Protein AF-0000000078492945 (afdb_homodimer)

Solvent-accessible surface area (backbone atoms only — not comparable to full-atom values): 25363 Å² total; per-residue (Å²): 124,85,77,81,61,48,35,36,37,35,39,44,51,58,31,68,73,37,38,50,58,48,48,54,50,48,53,54,49,44,70,66,70,55,40,40,42,38,43,38,36,39,60,71,59,45,60,59,45,60,74,71,48,62,90,83,58,76,67,38,78,38,74,41,85,77,68,39,58,86,42,77,35,62,83,96,48,78,36,56,87,73,48,62,75,89,48,45,46,38,51,60,58,42,56,62,65,36,54,68,55,49,50,52,49,55,54,50,46,21,62,74,50,76,70,42,65,50,60,30,38,40,26,20,60,88,45,25,69,50,25,60,55,23,57,76,70,72,26,47,23,29,30,38,36,67,39,40,39,53,57,49,53,49,52,54,50,53,67,73,55,48,52,61,73,86,47,66,58,44,68,47,88,78,38,71,86,44,62,76,42,42,54,85,77,43,48,70,62,58,52,68,33,60,59,74,41,65,52,34,48,50,47,66,61,41,60,68,33,54,37,60,31,38,24,41,37,29,41,66,58,67,76,51,61,72,53,68,65,118,126,84,77,80,59,48,35,35,38,35,38,45,50,57,32,67,79,37,37,50,58,48,48,54,50,49,53,54,50,45,71,67,70,53,41,40,42,37,42,39,37,37,60,71,58,44,58,59,45,60,74,72,48,61,90,83,58,76,67,39,79,40,74,42,83,76,68,38,56,86,40,76,35,61,82,95,47,74,34,56,86,73,49,61,77,88,49,44,46,38,52,60,59,40,56,63,64,35,54,69,55,49,51,50,49,56,53,49,45,21,61,75,50,77,69,42,65,50,59,30,37,40,26,21,60,88,45,24,69,52,25,58,55,22,56,74,69,71,25,48,24,28,31,39,36,65,37,40,39,54,58,50,51,49,53,53,50,54,68,74,54,50,51,60,74,87,49,66,59,44,68,46,89,78,38,69,86,44,63,74,43,43,55,85,72,44,41,70,62,59,53,67,33,60,59,73,43,68,52,36,47,50,47,66,62,40,59,67,34,55,37,59,31,37,23,41,38,30,40,66,59,68,73,46,60,73,50,71,68,105

Organism: Citrus clementina (NCBI:txid85681)

Foldseek 3Di:
DPPDAFEEEEAFAQEPLTVVLSVVVQVVVVVVVRYAYEYEEAPLSVVVVVVVDDPPDRHHYDHFDFDLVVLVDDPPDRHPVPDDPVCVLSNLVRVVVRLVRVLVVQVVVCVVVVNDGHQEYEYELSPLVVLVSCVVVVHAYEYEYSADPVVVVVVLQLLVDDDDAPDQWDARPVCNVDDIDGLVLDDPCSNVDHCPDSVSVSCVVRSVSNVSHNYYHYDPPVVSVVPPPD/DPPDAFEEEEAFAQEPLTVVLSVVVQVVVVVVVRYAYEYEEAPLSVVVVVVVDDPPDRHHYDHFDFDLVVLVDDPPDRHPVVDDPVCVLSNLVRVVVRLVRVLVVQVVVCVVVVNDGHQEYEYELSPLVVLVSCVVVVHAYEYEYSADPVVVVVVLQLLVDDDDAPDQWDARPVCNVDDIDGLVLDDPCSNPDHCPDSVSVSCVVRSVSNVSHNYYHYDPPVVSVVPSPD

Radius of gyration: 22.97 Å; Cα contacts (8 Å, |Δi|>4): 762; chains: 2; bounding box: 64×64×46 Å

pLDDT: mean 86.94, std 13.95, range [25.94, 98.75]

Structure (mmCIF, N/CA/C/O backbone):
data_AF-0000000078492945-model_v1
#
loop_
_entity.id
_entity.type
_entity.pdbx_description
1 polymer 'UDP-glycosyltransferases domain-containing protein'
#
loop_
_atom_site.group_PDB
_atom_site.id
_atom_site.type_symbol
_atom_site.label_atom_id
_atom_site.label_alt_id
_atom_site.label_comp_id
_atom_site.label_asym_id
_atom_site.label_entity_id
_atom_site.label_seq_id
_atom_site.pdbx_PDB_ins_code
_atom_site.Cartn_x
_atom_site.Cartn_y
_atom_site.Cartn_z
_atom_site.occupancy
_atom_site.B_iso_or_equiv
_atom_site.auth_seq_id
_atom_site.auth_comp_id
_atom_site.auth_asym_id
_atom_site.auth_atom_id
_atom_site.pdbx_PDB_model_num
ATOM 1 N N . MET A 1 1 ? 32.438 9.711 -7.656 1 40.84 1 MET A N 1
ATOM 2 C CA . MET A 1 1 ? 31.578 10.812 -7.207 1 40.84 1 MET A CA 1
ATOM 3 C C . MET A 1 1 ? 30.453 10.297 -6.309 1 40.84 1 MET A C 1
ATOM 5 O O . MET A 1 1 ? 29.922 9.219 -6.535 1 40.84 1 MET A O 1
ATOM 9 N N . ALA A 1 2 ? 30.391 10.828 -5.168 1 54.94 2 ALA A N 1
ATOM 10 C CA . ALA A 1 2 ? 29.406 10.344 -4.203 1 54.94 2 ALA A CA 1
ATOM 11 C C . ALA A 1 2 ? 28 10.32 -4.805 1 54.94 2 ALA A C 1
ATOM 13 O O . ALA A 1 2 ? 27.578 11.281 -5.457 1 54.94 2 ALA A O 1
ATOM 14 N N . GLN A 1 3 ? 27.422 9.18 -5.094 1 65.56 3 GLN A N 1
ATOM 15 C CA . GLN A 1 3 ? 26.094 9.023 -5.676 1 65.56 3 GLN A CA 1
ATOM 16 C C . GLN A 1 3 ? 25.078 9.883 -4.945 1 65.56 3 GLN A C 1
ATOM 18 O O . GLN A 1 3 ? 25.062 9.938 -3.713 1 65.56 3 GLN A O 1
ATOM 23 N N . ARG A 1 4 ? 24.5 10.914 -5.656 1 81.19 4 ARG A N 1
ATOM 24 C CA . ARG A 1 4 ? 23.453 11.789 -5.117 1 81.19 4 ARG A CA 1
ATOM 25 C C . ARG A 1 4 ? 22.344 10.977 -4.469 1 81.19 4 ARG A C 1
ATOM 27 O O . ARG A 1 4 ? 21.891 9.977 -5.031 1 81.19 4 ARG A O 1
ATOM 34 N N . LYS A 1 5 ? 22.047 11.328 -3.203 1 86.5 5 LYS A N 1
ATOM 35 C CA . LYS A 1 5 ? 20.922 10.688 -2.521 1 86.5 5 LYS A CA 1
ATOM 36 C C . LYS A 1 5 ? 19.594 11.188 -3.076 1 86.5 5 LYS A C 1
ATOM 38 O O . LYS A 1 5 ? 19.438 12.367 -3.375 1 86.5 5 LYS A O 1
ATOM 43 N N . GLU A 1 6 ? 18.672 10.266 -3.26 1 88.25 6 GLU A N 1
ATOM 44 C CA . GLU A 1 6 ? 17.312 10.625 -3.664 1 88.25 6 GLU A CA 1
ATOM 45 C C . GLU A 1 6 ? 16.516 11.195 -2.492 1 88.25 6 GLU A C 1
ATOM 47 O O . GLU A 1 6 ? 16.75 10.828 -1.338 1 88.25 6 GLU A O 1
ATOM 52 N N . ASN A 1 7 ? 15.594 12.023 -2.787 1 95.69 7 ASN A N 1
ATOM 53 C CA . ASN A 1 7 ? 14.844 12.711 -1.734 1 95.69 7 ASN A CA 1
ATOM 54 C C . ASN A 1 7 ? 13.453 12.102 -1.552 1 95.69 7 ASN A C 1
ATOM 56 O O . ASN A 1 7 ? 12.789 11.766 -2.531 1 95.69 7 ASN A O 1
ATOM 60 N N . ILE A 1 8 ? 13.047 11.922 -0.34 1 96.38 8 ILE A N 1
ATOM 61 C CA . ILE A 1 8 ? 11.703 11.5 0.036 1 96.38 8 ILE A CA 1
ATOM 62 C C . ILE A 1 8 ? 11.031 12.602 0.86 1 96.38 8 ILE A C 1
ATOM 64 O O . ILE A 1 8 ? 11.625 13.125 1.804 1 96.38 8 ILE A O 1
ATOM 68 N N . VAL A 1 9 ? 9.828 12.969 0.469 1 98.38 9 VAL A N 1
ATOM 69 C CA . VAL A 1 9 ? 9.039 13.945 1.209 1 98.38 9 VAL A CA 1
ATOM 70 C C . VAL A 1 9 ? 8 13.227 2.074 1 98.38 9 VAL A C 1
ATOM 72 O O . VAL A 1 9 ? 7.262 12.367 1.587 1 98.38 9 VAL A O 1
ATOM 75 N N . MET A 1 10 ? 7.984 13.547 3.346 1 98.38 10 MET A N 1
ATOM 76 C CA . MET A 1 10 ? 7.059 12.93 4.289 1 98.38 10 MET A CA 1
ATOM 77 C C . MET A 1 10 ? 6.156 13.977 4.934 1 98.38 10 MET A C 1
ATOM 79 O O . MET A 1 10 ? 6.633 15.016 5.383 1 98.38 10 MET A O 1
ATOM 83 N N . PHE A 1 11 ? 4.867 13.719 4.965 1 98.75 11 PHE A N 1
ATOM 84 C CA . PHE A 1 11 ? 3.896 14.719 5.406 1 98.75 11 PHE A CA 1
ATOM 85 C C . PHE A 1 11 ? 2.84 14.078 6.305 1 98.75 11 PHE A C 1
ATOM 87 O O . PHE A 1 11 ? 1.738 13.766 5.848 1 98.75 11 PHE A O 1
ATOM 94 N N . PRO A 1 12 ? 3.051 14.023 7.637 1 98 12 PRO A N 1
ATOM 95 C CA . PRO A 1 12 ? 2.078 13.469 8.578 1 98 12 PRO A CA 1
ATOM 96 C C . PRO A 1 12 ? 0.982 14.461 8.953 1 98 12 PRO A C 1
ATOM 98 O O . PRO A 1 12 ? 1.186 15.672 8.852 1 98 12 PRO A O 1
ATOM 101 N N . LEU A 1 13 ? -0.151 13.914 9.352 1 97.88 13 LEU A N 1
ATOM 102 C CA . LEU A 1 13 ? -1.183 14.719 10 1 97.88 13 LEU A CA 1
ATOM 103 C C . LEU A 1 13 ? -0.659 15.336 11.289 1 97.88 13 LEU A C 1
ATOM 105 O O . LEU A 1 13 ? 0.127 14.711 12.008 1 97.88 13 LEU A O 1
ATOM 109 N N . MET A 1 14 ? -1.171 16.516 11.578 1 97.5 14 MET A N 1
ATOM 110 C CA . MET A 1 14 ? -0.755 17.219 12.789 1 97.5 14 MET A CA 1
ATOM 111 C C . MET A 1 14 ? -1.377 16.578 14.023 1 97.5 14 MET A C 1
ATOM 113 O O . MET A 1 14 ? -2.207 17.203 14.695 1 97.5 14 MET A O 1
ATOM 117 N N . ALA A 1 15 ? -1.042 15.445 14.32 1 95.56 15 ALA A N 1
ATOM 118 C CA . ALA A 1 15 ? -1.4 14.656 15.5 1 95.56 15 ALA A CA 1
ATOM 119 C C . ALA A 1 15 ? -0.249 13.75 15.922 1 95.56 15 ALA A C 1
ATOM 121 O O . ALA A 1 15 ? 0.412 13.141 15.078 1 95.56 15 ALA A O 1
ATOM 122 N N . GLN A 1 16 ? 0.008 13.672 17.234 1 92 16 GLN A N 1
ATOM 123 C CA . GLN A 1 16 ? 1.171 12.93 17.719 1 92 16 GLN A CA 1
ATOM 124 C C . GLN A 1 16 ? 1.113 11.469 17.281 1 92 16 GLN A C 1
ATOM 126 O O . GLN A 1 16 ? 2.141 10.875 16.953 1 92 16 GLN A O 1
ATOM 131 N N . GLY A 1 17 ? -0.087 10.93 17.359 1 91.12 17 GLY A N 1
ATOM 132 C CA . GLY A 1 17 ? -0.251 9.547 16.953 1 91.12 17 GLY A CA 1
ATOM 133 C C . GLY A 1 17 ? 0.103 9.32 15.492 1 91.12 17 GLY A C 1
ATOM 134 O O . GLY A 1 17 ? 0.325 8.18 15.07 1 91.12 17 GLY A O 1
ATOM 135 N N . HIS A 1 18 ? 0.153 10.312 14.688 1 94.75 18 HIS A N 1
ATOM 136 C CA . HIS A 1 18 ? 0.54 10.242 13.281 1 94.75 18 HIS A CA 1
ATOM 137 C C . HIS A 1 18 ? 1.984 10.688 13.086 1 94.75 18 HIS A C 1
ATOM 139 O O . HIS A 1 18 ? 2.736 10.062 12.336 1 94.75 18 HIS A O 1
ATOM 145 N N . ILE A 1 19 ? 2.412 11.695 13.805 1 94.88 19 ILE A N 1
ATOM 146 C CA . ILE A 1 19 ? 3.744 12.266 13.641 1 94.88 19 ILE A CA 1
ATOM 147 C C . ILE A 1 19 ? 4.797 11.266 14.102 1 94.88 19 ILE A C 1
ATOM 149 O O . ILE A 1 19 ? 5.805 11.055 13.422 1 94.88 19 ILE A O 1
ATOM 153 N N . ILE A 1 20 ? 4.555 10.586 15.156 1 92.19 20 ILE A N 1
ATOM 154 C CA . ILE A 1 20 ? 5.547 9.711 15.773 1 92.19 20 ILE A CA 1
ATOM 155 C C . ILE A 1 20 ? 5.867 8.555 14.836 1 92.19 20 ILE A C 1
ATOM 157 O O . ILE A 1 20 ? 7.031 8.289 14.531 1 92.19 20 ILE A O 1
ATOM 161 N N . PRO A 1 21 ? 4.82 7.875 14.359 1 93.12 21 PRO A N 1
ATOM 162 C CA . PRO A 1 21 ? 5.148 6.805 13.414 1 93.12 21 PRO A CA 1
ATOM 163 C C . PRO A 1 21 ? 5.84 7.316 12.156 1 93.12 21 PRO A C 1
ATOM 165 O O . PRO A 1 21 ? 6.723 6.648 11.617 1 93.12 21 PRO A O 1
ATOM 168 N N . PHE A 1 22 ? 5.5 8.438 11.648 1 95.62 22 PHE A N 1
ATOM 169 C CA . PHE A 1 22 ? 6.176 9.023 10.5 1 95.62 22 PHE A CA 1
ATOM 170 C C . PHE A 1 22 ? 7.641 9.297 10.812 1 95.62 22 PHE A C 1
ATOM 172 O O . PHE A 1 22 ? 8.516 9.062 9.984 1 95.62 22 PHE A O 1
ATOM 179 N N . LEU A 1 23 ? 7.859 9.828 11.992 1 93.62 23 LEU A N 1
ATOM 180 C CA . LEU A 1 23 ? 9.234 10.109 12.383 1 93.62 23 LEU A CA 1
ATOM 181 C C . LEU A 1 23 ? 10.055 8.828 12.477 1 93.62 23 LEU A C 1
ATOM 183 O O . LEU A 1 23 ? 11.203 8.789 12.031 1 93.62 23 LEU A O 1
ATOM 187 N N . ALA A 1 24 ? 9.484 7.82 13.062 1 91 24 ALA A N 1
ATOM 188 C CA . ALA A 1 24 ? 10.156 6.531 13.133 1 91 24 ALA A CA 1
ATOM 189 C C . ALA A 1 24 ? 10.539 6.027 11.742 1 91 24 ALA A C 1
ATOM 191 O O . ALA A 1 24 ? 11.656 5.559 11.531 1 91 24 ALA A O 1
ATOM 192 N N . LEU A 1 25 ? 9.594 6.141 10.852 1 92.19 25 LEU A N 1
ATOM 193 C CA . LEU A 1 25 ? 9.859 5.738 9.477 1 92.19 25 LEU A CA 1
ATOM 194 C C . LEU A 1 25 ? 10.953 6.598 8.859 1 92.19 25 LEU A C 1
ATOM 196 O O . LEU A 1 25 ? 11.852 6.082 8.188 1 92.19 25 LEU A O 1
ATOM 200 N N . ALA A 1 26 ? 10.914 7.883 9.078 1 93.94 26 ALA A N 1
ATOM 201 C CA . ALA A 1 26 ? 11.922 8.805 8.555 1 93.94 26 ALA A CA 1
ATOM 202 C C . ALA A 1 26 ? 13.312 8.43 9.047 1 93.94 26 ALA A C 1
ATOM 204 O O . ALA A 1 26 ? 14.266 8.375 8.266 1 93.94 26 ALA A O 1
ATOM 205 N N . LEU A 1 27 ? 13.383 8.156 10.328 1 91.75 27 LEU A N 1
ATOM 206 C CA . LEU A 1 27 ? 14.664 7.797 10.922 1 91.75 27 LEU A CA 1
ATOM 207 C C . LEU A 1 27 ? 15.18 6.477 10.359 1 91.75 27 LEU A C 1
ATOM 209 O O . LEU A 1 27 ? 16.375 6.336 10.094 1 91.75 27 LEU A O 1
ATOM 213 N N . HIS A 1 28 ? 14.312 5.566 10.172 1 88.62 28 HIS A N 1
ATOM 214 C CA . HIS A 1 28 ? 14.68 4.293 9.57 1 88.62 28 HIS A CA 1
ATOM 215 C C . HIS A 1 28 ? 15.234 4.492 8.164 1 88.62 28 HIS A C 1
ATOM 217 O O . HIS A 1 28 ? 16.281 3.938 7.816 1 88.62 28 HIS A O 1
ATOM 223 N N . LEU A 1 29 ? 14.562 5.293 7.367 1 89.12 29 LEU A N 1
ATOM 224 C CA . LEU A 1 29 ? 14.992 5.562 5.996 1 89.12 29 LEU A CA 1
ATOM 225 C C . LEU A 1 29 ? 16.312 6.32 5.977 1 89.12 29 LEU A C 1
ATOM 227 O O . LEU A 1 29 ? 17.172 6.043 5.145 1 89.12 29 LEU A O 1
ATOM 231 N N . GLU A 1 30 ? 16.422 7.23 6.906 1 90.88 30 GLU A N 1
ATOM 232 C CA . GLU A 1 30 ? 17.672 7.969 7.023 1 90.88 30 GLU A CA 1
ATOM 233 C C . GLU A 1 30 ? 18.844 7.031 7.309 1 90.88 30 GLU A C 1
ATOM 235 O O . GLU A 1 30 ? 19.938 7.191 6.746 1 90.88 30 GLU A O 1
ATOM 240 N N . ASN A 1 31 ? 18.609 6.047 8.062 1 86.81 31 ASN A N 1
ATOM 241 C CA . ASN A 1 31 ? 19.641 5.125 8.5 1 86.81 31 ASN A CA 1
ATOM 242 C C . ASN A 1 31 ? 20.125 4.234 7.355 1 86.81 31 ASN A C 1
ATOM 244 O O . ASN A 1 31 ? 21.203 3.637 7.434 1 86.81 31 ASN A O 1
ATOM 248 N N . THR A 1 32 ? 19.359 4.137 6.332 1 81 32 THR A N 1
ATOM 249 C CA . THR A 1 32 ? 19.812 3.391 5.164 1 81 32 THR A CA 1
ATOM 250 C C . THR A 1 32 ? 20.906 4.156 4.426 1 81 32 THR A C 1
ATOM 252 O O . THR A 1 32 ? 21.625 3.584 3.609 1 81 32 THR A O 1
ATOM 255 N N . ASN A 1 33 ? 21 5.48 4.648 1 85.44 33 ASN A N 1
ATOM 256 C CA . ASN A 1 33 ? 21.953 6.387 4.031 1 85.44 33 ASN A CA 1
ATOM 257 C C . ASN A 1 33 ? 21.781 6.438 2.518 1 85.44 33 ASN A C 1
ATOM 259 O O . ASN A 1 33 ? 22.766 6.609 1.785 1 85.44 33 ASN A O 1
ATOM 263 N N . ARG A 1 34 ? 20.578 6.254 2.1 1 83.88 34 ARG A N 1
ATOM 264 C CA . ARG A 1 34 ? 20.312 6.23 0.666 1 83.88 34 ARG A CA 1
ATOM 265 C C . ARG A 1 34 ? 19.422 7.402 0.256 1 83.88 34 ARG A C 1
ATOM 267 O O . ARG A 1 34 ? 19.312 7.715 -0.931 1 83.88 34 ARG A O 1
ATOM 274 N N . TYR A 1 35 ? 18.906 8.016 1.278 1 90.31 35 TYR A N 1
ATOM 275 C CA . TYR A 1 35 ? 17.906 9.047 0.998 1 90.31 35 TYR A CA 1
ATOM 276 C C . TYR A 1 35 ? 18.156 10.289 1.85 1 90.31 35 TYR A C 1
ATOM 278 O O . TYR A 1 35 ? 18.688 10.195 2.953 1 90.31 35 TYR A O 1
ATOM 286 N N . THR A 1 36 ? 17.781 11.352 1.25 1 95.06 36 THR A N 1
ATOM 287 C CA . THR A 1 36 ? 17.5 12.531 2.061 1 95.06 36 THR A CA 1
ATOM 288 C C . THR A 1 36 ? 16 12.625 2.369 1 95.06 36 THR A C 1
ATOM 290 O O . THR A 1 36 ? 15.172 12.273 1.536 1 95.06 36 THR A O 1
ATOM 293 N N . ILE A 1 37 ? 15.719 13.109 3.564 1 96.81 37 ILE A N 1
ATOM 294 C CA . ILE A 1 37 ? 14.328 13.156 3.99 1 96.81 37 ILE A CA 1
ATOM 295 C C . ILE A 1 37 ? 13.906 14.602 4.23 1 96.81 37 ILE A C 1
ATOM 297 O O . ILE A 1 37 ? 14.586 15.344 4.949 1 96.81 37 ILE A O 1
ATOM 301 N N . THR A 1 38 ? 12.867 15.016 3.572 1 98.12 38 THR A N 1
ATOM 302 C CA . THR A 1 38 ? 12.156 16.25 3.889 1 98.12 38 THR A CA 1
ATOM 303 C C . THR A 1 38 ? 10.891 15.961 4.691 1 98.12 38 THR A C 1
ATOM 305 O O . THR A 1 38 ? 9.961 15.328 4.188 1 98.12 38 THR A O 1
ATOM 308 N N . PHE A 1 39 ? 10.875 16.391 5.887 1 98.31 39 PHE A N 1
ATOM 309 C CA . PHE A 1 39 ? 9.766 16.156 6.801 1 98.31 39 PHE A CA 1
ATOM 310 C C . PHE A 1 39 ? 8.914 17.422 6.945 1 98.31 39 PHE A C 1
ATOM 312 O O . PHE A 1 39 ? 9.367 18.422 7.508 1 98.31 39 PHE A O 1
ATOM 319 N N . VAL A 1 40 ? 7.684 17.344 6.449 1 98.62 40 VAL A N 1
ATOM 320 C CA . VAL A 1 40 ? 6.832 18.531 6.32 1 98.62 40 VAL A CA 1
ATOM 321 C C . VAL A 1 40 ? 5.805 18.547 7.449 1 98.62 40 VAL A C 1
ATOM 323 O O . VAL A 1 40 ? 5.16 17.531 7.73 1 98.62 40 VAL A O 1
ATOM 326 N N . ASN A 1 41 ? 5.648 19.672 8.141 1 98.25 41 ASN A N 1
ATOM 327 C CA . ASN A 1 41 ? 4.582 19.906 9.102 1 98.25 41 ASN A CA 1
ATOM 328 C C . ASN A 1 41 ? 4.434 21.391 9.422 1 98.25 41 ASN A C 1
ATOM 330 O O . ASN A 1 41 ? 5.105 22.234 8.812 1 98.25 41 ASN A O 1
ATOM 334 N N . THR A 1 42 ? 3.523 21.719 10.227 1 96.62 42 THR A N 1
ATOM 335 C CA . THR A 1 42 ? 3.307 23.109 10.625 1 96.62 42 THR A CA 1
ATOM 336 C C . THR A 1 42 ? 4.395 23.562 11.594 1 96.62 42 THR A C 1
ATOM 338 O O . THR A 1 42 ? 5.098 22.75 12.18 1 96.62 42 THR A O 1
ATOM 341 N N . PRO A 1 43 ? 4.566 24.891 11.727 1 93.5 43 PRO A N 1
ATOM 342 C CA . PRO A 1 43 ? 5.668 25.422 12.523 1 93.5 43 PRO A CA 1
ATOM 343 C C . PRO A 1 43 ? 5.648 24.922 13.969 1 93.5 43 PRO A C 1
ATOM 345 O O . PRO A 1 43 ? 6.672 24.469 14.484 1 93.5 43 PRO A O 1
ATOM 348 N N . SER A 1 44 ? 4.52 24.953 14.578 1 92 44 SER A N 1
ATOM 349 C CA . SER A 1 44 ? 4.441 24.531 15.977 1 92 44 SER A CA 1
ATOM 350 C C . SER A 1 44 ? 4.824 23.062 16.141 1 92 44 SER A C 1
ATOM 352 O O . SER A 1 44 ? 5.547 22.703 17.062 1 92 44 SER A O 1
ATOM 354 N N . ASN A 1 45 ? 4.375 22.25 15.242 1 95 45 ASN A N 1
ATOM 355 C CA . ASN A 1 45 ? 4.684 20.828 15.32 1 95 45 ASN A CA 1
ATOM 356 C C . ASN A 1 45 ? 6.16 20.562 15.047 1 95 45 ASN A C 1
ATOM 358 O O . ASN A 1 45 ? 6.766 19.703 15.695 1 95 45 ASN A O 1
ATOM 362 N N . LEU A 1 46 ? 6.742 21.312 14.156 1 95.44 46 LEU A N 1
ATOM 363 C CA . LEU A 1 46 ? 8.148 21.094 13.828 1 95.44 46 LEU A CA 1
ATOM 364 C C . LEU A 1 46 ? 9.047 21.562 14.977 1 95.44 46 LEU A C 1
ATOM 366 O O . LEU A 1 46 ? 10.102 20.984 15.219 1 95.44 46 LEU A O 1
ATOM 370 N N . LYS A 1 47 ? 8.648 22.609 15.633 1 91.62 47 LYS A N 1
ATOM 371 C CA . LYS A 1 47 ? 9.398 23.062 16.812 1 91.62 47 LYS A CA 1
ATOM 372 C C . LYS A 1 47 ? 9.477 21.953 17.859 1 91.62 47 LYS A C 1
ATOM 374 O O . LYS A 1 47 ? 10.547 21.688 18.406 1 91.62 47 LYS A O 1
ATOM 379 N N . LYS A 1 48 ? 8.375 21.328 18.094 1 89.88 48 LYS A N 1
ATOM 380 C CA . LYS A 1 48 ? 8.328 20.219 19.047 1 89.88 48 LYS A CA 1
ATOM 381 C C . LYS A 1 48 ? 9.156 19.031 18.547 1 89.88 48 LYS A C 1
ATOM 383 O O . LYS A 1 48 ? 9.844 18.375 19.344 1 89.88 48 LYS A O 1
ATOM 388 N N . LEU A 1 49 ? 9.094 18.781 17.266 1 90.94 49 LEU A N 1
ATOM 389 C CA . LEU A 1 49 ? 9.789 17.656 16.656 1 90.94 49 LEU A CA 1
ATOM 390 C C . LEU A 1 49 ? 11.305 17.859 16.719 1 90.94 49 LEU A C 1
ATOM 392 O O . LEU A 1 49 ? 12.055 16.906 16.906 1 90.94 49 LEU A O 1
ATOM 396 N N . LYS A 1 50 ? 11.734 19.047 16.516 1 89.88 50 LYS A N 1
ATOM 397 C CA . LYS A 1 50 ? 13.156 19.375 16.5 1 89.88 50 LYS A CA 1
ATOM 398 C C . LYS A 1 50 ? 13.836 18.922 17.781 1 89.88 50 LYS A C 1
ATOM 400 O O . LYS A 1 50 ? 14.945 18.391 17.75 1 89.88 50 LYS A O 1
ATOM 405 N N . SER A 1 51 ? 13.086 19 18.828 1 84.88 51 SER A N 1
ATOM 406 C CA . SER A 1 51 ? 13.633 18.609 20.125 1 84.88 51 SER A CA 1
ATOM 407 C C . SER A 1 51 ? 13.727 17.094 20.25 1 84.88 51 SER A C 1
ATOM 409 O O . SER A 1 51 ? 14.547 16.578 21.031 1 84.88 51 SER A O 1
ATOM 411 N N . SER A 1 52 ? 12.961 16.391 19.484 1 82.19 52 SER A N 1
ATOM 412 C CA . SER A 1 52 ? 12.891 14.938 19.578 1 82.19 52 SER A CA 1
ATOM 413 C C . SER A 1 52 ? 13.836 14.266 18.578 1 82.19 52 SER A C 1
ATOM 415 O O . SER A 1 52 ? 14.094 13.062 18.672 1 82.19 52 SER A O 1
ATOM 417 N N . LEU A 1 53 ? 14.453 15 17.688 1 89.12 53 LEU A N 1
ATOM 418 C CA . LEU A 1 53 ? 15.336 14.438 16.672 1 89.12 53 LEU A CA 1
ATOM 419 C C . LEU A 1 53 ? 16.719 14.164 17.25 1 89.12 53 LEU A C 1
ATOM 421 O O . LEU A 1 53 ? 17.219 14.945 18.062 1 89.12 53 LEU A O 1
ATOM 425 N N . PRO A 1 54 ? 17.234 13.07 16.812 1 88.06 54 PRO A N 1
ATOM 426 C CA . PRO A 1 54 ? 18.641 12.852 17.156 1 88.06 54 PRO A CA 1
ATOM 427 C C . PRO A 1 54 ? 19.547 13.992 16.672 1 88.06 54 PRO A C 1
ATOM 429 O O . PRO A 1 54 ? 19.281 14.586 15.633 1 88.06 54 PRO A O 1
ATOM 432 N N . GLN A 1 55 ? 20.578 14.266 17.453 1 85.62 55 GLN A N 1
ATOM 433 C CA . GLN A 1 55 ? 21.484 15.383 17.188 1 85.62 55 GLN A CA 1
ATOM 434 C C . GLN A 1 55 ? 22.125 15.25 15.805 1 85.62 55 GLN A C 1
ATOM 436 O O . GLN A 1 55 ? 22.328 16.25 15.117 1 85.62 55 GLN A O 1
ATOM 441 N N . ASN A 1 56 ? 22.344 14.039 15.305 1 88.5 56 ASN A N 1
ATOM 442 C CA . ASN A 1 56 ? 23.047 13.828 14.047 1 88.5 56 ASN A CA 1
ATOM 443 C C . ASN A 1 56 ? 22.078 13.539 12.898 1 88.5 56 ASN A C 1
ATOM 445 O O . ASN A 1 56 ? 22.5 13.102 11.828 1 88.5 56 ASN A O 1
ATOM 449 N N . SER A 1 57 ? 20.828 13.859 13.203 1 90.75 57 SER A N 1
ATOM 450 C CA . SER A 1 57 ? 19.891 13.57 12.133 1 90.75 57 SER A CA 1
ATOM 451 C C . SER A 1 57 ? 20.016 14.57 10.992 1 90.75 57 SER A C 1
ATOM 453 O O . SER A 1 57 ? 20.219 15.766 11.219 1 90.75 57 SER A O 1
ATOM 455 N N . SER A 1 58 ? 19.953 14.023 9.805 1 92.5 58 SER A N 1
ATOM 456 C CA . SER A 1 58 ? 20.047 14.859 8.609 1 92.5 58 SER A CA 1
ATOM 457 C C . SER A 1 58 ? 18.656 15.125 8.016 1 92.5 58 SER A C 1
ATOM 459 O O . SER A 1 58 ? 18.547 15.57 6.875 1 92.5 58 SER A O 1
ATOM 461 N N . ILE A 1 59 ? 17.656 14.797 8.789 1 95.88 59 ILE A N 1
ATOM 462 C CA . ILE A 1 59 ? 16.297 15.039 8.336 1 95.88 59 ILE A CA 1
ATOM 463 C C . ILE A 1 59 ? 16.047 16.531 8.203 1 95.88 59 ILE A C 1
ATOM 465 O O . ILE A 1 59 ? 16.312 17.297 9.133 1 95.88 59 ILE A O 1
ATOM 469 N N . HIS A 1 60 ? 15.562 16.953 7.055 1 96.06 60 HIS A N 1
ATOM 470 C CA . HIS A 1 60 ? 15.258 18.359 6.793 1 96.06 60 HIS A CA 1
ATOM 471 C C . HIS A 1 60 ? 13.805 18.672 7.148 1 96.06 60 HIS A C 1
ATOM 473 O O . HIS A 1 60 ? 12.883 18.156 6.512 1 96.06 60 HIS A O 1
ATOM 479 N N . LEU A 1 61 ? 13.664 19.547 8.086 1 96.88 61 LEU A N 1
ATOM 480 C CA . LEU A 1 61 ? 12.328 19.984 8.492 1 96.88 61 LEU A CA 1
ATOM 481 C C . LEU A 1 61 ? 11.852 21.141 7.637 1 96.88 61 LEU A C 1
ATOM 483 O O . LEU A 1 61 ? 12.578 22.125 7.445 1 96.88 61 LEU A O 1
ATOM 487 N N . ARG A 1 62 ? 10.648 20.969 7.082 1 97.81 62 ARG A N 1
ATOM 488 C CA . ARG A 1 62 ? 10.086 22.016 6.234 1 97.81 62 ARG A CA 1
ATOM 489 C C . ARG A 1 62 ? 8.711 22.453 6.734 1 97.81 62 ARG A C 1
ATOM 491 O O . ARG A 1 62 ? 7.824 21.609 6.922 1 97.81 62 ARG A O 1
ATOM 498 N N . GLU A 1 63 ? 8.594 23.719 6.922 1 97.31 63 GLU A N 1
ATOM 499 C CA . GLU A 1 63 ? 7.34 24.25 7.434 1 97.31 63 GLU A CA 1
ATOM 500 C C . GLU A 1 63 ? 6.32 24.438 6.309 1 97.31 63 GLU A C 1
ATOM 502 O O . GLU A 1 63 ? 6.676 24.844 5.203 1 97.31 63 GLU A O 1
ATOM 507 N N . ILE A 1 64 ? 5.117 24.141 6.613 1 97.81 64 ILE A N 1
ATOM 508 C CA . ILE A 1 64 ? 3.994 24.453 5.73 1 97.81 64 ILE A CA 1
ATOM 509 C C . ILE A 1 64 ? 2.99 25.344 6.457 1 97.81 64 ILE A C 1
ATOM 511 O O . ILE A 1 64 ? 2.648 25.094 7.613 1 97.81 64 ILE A O 1
ATOM 515 N N . PRO A 1 65 ? 2.561 26.375 5.789 1 94.44 65 PRO A N 1
ATOM 516 C CA . PRO A 1 65 ? 1.631 27.297 6.453 1 94.44 65 PRO A CA 1
ATOM 517 C C . PRO A 1 65 ? 0.285 26.641 6.766 1 94.44 65 PRO A C 1
ATOM 519 O O . PRO A 1 65 ? -0.202 25.828 5.988 1 94.44 65 PRO A O 1
ATOM 522 N N . PHE A 1 66 ? -0.219 26.953 7.898 1 92.38 66 PHE A N 1
ATOM 523 C CA . PHE A 1 66 ? -1.521 26.469 8.336 1 92.38 66 PHE A CA 1
ATOM 524 C C . PHE A 1 66 ? -2.367 27.609 8.883 1 92.38 66 PHE A C 1
ATOM 526 O O . PHE A 1 66 ? -1.938 28.328 9.789 1 92.38 66 PHE A O 1
ATOM 533 N N . ASP A 1 67 ? -3.523 27.797 8.297 1 88.56 67 ASP A N 1
ATOM 534 C CA . ASP A 1 67 ? -4.418 28.859 8.766 1 88.56 67 ASP A CA 1
ATOM 535 C C . ASP A 1 67 ? -5.617 28.266 9.508 1 88.56 67 ASP A C 1
ATOM 537 O O . ASP A 1 67 ? -6.719 28.188 8.961 1 88.56 67 ASP A O 1
ATOM 541 N N . GLY A 1 68 ? -5.434 27.922 10.758 1 90.62 68 GLY A N 1
ATOM 542 C CA . GLY A 1 68 ? -6.496 27.375 11.586 1 90.62 68 GLY A CA 1
ATOM 543 C C . GLY A 1 68 ? -7.566 28.391 11.938 1 90.62 68 GLY A C 1
ATOM 544 O O . GLY A 1 68 ? -8.742 28.047 12.07 1 90.62 68 GLY A O 1
ATOM 545 N N . ILE A 1 69 ? -7.164 29.656 12 1 91.69 69 ILE A N 1
ATOM 546 C CA . ILE A 1 69 ? -8.078 30.719 12.398 1 91.69 69 ILE A CA 1
ATOM 547 C C . ILE A 1 69 ? -9.188 30.859 11.352 1 91.69 69 ILE A C 1
ATOM 549 O O . ILE A 1 69 ? -10.359 31.016 11.703 1 91.69 69 ILE A O 1
ATOM 553 N N . ALA A 1 70 ? -8.859 30.75 10.164 1 93.69 70 ALA A N 1
ATOM 554 C CA . ALA A 1 70 ? -9.828 30.844 9.078 1 93.69 70 ALA A CA 1
ATOM 555 C C . ALA A 1 70 ? -10.883 29.734 9.18 1 93.69 70 ALA A C 1
ATOM 557 O O . ALA A 1 70 ? -11.93 29.812 8.531 1 93.69 70 ALA A O 1
ATOM 558 N N . HIS A 1 71 ? -10.641 28.719 10 1 93.69 71 HIS A N 1
ATOM 559 C CA . HIS A 1 71 ? -11.562 27.609 10.164 1 93.69 71 HIS A CA 1
ATOM 560 C C . HIS A 1 71 ? -12.062 27.5 11.602 1 93.69 71 HIS A C 1
ATOM 562 O O . HIS A 1 71 ? -12.359 26.406 12.086 1 93.69 71 HIS A O 1
ATOM 568 N N . ASP A 1 72 ? -11.938 28.562 12.328 1 94.19 72 ASP A N 1
ATOM 569 C CA . ASP A 1 72 ? -12.508 28.734 13.664 1 94.19 72 ASP A CA 1
ATOM 570 C C . ASP A 1 72 ? -11.758 27.891 14.688 1 94.19 72 ASP A C 1
ATOM 572 O O . ASP A 1 72 ? -12.359 27.375 15.633 1 94.19 72 ASP A O 1
ATOM 576 N N . LEU A 1 73 ? -10.547 27.625 14.398 1 95.5 73 LEU A N 1
ATOM 577 C CA . LEU A 1 73 ? -9.688 27.031 15.414 1 95.5 73 LEU A CA 1
ATOM 578 C C . LEU A 1 73 ? -9.039 28.109 16.281 1 95.5 73 LEU A C 1
ATOM 580 O O . LEU A 1 73 ? -8.773 29.203 15.805 1 95.5 73 LEU A O 1
ATOM 584 N N . PRO A 1 74 ? -8.898 27.781 17.578 1 93.5 74 PRO A N 1
ATOM 585 C CA . PRO A 1 74 ? -8.195 28.75 18.422 1 93.5 74 PRO A CA 1
ATOM 586 C C . PRO A 1 74 ? -6.789 29.062 17.922 1 93.5 74 PRO A C 1
ATOM 588 O O . PRO A 1 74 ? -6.188 28.25 17.203 1 93.5 74 PRO A O 1
ATOM 591 N N . PRO A 1 75 ? -6.32 30.219 18.234 1 88.38 75 PRO A N 1
ATOM 592 C CA . PRO A 1 75 ? -4.965 30.562 17.812 1 88.38 75 PRO A CA 1
ATOM 593 C C . PRO A 1 75 ? -3.912 29.594 18.344 1 88.38 75 PRO A C 1
ATOM 595 O O . PRO A 1 75 ? -4.066 29.062 19.453 1 88.38 75 PRO A O 1
ATOM 598 N N . CYS A 1 76 ? -2.9 29.297 17.609 1 83.19 76 CYS A N 1
ATOM 599 C CA . CYS A 1 76 ? -1.727 28.516 17.984 1 83.19 76 CYS A CA 1
ATOM 600 C C . CYS A 1 76 ? -2.105 27.062 18.281 1 83.19 76 CYS A C 1
ATOM 602 O O . CYS A 1 76 ? -1.502 26.406 19.125 1 83.19 76 CYS A O 1
ATOM 604 N N . THR A 1 77 ? -3.246 26.641 17.812 1 88.06 77 THR A N 1
ATOM 605 C CA . THR A 1 77 ? -3.635 25.234 17.953 1 88.06 77 THR A CA 1
ATOM 606 C C . THR A 1 77 ? -3.527 24.516 16.625 1 88.06 77 THR A C 1
ATOM 608 O O . THR A 1 77 ? -4.414 24.625 15.773 1 88.06 77 THR A O 1
ATOM 611 N N . GLU A 1 78 ? -2.408 23.812 16.391 1 90.12 78 GLU A N 1
ATOM 612 C CA . GLU A 1 78 ? -2.137 23.188 15.102 1 90.12 78 GLU A CA 1
ATOM 613 C C . GLU A 1 78 ? -2.148 21.672 15.227 1 90.12 78 GLU A C 1
ATOM 615 O O . GLU A 1 78 ? -1.849 20.953 14.258 1 90.12 78 GLU A O 1
ATOM 620 N N . ASN A 1 79 ? -2.479 21.219 16.406 1 94.5 79 ASN A N 1
ATOM 621 C CA . ASN A 1 79 ? -2.398 19.797 16.688 1 94.5 79 ASN A CA 1
ATOM 622 C C . ASN A 1 79 ? -3.668 19.281 17.359 1 94.5 79 ASN A C 1
ATOM 624 O O . ASN A 1 79 ? -4.219 19.953 18.234 1 94.5 79 ASN A O 1
ATOM 628 N N . THR A 1 80 ? -4.027 18.094 17.016 1 92.62 80 THR A N 1
ATOM 629 C CA . THR A 1 80 ? -5.262 17.547 17.578 1 92.62 80 THR A CA 1
ATOM 630 C C . THR A 1 80 ? -5.145 17.359 19.078 1 92.62 80 THR A C 1
ATOM 632 O O . THR A 1 80 ? -6.145 17.422 19.797 1 92.62 80 THR A O 1
ATOM 635 N N . ASP A 1 81 ? -3.938 17.219 19.594 1 90.19 81 ASP A N 1
ATOM 636 C CA . ASP A 1 81 ? -3.719 17.016 21.016 1 90.19 81 ASP A CA 1
ATOM 637 C C . ASP A 1 81 ? -4.09 18.266 21.812 1 90.19 81 ASP A C 1
ATOM 639 O O . ASP A 1 81 ? -4.348 18.188 23.016 1 90.19 81 ASP A O 1
ATOM 643 N N . SER A 1 82 ? -4.121 19.359 21.156 1 90.69 82 SER A N 1
ATOM 644 C CA . SER A 1 82 ? -4.391 20.625 21.844 1 90.69 82 SER A CA 1
ATOM 645 C C . SER A 1 82 ? -5.812 21.109 21.578 1 90.69 82 SER A C 1
ATOM 647 O O . SER A 1 82 ? -6.156 22.234 21.906 1 90.69 82 SER A O 1
ATOM 649 N N . LEU A 1 83 ? -6.641 20.297 20.922 1 93 83 LEU A N 1
ATOM 650 C CA . LEU A 1 83 ? -7.977 20.719 20.531 1 93 83 LEU A CA 1
ATOM 651 C C . LEU A 1 83 ? -9.047 19.891 21.234 1 93 83 LEU A C 1
ATOM 653 O O . LEU A 1 83 ? -8.891 18.672 21.406 1 93 83 LEU A O 1
ATOM 657 N N . PRO A 1 84 ? -10.047 20.609 21.734 1 90.75 84 PRO A N 1
ATOM 658 C CA . PRO A 1 84 ? -11.188 19.812 22.219 1 90.75 84 PRO A CA 1
ATOM 659 C C . PRO A 1 84 ? -11.898 19.062 21.094 1 90.75 84 PRO A C 1
ATOM 661 O O . PRO A 1 84 ? -11.836 19.484 19.938 1 90.75 84 PRO A O 1
ATOM 664 N N . PHE A 1 85 ? -12.523 18.031 21.422 1 88.19 85 PHE A N 1
ATOM 665 C CA . PHE A 1 85 ? -13.133 17.078 20.5 1 88.19 85 PHE A CA 1
ATOM 666 C C . PHE A 1 85 ? -14.109 17.781 19.562 1 88.19 85 PHE A C 1
ATOM 668 O O . PHE A 1 85 ? -14.188 17.453 18.391 1 88.19 85 PHE A O 1
ATOM 675 N N . HIS A 1 86 ? -14.836 18.719 20.047 1 90.06 86 HIS A N 1
ATOM 676 C CA . HIS A 1 86 ? -15.898 19.344 19.25 1 90.06 86 HIS A CA 1
ATOM 677 C C . HIS A 1 86 ? -15.32 20.188 18.125 1 90.06 86 HIS A C 1
ATOM 679 O O . HIS A 1 86 ? -16.047 20.578 17.203 1 90.06 86 HIS A O 1
ATOM 685 N N . LEU A 1 87 ? -13.992 20.469 18.094 1 93.81 87 LEU A N 1
ATOM 686 C CA . LEU A 1 87 ? -13.359 21.281 17.062 1 93.81 87 LEU A CA 1
ATOM 687 C C . LEU A 1 87 ? -12.688 20.422 16.016 1 93.81 87 LEU A C 1
ATOM 689 O O . LEU A 1 87 ? -12.125 20.922 15.039 1 93.81 87 LEU A O 1
ATOM 693 N N . PHE A 1 88 ? -12.797 19.141 16.094 1 93 88 PHE A N 1
ATOM 694 C CA . PHE A 1 88 ? -12.133 18.219 15.172 1 93 88 PHE A CA 1
ATOM 695 C C . PHE A 1 88 ? -12.68 18.375 13.758 1 93 88 PHE A C 1
ATOM 697 O O . PHE A 1 88 ? -11.914 18.391 12.789 1 93 88 PHE A O 1
ATOM 704 N N . PRO A 1 89 ? -13.992 18.562 13.609 1 92.94 89 PRO A N 1
ATOM 705 C CA . PRO A 1 89 ? -14.461 18.812 12.242 1 92.94 89 PRO A CA 1
ATOM 706 C C . PRO A 1 89 ? -13.805 20.016 11.602 1 92.94 89 PRO A C 1
ATOM 708 O O . PRO A 1 89 ? -13.391 19.969 10.438 1 92.94 89 PRO A O 1
ATOM 711 N N . ASN A 1 90 ? -13.664 21.062 12.383 1 94.62 90 ASN A N 1
ATOM 712 C CA . ASN A 1 90 ? -12.992 22.266 11.883 1 94.62 90 ASN A CA 1
ATOM 713 C C . ASN A 1 90 ? -11.531 21.984 11.555 1 94.62 90 ASN A C 1
ATOM 715 O O . ASN A 1 90 ? -11.016 22.453 10.539 1 94.62 90 ASN A O 1
ATOM 719 N N . PHE A 1 91 ? -10.938 21.234 12.367 1 95.81 91 PHE A N 1
ATOM 720 C CA . PHE A 1 91 ? -9.539 20.875 12.188 1 95.81 91 PHE A CA 1
ATOM 721 C C . PHE A 1 91 ? -9.336 20.109 10.891 1 95.81 91 PHE A C 1
ATOM 723 O O . PHE A 1 91 ? -8.516 20.484 10.055 1 95.81 91 PHE A O 1
ATOM 730 N N . PHE A 1 92 ? -10.078 19.109 10.695 1 95.06 92 PHE A N 1
ATOM 731 C CA . PHE A 1 92 ? -9.93 18.266 9.516 1 95.06 92 PHE A CA 1
ATOM 732 C C . PHE A 1 92 ? -10.258 19.047 8.25 1 95.06 92 PHE A C 1
ATOM 734 O O . PHE A 1 92 ? -9.547 18.938 7.246 1 95.06 92 PHE A O 1
ATOM 741 N N . GLU A 1 93 ? -11.281 19.844 8.312 1 93.81 93 GLU A N 1
ATOM 742 C CA . GLU A 1 93 ? -11.609 20.672 7.156 1 93.81 93 GLU A CA 1
ATOM 743 C C . GLU A 1 93 ? -10.469 21.625 6.812 1 93.81 93 GLU A C 1
ATOM 745 O O . GLU A 1 93 ? -10.18 21.859 5.637 1 93.81 93 GLU A O 1
ATOM 750 N N . SER A 1 94 ? -9.859 22.125 7.824 1 94.56 94 SER A N 1
ATOM 751 C CA . SER A 1 94 ? -8.781 23.094 7.629 1 94.56 94 SER A CA 1
ATOM 752 C C . SER A 1 94 ? -7.594 22.453 6.922 1 94.56 94 SER A C 1
ATOM 754 O O . SER A 1 94 ? -6.82 23.141 6.25 1 94.56 94 SER A O 1
ATOM 756 N N . THR A 1 95 ? -7.43 21.141 7.031 1 95.31 95 THR A N 1
ATOM 757 C CA . THR A 1 95 ? -6.27 20.484 6.441 1 95.31 95 THR A CA 1
ATOM 758 C C . THR A 1 95 ? -6.359 20.484 4.918 1 95.31 95 THR A C 1
ATOM 760 O O . THR A 1 95 ? -5.352 20.312 4.23 1 95.31 95 THR A O 1
ATOM 763 N N . LEU A 1 96 ? -7.508 20.703 4.352 1 93.38 96 LEU A N 1
ATOM 764 C CA . LEU A 1 96 ? -7.672 20.797 2.904 1 93.38 96 LEU A CA 1
ATOM 765 C C . LEU A 1 96 ? -6.945 22 2.344 1 93.38 96 LEU A C 1
ATOM 767 O O . LEU A 1 96 ? -6.578 22.031 1.167 1 93.38 96 LEU A O 1
ATOM 771 N N . SER A 1 97 ? -6.703 22.938 3.188 1 93.25 97 SER A N 1
ATOM 772 C CA . SER A 1 97 ? -6.02 24.172 2.77 1 93.25 97 SER A CA 1
ATOM 773 C C . SER A 1 97 ? -4.535 23.906 2.527 1 93.25 97 SER A C 1
ATOM 775 O O . SER A 1 97 ? -3.848 24.75 1.936 1 93.25 97 SER A O 1
ATOM 777 N N . PHE A 1 98 ? -4.062 22.734 2.928 1 97.19 98 PHE A N 1
ATOM 778 C CA . PHE A 1 98 ? -2.656 22.406 2.734 1 97.19 98 PHE A CA 1
ATOM 779 C C . PHE A 1 98 ? -2.354 22.172 1.261 1 97.19 98 PHE A C 1
ATOM 781 O O . PHE A 1 98 ? -1.207 22.297 0.828 1 97.19 98 PHE A O 1
ATOM 788 N N . LYS A 1 99 ? -3.346 21.828 0.494 1 96.62 99 LYS A N 1
ATOM 789 C CA . LYS A 1 99 ? -3.107 21.312 -0.852 1 96.62 99 LYS A CA 1
ATOM 790 C C . LYS A 1 99 ? -2.33 22.312 -1.693 1 96.62 99 LYS A C 1
ATOM 792 O O . LYS A 1 99 ? -1.258 22 -2.215 1 96.62 99 LYS A O 1
ATOM 797 N N . PRO A 1 100 ? -2.77 23.625 -1.846 1 96.94 100 PRO A N 1
ATOM 798 C CA . PRO A 1 100 ? -1.982 24.578 -2.641 1 96.94 100 PRO A CA 1
ATOM 799 C C . PRO A 1 100 ? -0.611 24.859 -2.031 1 96.94 100 PRO A C 1
ATOM 801 O O . PRO A 1 100 ? 0.361 25.062 -2.762 1 96.94 100 PRO A O 1
ATOM 804 N N . HIS A 1 101 ? -0.514 24.859 -0.709 1 97.88 101 HIS A N 1
ATOM 805 C CA . HIS A 1 101 ? 0.766 25.094 -0.05 1 97.88 101 HIS A CA 1
ATOM 806 C C . HIS A 1 101 ? 1.729 23.938 -0.295 1 97.88 101 HIS A C 1
ATOM 808 O O . HIS A 1 101 ? 2.928 24.156 -0.491 1 97.88 101 HIS A O 1
ATOM 814 N N . PHE A 1 102 ? 1.174 22.766 -0.262 1 98.19 102 PHE A N 1
ATOM 815 C CA . PHE A 1 102 ? 1.998 21.578 -0.492 1 98.19 102 PHE A CA 1
ATOM 816 C C . PHE A 1 102 ? 2.502 21.547 -1.93 1 98.19 102 PHE A C 1
ATOM 818 O O . PHE A 1 102 ? 3.66 21.203 -2.18 1 98.19 102 PHE A O 1
ATOM 825 N N . ARG A 1 103 ? 1.664 21.938 -2.863 1 97.38 103 ARG A N 1
ATOM 826 C CA . ARG A 1 103 ? 2.076 22.062 -4.258 1 97.38 103 ARG A CA 1
ATOM 827 C C . ARG A 1 103 ? 3.248 23.016 -4.406 1 97.38 103 ARG A C 1
ATOM 829 O O . ARG A 1 103 ? 4.242 22.703 -5.066 1 97.38 103 ARG A O 1
ATOM 836 N N . LYS A 1 104 ? 3.105 24.141 -3.812 1 97.12 104 LYS A N 1
ATOM 837 C CA . LYS A 1 104 ? 4.176 25.125 -3.842 1 97.12 104 LYS A CA 1
ATOM 838 C C . LYS A 1 104 ? 5.453 24.578 -3.213 1 97.12 104 LYS A C 1
ATOM 840 O O . LYS A 1 104 ? 6.551 24.828 -3.711 1 97.12 104 LYS A O 1
ATOM 845 N N . LEU A 1 105 ? 5.273 23.891 -2.135 1 97.75 105 LEU A N 1
ATOM 846 C CA . LEU A 1 105 ? 6.418 23.297 -1.448 1 97.75 105 LEU A CA 1
ATOM 847 C C . LEU A 1 105 ? 7.156 22.328 -2.361 1 97.75 105 LEU A C 1
ATOM 849 O O . LEU A 1 105 ? 8.383 22.375 -2.469 1 97.75 105 LEU A O 1
ATOM 853 N N . ILE A 1 106 ? 6.457 21.422 -3.068 1 97.25 106 ILE A N 1
ATOM 854 C CA . ILE A 1 106 ? 7.055 20.438 -3.971 1 97.25 106 ILE A CA 1
ATOM 855 C C . ILE A 1 106 ? 7.77 21.156 -5.113 1 97.25 106 ILE A C 1
ATOM 857 O O . ILE A 1 106 ? 8.891 20.797 -5.473 1 97.25 106 ILE A O 1
ATOM 861 N N . ASN A 1 107 ? 7.16 22.25 -5.613 1 95.06 107 ASN A N 1
ATOM 862 C CA . ASN A 1 107 ? 7.801 23.047 -6.648 1 95.06 107 ASN A CA 1
ATOM 863 C C . ASN A 1 107 ? 9.102 23.672 -6.152 1 95.06 107 ASN A C 1
ATOM 865 O O . ASN A 1 107 ? 10.102 23.703 -6.879 1 95.06 107 ASN A O 1
ATOM 869 N N . GLY A 1 108 ? 9.023 24.141 -4.98 1 95.5 108 GLY A N 1
ATOM 870 C CA . GLY A 1 108 ? 10.219 24.703 -4.383 1 95.5 108 GLY A CA 1
ATOM 871 C C . GLY A 1 108 ? 11.344 23.703 -4.23 1 95.5 108 GLY A C 1
ATOM 872 O O . GLY A 1 108 ? 12.508 24.047 -4.449 1 95.5 108 GLY A O 1
ATOM 873 N N . LEU A 1 109 ? 11.023 22.516 -3.854 1 94.81 109 LEU A N 1
ATOM 874 C CA . LEU A 1 109 ? 12.031 21.453 -3.711 1 94.81 109 LEU A CA 1
ATOM 875 C C . LEU A 1 109 ? 12.68 21.141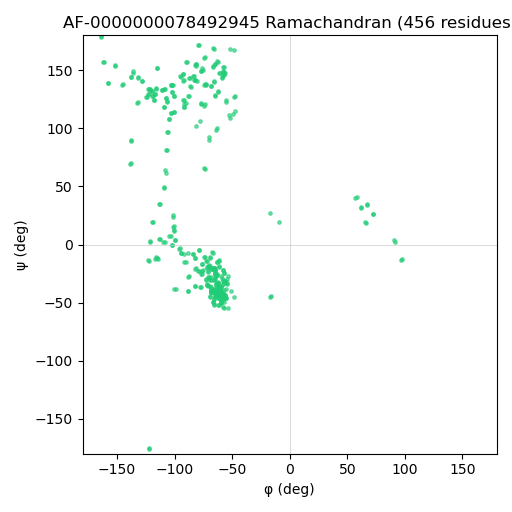 -5.055 1 94.81 109 LEU A C 1
ATOM 877 O O . LEU A 1 109 ? 13.883 20.875 -5.117 1 94.81 109 LEU A O 1
ATOM 881 N N . PHE A 1 110 ? 11.898 21.203 -6.059 1 91.62 110 PHE A N 1
ATOM 882 C CA . PHE A 1 110 ? 12.414 21 -7.41 1 91.62 110 PHE A CA 1
ATOM 883 C C . PHE A 1 110 ? 13.516 22 -7.73 1 91.62 110 PHE A C 1
ATOM 885 O O . PHE A 1 110 ? 14.578 21.641 -8.227 1 91.62 110 PHE A O 1
ATOM 892 N N . ASP A 1 111 ? 13.25 23.172 -7.391 1 91.69 111 ASP A N 1
ATOM 893 C CA . ASP A 1 111 ? 14.203 24.25 -7.637 1 91.69 111 ASP A CA 1
ATOM 894 C C . ASP A 1 111 ? 15.453 24.094 -6.773 1 91.69 111 ASP A C 1
ATOM 896 O O . ASP A 1 111 ? 16.578 24.25 -7.262 1 91.69 111 ASP A O 1
ATOM 900 N N . GLU A 1 112 ? 15.273 23.719 -5.559 1 92.88 112 GLU A N 1
ATOM 901 C CA . GLU A 1 112 ? 16.359 23.594 -4.598 1 92.88 112 GLU A CA 1
ATOM 902 C C . GLU A 1 112 ? 17.266 22.406 -4.953 1 92.88 112 GLU A C 1
ATOM 904 O O . GLU A 1 112 ? 18.453 22.422 -4.625 1 92.88 112 GLU A O 1
ATOM 909 N N . GLN A 1 113 ? 16.719 21.438 -5.59 1 91.25 113 GLN A N 1
ATOM 910 C CA . GLN A 1 113 ? 17.469 20.219 -5.898 1 91.25 113 GLN A CA 1
ATOM 911 C C . GLN A 1 113 ? 17.938 20.203 -7.352 1 91.25 113 GLN A C 1
ATOM 913 O O . GLN A 1 113 ? 18.078 19.141 -7.957 1 91.25 113 GLN A O 1
ATOM 918 N N . ASN A 1 114 ? 18.062 21.328 -7.949 1 89.69 114 ASN A N 1
ATOM 919 C CA . ASN A 1 114 ? 18.594 21.516 -9.297 1 89.69 114 ASN A CA 1
ATOM 920 C C . ASN A 1 114 ? 17.781 20.719 -10.32 1 89.69 114 ASN A C 1
ATOM 922 O O . ASN A 1 114 ? 18.344 20.031 -11.172 1 89.69 114 ASN A O 1
ATOM 926 N N . GLY A 1 115 ? 16.484 20.734 -10.133 1 87.06 115 GLY A N 1
ATOM 927 C CA . GLY A 1 115 ? 15.602 20.141 -11.125 1 87.06 115 GLY A CA 1
ATOM 928 C C . GLY A 1 115 ? 15.305 18.672 -10.844 1 87.06 115 GLY A C 1
ATOM 929 O O . GLY A 1 115 ? 14.586 18.031 -11.602 1 87.06 115 GLY A O 1
ATOM 930 N N . HIS A 1 116 ? 15.836 18.219 -9.781 1 90.25 116 HIS A N 1
ATOM 931 C CA . HIS A 1 116 ? 15.547 16.844 -9.414 1 90.25 116 HIS A CA 1
ATOM 932 C C . HIS A 1 116 ? 14.336 16.75 -8.492 1 90.25 116 HIS A C 1
ATOM 934 O O . HIS A 1 116 ? 14.281 17.438 -7.461 1 90.25 116 HIS A O 1
ATOM 940 N N . LYS A 1 117 ? 13.43 15.984 -8.945 1 91.75 117 LYS A N 1
ATOM 941 C CA . LYS A 1 117 ? 12.219 15.805 -8.141 1 91.75 117 LYS A CA 1
ATOM 942 C C . LYS A 1 117 ? 12.438 14.766 -7.047 1 91.75 117 LYS A C 1
ATOM 944 O O . LYS A 1 117 ? 13.281 13.883 -7.18 1 91.75 117 LYS A O 1
ATOM 949 N N . PRO A 1 118 ? 11.656 14.898 -5.965 1 94.12 118 PRO A N 1
ATOM 950 C CA . PRO A 1 118 ? 11.633 13.781 -5.023 1 94.12 118 PRO A CA 1
ATOM 951 C C . PRO A 1 118 ? 11.234 12.461 -5.684 1 94.12 118 PRO A C 1
ATOM 953 O O . PRO A 1 118 ? 10.438 12.453 -6.621 1 94.12 118 PRO A O 1
ATOM 956 N N . VAL A 1 119 ? 11.797 11.422 -5.172 1 90.31 119 VAL A N 1
ATOM 957 C CA . VAL A 1 119 ? 11.492 10.125 -5.77 1 90.31 119 VAL A CA 1
ATOM 958 C C . VAL A 1 119 ? 10.164 9.602 -5.23 1 90.31 119 VAL A C 1
ATOM 960 O O . VAL A 1 119 ? 9.523 8.75 -5.855 1 90.31 119 VAL A O 1
ATOM 963 N N . CYS A 1 120 ? 9.789 10.188 -4.027 1 95.19 120 CYS A N 1
ATOM 964 C CA . CYS A 1 120 ? 8.594 9.656 -3.377 1 95.19 120 CYS A CA 1
ATOM 965 C C . CYS A 1 120 ? 7.996 10.672 -2.416 1 95.19 120 CYS A C 1
ATOM 967 O O . CYS A 1 120 ? 8.727 11.406 -1.749 1 95.19 120 CYS A O 1
ATOM 969 N N . ILE A 1 121 ? 6.734 10.727 -2.439 1 97.5 121 ILE A N 1
ATOM 970 C CA . ILE A 1 121 ? 5.965 11.43 -1.423 1 97.5 121 ILE A CA 1
ATOM 971 C C . ILE A 1 121 ? 5.23 10.422 -0.541 1 97.5 121 ILE A C 1
ATOM 973 O O . ILE A 1 121 ? 4.418 9.633 -1.03 1 97.5 121 ILE A O 1
ATOM 977 N N . ILE A 1 122 ? 5.531 10.398 0.726 1 97.81 122 ILE A N 1
ATOM 978 C CA . ILE A 1 122 ? 4.801 9.609 1.714 1 97.81 122 ILE A CA 1
ATOM 979 C C . ILE A 1 122 ? 3.908 10.531 2.547 1 97.81 122 ILE A C 1
ATOM 981 O O . ILE A 1 122 ? 4.398 11.281 3.396 1 97.81 122 ILE A O 1
ATOM 985 N N . ALA A 1 123 ? 2.621 10.445 2.316 1 98.62 123 ALA A N 1
ATOM 986 C CA . ALA A 1 123 ? 1.68 11.336 2.99 1 98.62 123 ALA A CA 1
ATOM 987 C C . ALA A 1 123 ? 0.756 10.547 3.92 1 98.62 123 ALA A C 1
ATOM 989 O O . ALA A 1 123 ? 0.51 9.359 3.703 1 98.62 123 ALA A O 1
ATOM 990 N N . ASP A 1 124 ? 0.322 11.195 4.926 1 98.19 124 ASP A N 1
ATOM 991 C CA . ASP A 1 124 ? -0.671 10.617 5.824 1 98.19 124 ASP A CA 1
ATOM 992 C C . ASP A 1 124 ? -1.935 10.227 5.066 1 98.19 124 ASP A C 1
ATOM 994 O O . ASP A 1 124 ? -2.334 10.898 4.117 1 98.19 124 ASP A O 1
ATOM 998 N N . MET A 1 125 ? -2.584 9.211 5.539 1 96.44 125 MET A N 1
ATOM 999 C CA . MET A 1 125 ? -3.793 8.734 4.879 1 96.44 125 MET A CA 1
ATOM 1000 C C . MET A 1 125 ? -4.844 9.836 4.801 1 96.44 125 MET A C 1
ATOM 1002 O O . MET A 1 125 ? -5.719 9.797 3.934 1 96.44 125 MET A O 1
ATOM 1006 N N . PHE A 1 126 ? -4.816 10.875 5.621 1 96.75 126 PHE A N 1
ATOM 1007 C CA . PHE A 1 126 ? -5.789 11.961 5.641 1 96.75 126 PHE A CA 1
ATOM 1008 C C . PHE A 1 126 ? -5.465 13 4.57 1 96.75 126 PHE A C 1
ATOM 1010 O O . PHE A 1 126 ? -6.262 13.898 4.312 1 96.75 126 PHE A O 1
ATOM 1017 N N . PHE A 1 127 ? -4.281 12.859 4.008 1 98.06 127 PHE A N 1
ATOM 1018 C CA . PHE A 1 127 ? -3.855 13.773 2.949 1 98.06 127 PHE A CA 1
ATOM 1019 C C . PHE A 1 127 ? -3.83 13.062 1.603 1 98.06 127 PHE A C 1
ATOM 1021 O O . PHE A 1 127 ? -2.854 13.164 0.858 1 98.06 127 PHE A O 1
ATOM 1028 N N . ALA A 1 128 ? -4.906 12.414 1.335 1 96.25 128 ALA A N 1
ATOM 1029 C CA . ALA A 1 128 ? -4.984 11.586 0.13 1 96.25 128 ALA A CA 1
ATOM 1030 C C . ALA A 1 128 ? -4.91 12.445 -1.128 1 96.25 128 ALA A C 1
ATOM 1032 O O . ALA A 1 128 ? -4.543 11.961 -2.199 1 96.25 128 ALA A O 1
ATOM 1033 N N . TRP A 1 129 ? -5.199 13.75 -1.049 1 96.56 129 TRP A N 1
ATOM 1034 C CA . TRP A 1 129 ? -5.094 14.68 -2.17 1 96.56 129 TRP A CA 1
ATOM 1035 C C . TRP A 1 129 ? -3.65 14.789 -2.648 1 96.56 129 TRP A C 1
ATOM 1037 O O . TRP A 1 129 ? -3.391 15.289 -3.748 1 96.56 129 TRP A O 1
ATOM 1047 N N . SER A 1 130 ? -2.691 14.32 -1.859 1 97.88 130 SER A N 1
ATOM 1048 C CA . SER A 1 130 ? -1.283 14.383 -2.238 1 97.88 130 SER A CA 1
ATOM 1049 C C . SER A 1 130 ? -1.009 13.547 -3.484 1 97.88 130 SER A C 1
ATOM 1051 O O . SER A 1 130 ? -0.053 13.805 -4.219 1 97.88 130 SER A O 1
ATOM 1053 N N . ALA A 1 131 ? -1.83 12.547 -3.705 1 95.25 131 ALA A N 1
ATOM 1054 C CA . ALA A 1 131 ? -1.677 11.711 -4.895 1 95.25 131 ALA A CA 1
ATOM 1055 C C . ALA A 1 131 ? -1.828 12.539 -6.168 1 95.25 131 ALA A C 1
ATOM 1057 O O . ALA A 1 131 ? -1.096 12.336 -7.137 1 95.25 131 ALA A O 1
ATOM 1058 N N . GLU A 1 132 ? -2.775 13.453 -6.184 1 95.06 132 GLU A N 1
ATOM 1059 C CA . GLU A 1 132 ? -2.98 14.32 -7.336 1 95.06 132 GLU A CA 1
ATOM 1060 C C . GLU A 1 132 ? -1.742 15.172 -7.613 1 95.06 132 GLU A C 1
ATOM 1062 O O . GLU A 1 132 ? -1.303 15.281 -8.758 1 95.06 132 GLU A O 1
ATOM 1067 N N . ILE A 1 133 ? -1.18 15.695 -6.625 1 96.62 133 ILE A N 1
ATOM 1068 C CA . ILE A 1 133 ? 0.023 16.516 -6.762 1 96.62 133 ILE A CA 1
ATOM 1069 C C . ILE A 1 133 ? 1.182 15.641 -7.246 1 96.62 133 ILE A C 1
ATOM 1071 O O . ILE A 1 133 ? 1.922 16.031 -8.156 1 96.62 133 ILE A O 1
ATOM 1075 N N . ALA A 1 134 ? 1.346 14.508 -6.633 1 95.38 134 ALA A N 1
ATOM 1076 C CA . ALA A 1 134 ? 2.412 13.594 -7.027 1 95.38 134 ALA A CA 1
ATOM 1077 C C . ALA A 1 134 ? 2.303 13.227 -8.508 1 95.38 134 ALA A C 1
ATOM 1079 O O . ALA A 1 134 ? 3.305 13.211 -9.227 1 95.38 134 ALA A O 1
ATOM 1080 N N . GLN A 1 135 ? 1.109 12.969 -8.922 1 92.25 135 GLN A N 1
ATOM 1081 C CA . GLN A 1 135 ? 0.866 12.594 -10.312 1 92.25 135 GLN A CA 1
ATOM 1082 C C . GLN A 1 135 ? 1.231 13.742 -11.258 1 92.25 135 GLN A C 1
ATOM 1084 O O . GLN A 1 135 ? 1.811 13.508 -12.32 1 92.25 135 GLN A O 1
ATOM 1089 N N . GLU A 1 136 ? 0.902 14.938 -10.836 1 91.94 136 GLU A N 1
ATOM 1090 C CA . GLU A 1 136 ? 1.236 16.125 -11.633 1 91.94 136 GLU A CA 1
ATOM 1091 C C . GLU A 1 136 ? 2.734 16.188 -11.914 1 91.94 136 GLU A C 1
ATOM 1093 O O . GLU A 1 136 ? 3.15 16.609 -13 1 91.94 136 GLU A O 1
ATOM 1098 N N . TYR A 1 137 ? 3.545 15.68 -11 1 91.44 137 TYR A N 1
ATOM 1099 C CA . TYR A 1 137 ? 4.992 15.836 -11.117 1 91.44 137 TYR A CA 1
ATOM 1100 C C . TYR A 1 137 ? 5.656 14.5 -11.445 1 91.44 137 TYR A C 1
ATOM 1102 O O . TYR A 1 137 ? 6.883 14.422 -11.555 1 91.44 137 TYR A O 1
ATOM 1110 N N . GLY A 1 138 ? 4.832 13.492 -11.609 1 89.69 138 GLY A N 1
ATOM 1111 C CA . GLY A 1 138 ? 5.387 12.18 -11.898 1 89.69 138 GLY A CA 1
ATOM 1112 C C . GLY A 1 138 ? 6.18 11.602 -10.734 1 89.69 138 GLY A C 1
ATOM 1113 O O . GLY A 1 138 ? 7.246 11.023 -10.938 1 89.69 138 GLY A O 1
ATOM 1114 N N . ILE A 1 139 ? 5.77 11.867 -9.523 1 92.69 139 ILE A N 1
ATOM 1115 C CA . ILE A 1 139 ? 6.41 11.383 -8.305 1 92.69 139 ILE A CA 1
ATOM 1116 C C . ILE A 1 139 ? 5.602 10.219 -7.73 1 92.69 139 ILE A C 1
ATOM 1118 O O . ILE A 1 139 ? 4.371 10.266 -7.711 1 92.69 139 ILE A O 1
ATOM 1122 N N . PHE A 1 140 ? 6.285 9.18 -7.289 1 92.06 140 PHE A N 1
ATOM 1123 C CA . PHE A 1 140 ? 5.617 8.07 -6.613 1 92.06 140 PHE A CA 1
ATOM 1124 C C . PHE A 1 140 ? 4.961 8.547 -5.324 1 92.06 140 PHE A C 1
ATOM 1126 O O . PHE A 1 140 ? 5.582 9.266 -4.531 1 92.06 140 PHE A O 1
ATOM 1133 N N . ASN A 1 141 ? 3.752 8.188 -5.152 1 96.12 141 ASN A N 1
ATOM 1134 C CA . ASN A 1 141 ? 3.01 8.594 -3.961 1 96.12 141 ASN A CA 1
ATOM 1135 C C . ASN A 1 141 ? 2.562 7.383 -3.145 1 96.12 141 ASN A C 1
ATOM 1137 O O . ASN A 1 141 ? 1.938 6.465 -3.678 1 96.12 141 ASN A O 1
ATOM 1141 N N . ALA A 1 142 ? 2.873 7.383 -1.865 1 95.75 142 ALA A N 1
ATOM 1142 C CA . ALA A 1 142 ? 2.389 6.375 -0.928 1 95.75 142 ALA A CA 1
ATOM 1143 C C . ALA A 1 142 ? 1.638 7.02 0.233 1 95.75 142 ALA A C 1
ATOM 1145 O O . ALA A 1 142 ? 2.094 8.016 0.799 1 95.75 142 ALA A O 1
ATOM 1146 N N . LEU A 1 143 ? 0.485 6.418 0.521 1 97.19 143 LEU A N 1
ATOM 1147 C CA . LEU A 1 143 ? -0.174 6.785 1.77 1 97.19 143 LEU A CA 1
ATOM 1148 C C . LEU A 1 143 ? 0.36 5.949 2.93 1 97.19 143 LEU A C 1
ATOM 1150 O O . LEU A 1 143 ? 0.577 4.746 2.785 1 97.19 143 LEU A O 1
ATOM 1154 N N . PHE A 1 144 ? 0.606 6.625 3.994 1 97.12 144 PHE A N 1
ATOM 1155 C CA . PHE A 1 144 ? 1.048 5.914 5.188 1 97.12 144 PHE A CA 1
ATOM 1156 C C . PHE A 1 144 ? -0.061 5.867 6.234 1 97.12 144 PHE A C 1
ATOM 1158 O O . PHE A 1 144 ? -0.614 6.906 6.605 1 97.12 144 PHE A O 1
ATOM 1165 N N . VAL A 1 145 ? -0.333 4.648 6.637 1 94.06 145 VAL A N 1
ATOM 1166 C CA . VAL A 1 145 ? -1.379 4.371 7.617 1 94.06 145 VAL A CA 1
ATOM 1167 C C . VAL A 1 145 ? -0.748 4.004 8.953 1 94.06 145 VAL A C 1
ATOM 1169 O O . VAL A 1 145 ? 0.094 3.104 9.031 1 94.06 145 VAL A O 1
ATOM 1172 N N . GLY A 1 146 ? -1.134 4.781 10.008 1 88.25 146 GLY A N 1
ATOM 1173 C CA . GLY A 1 146 ? -0.558 4.578 11.328 1 88.25 146 GLY A CA 1
ATOM 1174 C C . GLY A 1 146 ? -0.95 3.252 11.953 1 88.25 146 GLY A C 1
ATOM 1175 O O . GLY A 1 146 ? -0.385 2.85 12.969 1 88.25 146 GLY A O 1
ATOM 1176 N N . GLY A 1 147 ? -1.815 2.504 11.375 1 84.56 147 GLY A N 1
ATOM 1177 C CA . GLY A 1 147 ? -2.252 1.188 11.812 1 84.56 147 GLY A CA 1
ATOM 1178 C C . GLY A 1 147 ? -2.043 0.108 10.766 1 84.56 147 GLY A C 1
ATOM 1179 O O . GLY A 1 147 ? -1.362 0.331 9.766 1 84.56 147 GLY A O 1
ATOM 1180 N N . GLY A 1 148 ? -2.504 -1.032 11.141 1 83.31 148 GLY A N 1
ATOM 1181 C CA . GLY A 1 148 ? -2.396 -2.148 10.219 1 83.31 148 GLY A CA 1
ATOM 1182 C C . GLY A 1 148 ? -3.459 -2.127 9.133 1 83.31 148 GLY A C 1
ATOM 1183 O O . GLY A 1 148 ? -4.352 -1.278 9.148 1 83.31 148 GLY A O 1
ATOM 1184 N N . SER A 1 149 ? -3.271 -3.01 8.219 1 83.19 149 SER A N 1
ATOM 1185 C CA . SER A 1 149 ? -4.176 -3.094 7.078 1 83.19 149 SER A CA 1
ATOM 1186 C C . SER A 1 149 ? -5.594 -3.443 7.523 1 83.19 149 SER A C 1
ATOM 1188 O O . SER A 1 149 ? -6.566 -2.932 6.969 1 83.19 149 SER A O 1
ATOM 1190 N N . PHE A 1 150 ? -5.695 -4.246 8.586 1 79.75 150 PHE A N 1
ATOM 1191 C CA . PHE A 1 150 ? -7.008 -4.641 9.078 1 79.75 150 PHE A CA 1
ATOM 1192 C C . PHE A 1 150 ? -7.754 -3.443 9.648 1 79.75 150 PHE A C 1
ATOM 1194 O O . PHE A 1 150 ? -8.922 -3.221 9.328 1 79.75 150 PHE A O 1
ATOM 1201 N N . GLY A 1 151 ? -7.09 -2.707 10.508 1 83.12 151 GLY A N 1
ATOM 1202 C CA . GLY A 1 151 ? -7.699 -1.507 11.055 1 83.12 151 GLY A CA 1
ATOM 1203 C C . GLY A 1 151 ? -8.07 -0.487 9.992 1 83.12 151 GLY A C 1
ATOM 1204 O O . GLY A 1 151 ? -9.117 0.156 10.086 1 83.12 151 GLY A O 1
ATOM 1205 N N . PHE A 1 152 ? -7.281 -0.409 9.047 1 87.5 152 PHE A N 1
ATOM 1206 C CA . PHE A 1 152 ? -7.512 0.509 7.934 1 87.5 152 PHE A CA 1
ATOM 1207 C C . PHE A 1 152 ? -8.766 0.119 7.164 1 87.5 152 PHE A C 1
ATOM 1209 O O . PHE A 1 152 ? -9.602 0.973 6.848 1 87.5 152 PHE A O 1
ATOM 1216 N N . ALA A 1 153 ? -8.891 -1.143 6.922 1 82.25 153 ALA A N 1
ATOM 1217 C CA . ALA A 1 153 ? -10.062 -1.643 6.211 1 82.25 153 ALA A CA 1
ATOM 1218 C C . ALA A 1 153 ? -11.328 -1.427 7.035 1 82.25 153 ALA A C 1
ATOM 1220 O O . ALA A 1 153 ? -12.367 -1.029 6.496 1 82.25 153 ALA A O 1
ATOM 1221 N N . CYS A 1 154 ? -11.266 -1.664 8.289 1 82.88 154 CYS A N 1
ATOM 1222 C CA . CYS A 1 154 ? -12.406 -1.43 9.172 1 82.88 154 CYS A CA 1
ATOM 1223 C C . CYS A 1 154 ? -12.797 0.043 9.18 1 82.88 154 CYS A C 1
ATOM 1225 O O . CYS A 1 154 ? -13.977 0.377 9.094 1 82.88 154 CYS A O 1
ATOM 1227 N N . PHE A 1 155 ? -11.75 0.853 9.305 1 86.19 155 PHE A N 1
ATOM 1228 C CA . PHE A 1 155 ? -11.961 2.295 9.312 1 86.19 155 PHE A CA 1
ATOM 1229 C C . PHE A 1 155 ? -12.703 2.738 8.055 1 86.19 155 PHE A C 1
ATOM 1231 O O . PHE A 1 155 ? -13.688 3.473 8.141 1 86.19 155 PHE A O 1
ATOM 1238 N N . TYR A 1 156 ? -12.281 2.264 6.977 1 84.56 156 TYR A N 1
ATOM 1239 C CA . TYR A 1 156 ? -12.906 2.572 5.699 1 84.56 156 TYR A CA 1
ATOM 1240 C C . TYR A 1 156 ? -14.367 2.141 5.688 1 84.56 156 TYR A C 1
ATOM 1242 O O . TYR A 1 156 ? -15.25 2.93 5.355 1 84.56 156 TYR A O 1
ATOM 1250 N N . SER A 1 157 ? -14.633 0.913 6.105 1 81.12 157 SER A N 1
ATOM 1251 C CA . SER A 1 157 ? -15.984 0.359 6.098 1 81.12 157 SER A CA 1
ATOM 1252 C C . SER A 1 157 ? -16.906 1.119 7.055 1 81.12 157 SER A C 1
ATOM 1254 O O . SER A 1 157 ? -18.062 1.384 6.73 1 81.12 157 SER A O 1
ATOM 1256 N N . LEU A 1 158 ? -16.391 1.467 8.141 1 84.12 158 LEU A N 1
ATOM 1257 C CA . LEU A 1 158 ? -17.188 2.164 9.148 1 84.12 158 LEU A CA 1
ATOM 1258 C C . LEU A 1 158 ? -17.656 3.518 8.625 1 84.12 158 LEU A C 1
ATOM 1260 O O . LEU A 1 158 ? -18.812 3.889 8.812 1 84.12 158 LEU A O 1
ATOM 1264 N N . TRP A 1 159 ? -16.828 4.215 7.969 1 86.62 159 TRP A N 1
ATOM 1265 C CA . TRP A 1 159 ? -17.203 5.527 7.461 1 86.62 159 TRP A CA 1
ATOM 1266 C C . TRP A 1 159 ? -18.156 5.398 6.277 1 86.62 159 TRP A C 1
ATOM 1268 O O . TRP A 1 159 ? -19.031 6.254 6.074 1 86.62 159 TRP A O 1
ATOM 1278 N N . LEU A 1 160 ? -18.047 4.371 5.543 1 80.44 160 LEU A N 1
ATOM 1279 C CA . LEU A 1 160 ? -18.875 4.18 4.355 1 80.44 160 LEU A CA 1
ATOM 1280 C C . LEU A 1 160 ? -20.281 3.752 4.738 1 80.44 160 LEU A C 1
ATOM 1282 O O . LEU A 1 160 ? -21.234 3.994 3.99 1 80.44 160 LEU A O 1
ATOM 1286 N N . ASN A 1 161 ? -20.422 3.127 5.914 1 80.56 161 ASN A N 1
ATOM 1287 C CA . ASN A 1 161 ? -21.703 2.531 6.27 1 80.56 161 ASN A CA 1
ATOM 1288 C C . ASN A 1 161 ? -22.344 3.254 7.449 1 80.56 161 ASN A C 1
ATOM 1290 O O . ASN A 1 161 ? -23 2.625 8.289 1 80.56 161 ASN A O 1
ATOM 1294 N N . LEU A 1 162 ? -22.156 4.426 7.492 1 85.56 162 LEU A N 1
ATOM 1295 C CA . LEU A 1 162 ? -22.797 5.234 8.531 1 85.56 162 LEU A CA 1
ATOM 1296 C C . LEU A 1 162 ? -24.312 5.27 8.336 1 85.56 162 LEU A C 1
ATOM 1298 O O . LEU A 1 162 ? -24.797 5.082 7.223 1 85.56 162 LEU A O 1
ATOM 1302 N N . PRO A 1 163 ? -25.125 5.457 9.336 1 87.12 163 PRO A N 1
ATOM 1303 C CA . PRO A 1 163 ? -24.734 5.574 10.742 1 87.12 163 PRO A CA 1
ATOM 1304 C C . PRO A 1 163 ? -24.703 4.227 11.461 1 87.12 163 PRO A C 1
ATOM 1306 O O . PRO A 1 163 ? -25.281 3.256 10.984 1 87.12 163 PRO A O 1
ATOM 1309 N N . HIS A 1 164 ? -23.906 4.195 12.555 1 83.31 164 HIS A N 1
ATOM 1310 C CA . HIS A 1 164 ? -23.844 2.988 13.375 1 83.31 164 HIS A CA 1
ATOM 1311 C C . HIS A 1 164 ? -24.547 3.189 14.711 1 83.31 164 HIS A C 1
ATOM 1313 O O . HIS A 1 164 ? -23.891 3.301 15.75 1 83.31 164 HIS A O 1
ATOM 1319 N N . ARG A 1 165 ? -25.766 3.416 14.906 1 76.38 165 ARG A N 1
ATOM 1320 C CA . ARG A 1 165 ? -26.469 3.809 16.125 1 76.38 165 ARG A CA 1
ATOM 1321 C C . ARG A 1 165 ? -27.469 2.738 16.547 1 76.38 165 ARG A C 1
ATOM 1323 O O . ARG A 1 165 ? -27.969 2.764 17.672 1 76.38 165 ARG A O 1
ATOM 1330 N N . ASP A 1 166 ? -27.688 1.948 15.797 1 73.69 166 ASP A N 1
ATOM 1331 C CA . ASP A 1 166 ? -28.891 1.149 16.031 1 73.69 166 ASP A CA 1
ATOM 1332 C C . ASP A 1 166 ? -28.578 -0.047 16.938 1 73.69 166 ASP A C 1
ATOM 1334 O O . ASP A 1 166 ? -29.484 -0.593 17.578 1 73.69 166 ASP A O 1
ATOM 1338 N N . SER A 1 167 ? -27.359 -0.501 16.906 1 76.12 167 SER A N 1
ATOM 1339 C CA . SER A 1 167 ? -27.047 -1.689 17.688 1 76.12 167 SER A CA 1
ATOM 1340 C C . SER A 1 167 ? -25.703 -1.553 18.391 1 76.12 167 SER A C 1
ATOM 1342 O O . SER A 1 167 ? -24.812 -0.83 17.906 1 76.12 167 SER A O 1
ATOM 1344 N N . ASP A 1 168 ? -25.703 -2.131 19.594 1 82 168 ASP A N 1
ATOM 1345 C CA . ASP A 1 168 ? -24.438 -2.135 20.328 1 82 168 ASP A CA 1
ATOM 1346 C C . ASP A 1 168 ? -23.359 -2.92 19.578 1 82 168 ASP A C 1
ATOM 1348 O O . ASP A 1 168 ? -22.172 -2.658 19.75 1 82 168 ASP A O 1
ATOM 1352 N N . GLU A 1 169 ? -23.875 -3.93 18.875 1 81.94 169 GLU A N 1
ATOM 1353 C CA . GLU A 1 169 ? -22.953 -4.734 18.062 1 81.94 169 GLU A CA 1
ATOM 1354 C C . GLU A 1 169 ? -23.453 -4.852 16.625 1 81.94 169 GLU A C 1
ATOM 1356 O O . GLU A 1 169 ? -24.656 -4.918 16.391 1 81.94 169 GLU A O 1
ATOM 1361 N N . PHE A 1 170 ? -22.516 -4.781 15.789 1 79.81 170 PHE A N 1
ATOM 1362 C CA . PHE A 1 170 ? -22.922 -4.906 14.398 1 79.81 170 PHE A CA 1
ATOM 1363 C C . PHE A 1 170 ? -21.781 -5.488 13.555 1 79.81 170 PHE A C 1
ATOM 1365 O O . PHE A 1 170 ? -20.625 -5.484 13.977 1 79.81 170 PHE A O 1
ATOM 1372 N N . LEU A 1 171 ? -22.109 -6.102 12.5 1 75.81 171 LEU A N 1
ATOM 1373 C CA . LEU A 1 171 ? -21.156 -6.582 11.5 1 75.81 171 LEU A CA 1
ATOM 1374 C C . LEU A 1 171 ? -20.953 -5.547 10.398 1 75.81 171 LEU A C 1
ATOM 1376 O O . LEU A 1 171 ? -21.906 -4.855 10.016 1 75.81 171 LEU A O 1
ATOM 1380 N N . LEU A 1 172 ? -19.672 -5.461 9.984 1 76.19 172 LEU A N 1
ATOM 1381 C CA . LEU A 1 172 ? -19.438 -4.617 8.82 1 76.19 172 LEU A CA 1
ATOM 1382 C C . LEU A 1 172 ? -19.859 -5.324 7.539 1 76.19 172 LEU A C 1
ATOM 1384 O O . LEU A 1 172 ? -19.406 -6.438 7.254 1 76.19 172 LEU A O 1
ATOM 1388 N N . PRO A 1 173 ? -20.734 -4.73 6.855 1 69.25 173 PRO A N 1
ATOM 1389 C CA . PRO A 1 173 ? -21.297 -5.426 5.695 1 69.25 173 PRO A CA 1
ATOM 1390 C C . PRO A 1 173 ? -20.234 -5.832 4.676 1 69.25 173 PRO A C 1
ATOM 1392 O O . PRO A 1 173 ? -20.344 -6.895 4.055 1 69.25 173 PRO A O 1
ATOM 1395 N N . ASP A 1 174 ? -19.234 -5.059 4.52 1 65.25 174 ASP A N 1
ATOM 1396 C CA . ASP A 1 174 ? -18.266 -5.254 3.449 1 65.25 174 ASP A CA 1
ATOM 1397 C C . ASP A 1 174 ? -16.984 -5.891 3.979 1 65.25 174 ASP A C 1
ATOM 1399 O O . ASP A 1 174 ? -16.047 -6.141 3.217 1 65.25 174 ASP A O 1
ATOM 1403 N N . PHE A 1 175 ? -17.016 -6.113 5.195 1 68.31 175 PHE A N 1
ATOM 1404 C CA . PHE A 1 175 ? -15.812 -6.664 5.816 1 68.31 175 PHE A CA 1
ATOM 1405 C C . PHE A 1 175 ? -16.172 -7.762 6.812 1 68.31 175 PHE A C 1
ATOM 1407 O O . PHE A 1 175 ? -15.984 -7.598 8.016 1 68.31 175 PHE A O 1
ATOM 1414 N N . PRO A 1 176 ? -16.609 -8.82 6.246 1 65.56 176 PRO A N 1
ATOM 1415 C CA . PRO A 1 176 ? -17.125 -9.867 7.141 1 65.56 176 PRO A CA 1
ATOM 1416 C C . PRO A 1 176 ? -16.016 -10.492 8 1 65.56 176 PRO A C 1
ATOM 1418 O O . PRO A 1 176 ? -16.312 -11.086 9.039 1 65.56 176 PRO A O 1
ATOM 1421 N N . GLU A 1 177 ? -14.805 -10.312 7.512 1 63.84 177 GLU A N 1
ATOM 1422 C CA . GLU A 1 177 ? -13.695 -10.867 8.289 1 63.84 177 GLU A CA 1
ATOM 1423 C C . GLU A 1 177 ? -13.547 -10.141 9.625 1 63.84 177 GLU A C 1
ATOM 1425 O O . GLU A 1 177 ? -12.922 -10.672 10.547 1 63.84 177 GLU A O 1
ATOM 1430 N N . ALA A 1 178 ? -14.141 -8.953 9.5 1 63.66 178 ALA A N 1
ATOM 1431 C CA . ALA A 1 178 ? -14.094 -8.227 10.766 1 63.66 178 ALA A CA 1
ATOM 1432 C C . ALA A 1 178 ? -15.07 -8.82 11.773 1 63.66 178 ALA A C 1
ATOM 1434 O O . ALA A 1 178 ? -16.203 -9.156 11.422 1 63.66 178 ALA A O 1
ATOM 1435 N N . SER A 1 179 ? -14.531 -9.211 12.82 1 65.44 179 SER A N 1
ATOM 1436 C CA . SER A 1 179 ? -15.43 -9.656 13.875 1 65.44 179 SER A CA 1
ATOM 1437 C C . SER A 1 179 ? -16.5 -8.609 14.164 1 65.44 179 SER A C 1
ATOM 1439 O O . SER A 1 179 ? -16.406 -7.473 13.703 1 65.44 179 SER A O 1
ATOM 1441 N N . ARG A 1 180 ? -17.484 -9.031 14.93 1 77.06 180 ARG A N 1
ATOM 1442 C CA . ARG A 1 180 ? -18.516 -8.102 15.391 1 77.06 180 ARG A CA 1
ATOM 1443 C C . ARG A 1 180 ? -17.906 -6.918 16.125 1 77.06 180 ARG A C 1
ATOM 1445 O O . ARG A 1 180 ? -17.062 -7.094 17 1 77.06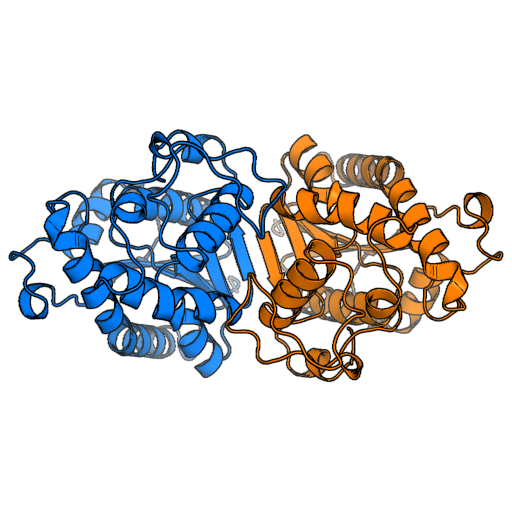 180 ARG A O 1
ATOM 1452 N N . ILE A 1 181 ? -18.266 -5.73 15.547 1 78.06 181 ILE A N 1
ATOM 1453 C CA . ILE A 1 181 ? -17.75 -4.5 16.141 1 78.06 181 ILE A CA 1
ATOM 1454 C C . ILE A 1 181 ? -18.719 -3.988 17.203 1 78.06 181 ILE A C 1
ATOM 1456 O O . ILE A 1 181 ? -19.938 -3.906 16.953 1 78.06 181 ILE A O 1
ATOM 1460 N N . HIS A 1 182 ? -18.219 -3.863 18.375 1 81.38 182 HIS A N 1
ATOM 1461 C CA . HIS A 1 182 ? -19.016 -3.205 19.406 1 81.38 182 HIS A CA 1
ATOM 1462 C C . HIS A 1 182 ? -18.875 -1.689 19.328 1 81.38 182 HIS A C 1
ATOM 1464 O O . HIS A 1 182 ? -17.781 -1.177 19.062 1 81.38 182 HIS A O 1
ATOM 1470 N N . VAL A 1 183 ? -19.891 -0.984 19.609 1 79.69 183 VAL A N 1
ATOM 1471 C CA . VAL A 1 183 ? -19.938 0.467 19.469 1 79.69 183 VAL A CA 1
ATOM 1472 C C . VAL A 1 183 ? -18.875 1.108 20.344 1 79.69 183 VAL A C 1
ATOM 1474 O O . VAL A 1 183 ? -18.359 2.186 20.016 1 79.69 183 VAL A O 1
ATOM 1477 N N . THR A 1 184 ? -18.5 0.491 21.391 1 77.44 184 THR A N 1
ATOM 1478 C CA . THR A 1 184 ? -17.5 1.052 22.281 1 77.44 184 THR A CA 1
ATOM 1479 C C . THR A 1 184 ? -16.109 0.99 21.656 1 77.44 184 THR A C 1
ATOM 1481 O O . THR A 1 184 ? -15.18 1.652 22.109 1 77.44 184 THR A O 1
ATOM 1484 N N . GLN A 1 185 ? -15.977 0.172 20.547 1 77.75 185 GLN A N 1
ATOM 1485 C CA . GLN A 1 185 ? -14.703 0.056 19.844 1 77.75 185 GLN A CA 1
ATOM 1486 C C . GLN A 1 185 ? -14.523 1.19 18.828 1 77.75 185 GLN A C 1
ATOM 1488 O O . GLN A 1 185 ? -13.438 1.372 18.281 1 77.75 185 GLN A O 1
ATOM 1493 N N . MET A 1 186 ? -15.562 1.881 18.703 1 80.25 186 MET A N 1
ATOM 1494 C CA . MET A 1 186 ? -15.508 2.992 17.766 1 80.25 186 MET A CA 1
ATOM 1495 C C . MET A 1 186 ? -15.109 4.285 18.469 1 80.25 186 MET A C 1
ATOM 1497 O O . MET A 1 186 ? -15.406 4.469 19.641 1 80.25 186 MET A O 1
ATOM 1501 N N . THR A 1 187 ? -14.422 5.055 17.734 1 79.62 187 THR A N 1
ATOM 1502 C CA . THR A 1 187 ? -14.141 6.383 18.25 1 79.62 187 THR A CA 1
ATOM 1503 C C . THR A 1 187 ? -15.43 7.168 18.469 1 79.62 187 THR A C 1
ATOM 1505 O O . THR A 1 187 ? -16.453 6.855 17.859 1 79.62 187 THR A O 1
ATOM 1508 N N . LYS A 1 188 ? -15.352 8.094 19.281 1 79.5 188 LYS A N 1
ATOM 1509 C CA . LYS A 1 188 ? -16.5 8.945 19.547 1 79.5 188 LYS A CA 1
ATOM 1510 C C . LYS A 1 188 ? -17.031 9.586 18.266 1 79.5 188 LYS A C 1
ATOM 1512 O O . LYS A 1 188 ? -18.234 9.711 18.078 1 79.5 188 LYS A O 1
ATOM 1517 N N . PHE A 1 189 ? -16.203 9.844 17.406 1 83.06 189 PHE A N 1
ATOM 1518 C CA . PHE A 1 189 ? -16.609 10.484 16.156 1 83.06 189 PHE A CA 1
ATOM 1519 C C . PHE A 1 189 ? -17.438 9.531 15.305 1 83.06 189 PHE A C 1
ATOM 1521 O O . PHE A 1 189 ? -18.469 9.93 14.758 1 83.06 189 PHE A O 1
ATOM 1528 N N . LEU A 1 190 ? -16.969 8.406 15.242 1 85.25 190 LEU A N 1
ATOM 1529 C CA . LEU A 1 190 ? -17.688 7.434 14.43 1 85.25 190 LEU A CA 1
ATOM 1530 C C . LEU A 1 190 ? -19.062 7.125 15.023 1 85.25 190 LEU A C 1
ATOM 1532 O O . LEU A 1 190 ? -20.031 6.91 14.289 1 85.25 190 LEU A O 1
ATOM 1536 N N . ARG A 1 191 ? -19.078 7.23 16.297 1 84.88 191 ARG A N 1
ATOM 1537 C CA . ARG A 1 191 ? -20.344 6.945 16.969 1 84.88 191 ARG A CA 1
ATOM 1538 C C . ARG A 1 191 ? -21.359 8.055 16.719 1 84.88 191 ARG A C 1
ATOM 1540 O O . ARG A 1 191 ? -22.562 7.785 16.594 1 84.88 191 ARG A O 1
ATOM 1547 N N . LEU A 1 192 ? -20.875 9.18 16.625 1 86 192 LEU A N 1
ATOM 1548 C CA . LEU A 1 192 ? -21.766 10.328 16.516 1 86 192 LEU A CA 1
ATOM 1549 C C . LEU A 1 192 ? -22.047 10.641 15.047 1 86 192 LEU A C 1
ATOM 1551 O O . LEU A 1 192 ? -23.016 11.352 14.734 1 86 192 LEU A O 1
ATOM 1555 N N . ALA A 1 193 ? -21.281 10.109 14.156 1 90.12 193 ALA A N 1
ATOM 1556 C CA . ALA A 1 193 ? -21.406 10.43 12.734 1 90.12 193 ALA A CA 1
ATOM 1557 C C . ALA A 1 193 ? -22.703 9.883 12.156 1 90.12 193 ALA A C 1
ATOM 1559 O O . ALA A 1 193 ? -23.109 8.766 12.484 1 90.12 193 ALA A O 1
ATOM 1560 N N . ASP A 1 194 ? -23.359 10.727 11.359 1 89.25 194 ASP A N 1
ATOM 1561 C CA . ASP A 1 194 ? -24.625 10.312 10.789 1 89.25 194 ASP A CA 1
ATOM 1562 C C . ASP A 1 194 ? -24.578 10.344 9.266 1 89.25 194 ASP A C 1
ATOM 1564 O O . ASP A 1 194 ? -25.609 10.164 8.602 1 89.25 194 ASP A O 1
ATOM 1568 N N . GLY A 1 195 ? -23.484 10.656 8.734 1 90.25 195 GLY A N 1
ATOM 1569 C CA . GLY A 1 195 ? -23.344 10.672 7.289 1 90.25 195 GLY A CA 1
ATOM 1570 C C . GLY A 1 195 ? -23.516 12.055 6.688 1 90.25 195 GLY A C 1
ATOM 1571 O O . GLY A 1 195 ? -23.156 12.281 5.531 1 90.25 195 GLY A O 1
ATOM 1572 N N . SER A 1 196 ? -24.016 12.984 7.473 1 92.06 196 SER A N 1
ATOM 1573 C CA . SER A 1 196 ? -24.266 14.328 6.949 1 92.06 196 SER A CA 1
ATOM 1574 C C . SER A 1 196 ? -23.516 15.383 7.758 1 92.06 196 SER A C 1
ATOM 1576 O O . SER A 1 196 ? -23.422 16.547 7.348 1 92.06 196 SER A O 1
ATOM 1578 N N . ASP A 1 197 ? -23.047 14.945 8.883 1 92.31 197 ASP A N 1
ATOM 1579 C CA . ASP A 1 197 ? -22.297 15.891 9.719 1 92.31 197 ASP A CA 1
ATOM 1580 C C . ASP A 1 197 ? -20.984 16.297 9.047 1 92.31 197 ASP A C 1
ATOM 1582 O O . ASP A 1 197 ? -20.578 15.688 8.055 1 92.31 197 ASP A O 1
ATOM 1586 N N . SER A 1 198 ? -20.359 17.266 9.57 1 91 198 SER A N 1
ATOM 1587 C CA . SER A 1 198 ? -19.172 17.891 8.961 1 91 198 SER A CA 1
ATOM 1588 C C . SER A 1 198 ? -18.047 16.875 8.805 1 91 198 SER A C 1
ATOM 1590 O O . SER A 1 198 ? -17.359 16.859 7.773 1 91 198 SER A O 1
ATOM 1592 N N . LEU A 1 199 ? -17.828 16.062 9.75 1 91.56 199 LEU A N 1
ATOM 1593 C CA . LEU A 1 199 ? -16.75 15.078 9.672 1 91.56 199 LEU A CA 1
ATOM 1594 C C . LEU A 1 199 ? -17.062 14.023 8.617 1 91.56 199 LEU A C 1
ATOM 1596 O O . LEU A 1 199 ? -16.172 13.594 7.879 1 91.56 199 LEU A O 1
ATOM 1600 N N . SER A 1 200 ? -18.281 13.633 8.594 1 91.75 200 SER A N 1
ATOM 1601 C CA . SER A 1 200 ? -18.719 12.703 7.555 1 91.75 200 SER A CA 1
ATOM 1602 C C . SER A 1 200 ? -18.453 13.266 6.164 1 91.75 200 SER A C 1
ATOM 1604 O O . SER A 1 200 ? -17.953 12.57 5.285 1 91.75 200 SER A O 1
ATOM 1606 N N . VAL A 1 201 ? -18.781 14.492 6.031 1 90.12 201 VAL A N 1
ATOM 1607 C CA . VAL A 1 201 ? -18.594 15.148 4.742 1 90.12 201 VAL A CA 1
ATOM 1608 C C . VAL A 1 201 ? -17.109 15.172 4.395 1 90.12 201 VAL A C 1
ATOM 1610 O O . VAL A 1 201 ? -16.734 14.922 3.246 1 90.12 201 VAL A O 1
ATOM 1613 N N . PHE A 1 202 ? -16.328 15.422 5.348 1 93.06 202 PHE A N 1
ATOM 1614 C CA . PHE A 1 202 ? -14.883 15.414 5.145 1 93.06 202 PHE A CA 1
ATOM 1615 C C . PHE A 1 202 ? -14.406 14.047 4.664 1 93.06 202 PHE A C 1
ATOM 1617 O O . PHE A 1 202 ? -13.695 13.953 3.66 1 93.06 202 PHE A O 1
ATOM 1624 N N . PHE A 1 203 ? -14.797 13.031 5.34 1 92.38 203 PHE A N 1
ATOM 1625 C CA . PHE A 1 203 ? -14.32 11.688 5.023 1 92.38 203 PHE A CA 1
ATOM 1626 C C . PHE A 1 203 ? -14.891 11.211 3.691 1 92.38 203 PHE A C 1
ATOM 1628 O O . PHE A 1 203 ? -14.227 10.469 2.959 1 92.38 203 PHE A O 1
ATOM 1635 N N . GLN A 1 204 ? -16.047 11.641 3.346 1 85.19 204 GLN A N 1
ATOM 1636 C CA . GLN A 1 204 ? -16.609 11.32 2.043 1 85.19 204 GLN A CA 1
ATOM 1637 C C . GLN A 1 204 ? -15.781 11.914 0.912 1 85.19 204 GLN A C 1
ATOM 1639 O O . GLN A 1 204 ? -15.727 11.359 -0.187 1 85.19 204 GLN A O 1
ATOM 1644 N N . LYS A 1 205 ? -15.117 12.969 1.229 1 86.94 205 LYS A N 1
ATOM 1645 C CA . LYS A 1 205 ? -14.242 13.609 0.248 1 86.94 205 LYS A CA 1
ATOM 1646 C C . LYS A 1 205 ? -12.891 12.914 0.174 1 86.94 205 LYS A C 1
ATOM 1648 O O . LYS A 1 205 ? -12.336 12.727 -0.913 1 86.94 205 LYS A O 1
ATOM 1653 N N . VAL A 1 206 ? -12.43 12.461 1.272 1 92 206 VAL A N 1
ATOM 1654 C CA . VAL A 1 206 ? -11.047 12 1.386 1 92 206 VAL A CA 1
ATOM 1655 C C . VAL A 1 206 ? -10.961 10.523 1.021 1 92 206 VAL A C 1
ATOM 1657 O O . VAL A 1 206 ? -10.039 10.109 0.314 1 92 206 VAL A O 1
ATOM 1660 N N . LEU A 1 207 ? -11.914 9.734 1.437 1 89.5 207 LEU A N 1
ATOM 1661 C CA . LEU A 1 207 ? -11.836 8.281 1.343 1 89.5 207 LEU A CA 1
ATOM 1662 C C . LEU A 1 207 ? -11.695 7.84 -0.109 1 89.5 207 LEU A C 1
ATOM 1664 O O . LEU A 1 207 ? -10.82 7.035 -0.434 1 89.5 207 LEU A O 1
ATOM 1668 N N . PRO A 1 208 ? -12.469 8.422 -1.062 1 84.31 208 PRO A N 1
ATOM 1669 C CA . PRO A 1 208 ? -12.32 7.988 -2.455 1 84.31 208 PRO A CA 1
ATOM 1670 C C . PRO A 1 208 ? -10.945 8.312 -3.029 1 84.31 208 PRO A C 1
ATOM 1672 O O . PRO A 1 208 ? -10.492 7.645 -3.961 1 84.31 208 PRO A O 1
ATOM 1675 N N . GLN A 1 209 ? -10.266 9.25 -2.467 1 91.19 209 GLN A N 1
ATOM 1676 C CA . GLN A 1 209 ? -8.977 9.68 -2.988 1 91.19 209 GLN A CA 1
ATOM 1677 C C . GLN A 1 209 ? -7.879 8.688 -2.639 1 91.19 209 GLN A C 1
ATOM 1679 O O . GLN A 1 209 ? -6.789 8.727 -3.217 1 91.19 209 GLN A O 1
ATOM 1684 N N . TRP A 1 210 ? -8.172 7.828 -1.67 1 91.19 210 TRP A N 1
ATOM 1685 C CA . TRP A 1 210 ? -7.215 6.777 -1.35 1 91.19 210 TRP A CA 1
ATOM 1686 C C . TRP A 1 210 ? -6.914 5.922 -2.576 1 91.19 210 TRP A C 1
ATOM 1688 O O . TRP A 1 210 ? -5.809 5.391 -2.715 1 91.19 210 TRP A O 1
ATO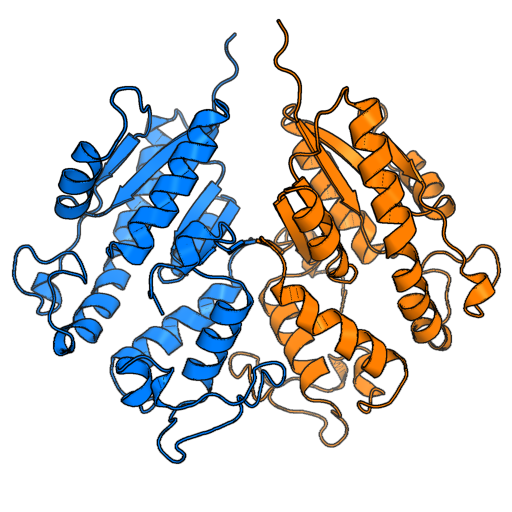M 1698 N N . MET A 1 211 ? -7.859 5.926 -3.477 1 84.56 211 MET A N 1
ATOM 1699 C CA . MET A 1 211 ? -7.758 5.051 -4.641 1 84.56 211 MET A CA 1
ATOM 1700 C C . MET A 1 211 ? -6.816 5.641 -5.684 1 84.56 211 MET A C 1
ATOM 1702 O O . MET A 1 211 ? -6.48 4.98 -6.668 1 84.56 211 MET A O 1
ATOM 1706 N N . ASN A 1 212 ? -6.336 6.816 -5.453 1 89 212 ASN A N 1
ATOM 1707 C CA . ASN A 1 212 ? -5.438 7.48 -6.395 1 89 212 ASN A CA 1
ATOM 1708 C C . ASN A 1 212 ? -3.975 7.266 -6.023 1 89 212 ASN A C 1
ATOM 1710 O O . ASN A 1 212 ? -3.076 7.664 -6.766 1 89 212 ASN A O 1
ATOM 1714 N N . ALA A 1 213 ? -3.715 6.586 -4.902 1 93.38 213 ALA A N 1
ATOM 1715 C CA . ALA A 1 213 ? -2.342 6.402 -4.438 1 93.38 213 ALA A CA 1
ATOM 1716 C C . ALA A 1 213 ? -1.629 5.324 -5.246 1 93.38 213 ALA A C 1
ATOM 1718 O O . ALA A 1 213 ? -2.264 4.387 -5.734 1 93.38 213 ALA A O 1
ATOM 1719 N N . ASP A 1 214 ? -0.278 5.473 -5.391 1 91.81 214 ASP A N 1
ATOM 1720 C CA . ASP A 1 214 ? 0.55 4.449 -6.023 1 91.81 214 ASP A CA 1
ATOM 1721 C C . ASP A 1 214 ? 0.848 3.307 -5.059 1 91.81 214 ASP A C 1
ATOM 1723 O O . ASP A 1 214 ? 1.208 2.207 -5.48 1 91.81 214 ASP A O 1
ATOM 1727 N N . GLY A 1 215 ? 0.764 3.553 -3.803 1 94.19 215 GLY A N 1
ATOM 1728 C CA . GLY A 1 215 ? 0.986 2.555 -2.77 1 94.19 215 GLY A CA 1
ATOM 1729 C C . GLY A 1 215 ? 0.424 2.957 -1.419 1 94.19 215 GLY A C 1
ATOM 1730 O O . GLY A 1 215 ? 0.138 4.133 -1.186 1 94.19 215 GLY A O 1
ATOM 1731 N N . ILE A 1 216 ? 0.171 1.974 -0.63 1 94.5 216 ILE A N 1
ATOM 1732 C CA . ILE A 1 216 ? -0.208 2.172 0.765 1 94.5 216 ILE A CA 1
ATOM 1733 C C . ILE A 1 216 ? 0.771 1.433 1.675 1 94.5 216 ILE A C 1
ATOM 1735 O O . ILE A 1 216 ? 1.093 0.267 1.435 1 94.5 216 ILE A O 1
ATOM 1739 N N . LEU A 1 217 ? 1.281 2.143 2.654 1 95.06 217 LEU A N 1
ATOM 1740 C CA . LEU A 1 217 ? 2.184 1.595 3.662 1 95.06 217 LEU A CA 1
ATOM 1741 C C . LEU A 1 217 ? 1.489 1.49 5.016 1 95.06 217 LEU A C 1
ATOM 1743 O O . LEU A 1 217 ? 0.822 2.432 5.449 1 95.06 217 LEU A O 1
ATOM 1747 N N . PHE A 1 218 ? 1.664 0.342 5.648 1 92.81 218 PHE A N 1
ATOM 1748 C CA . PHE A 1 218 ? 1.048 0.129 6.953 1 92.81 218 PHE A CA 1
ATOM 1749 C C . PHE A 1 218 ? 2.105 0.074 8.047 1 92.81 218 PHE A C 1
ATOM 1751 O O . PHE A 1 218 ? 3.176 -0.507 7.859 1 92.81 218 PHE A O 1
ATOM 1758 N N . ASN A 1 219 ? 1.839 0.792 9.07 1 85.56 219 ASN A N 1
ATOM 1759 C CA . ASN A 1 219 ? 2.717 0.69 10.227 1 85.56 219 ASN A CA 1
ATOM 1760 C C . ASN A 1 219 ? 2.562 -0.656 10.93 1 85.56 219 ASN A C 1
ATOM 1762 O O . ASN A 1 219 ? 1.547 -0.909 11.578 1 85.56 219 ASN A O 1
ATOM 1766 N N . THR A 1 220 ? 3.373 -1.671 10.586 1 66.88 220 THR A N 1
ATOM 1767 C CA . THR A 1 220 ? 3.281 -2.994 11.195 1 66.88 220 THR A CA 1
ATOM 1768 C C . THR A 1 220 ? 4.207 -3.102 12.398 1 66.88 220 THR A C 1
ATOM 1770 O O . THR A 1 220 ? 4.355 -4.18 12.984 1 66.88 220 THR A O 1
ATOM 1773 N N . VAL A 1 221 ? 5.008 -2.174 12.633 1 55.62 221 VAL A N 1
ATOM 1774 C CA . VAL A 1 221 ? 5.91 -2.254 13.773 1 55.62 221 VAL A CA 1
ATOM 1775 C C . VAL A 1 221 ? 5.105 -2.256 15.07 1 55.62 221 VAL A C 1
ATOM 1777 O O . VAL A 1 221 ? 4.148 -1.49 15.219 1 55.62 221 VAL A O 1
ATOM 1780 N N . GLU A 1 222 ? 4.883 -3.477 15.641 1 49.53 222 GLU A N 1
ATOM 1781 C CA . GLU A 1 222 ? 4.262 -3.742 16.938 1 49.53 222 GLU A CA 1
ATOM 1782 C C . GLU A 1 222 ? 4.242 -2.49 17.812 1 49.53 222 GLU A C 1
ATOM 1784 O O . GLU A 1 222 ? 3.299 -2.271 18.562 1 49.53 222 GLU A O 1
ATOM 1789 N N . GLU A 1 223 ? 5.297 -1.853 17.844 1 38.41 223 GLU A N 1
ATOM 1790 C CA . GLU A 1 223 ? 5.336 -0.809 18.859 1 38.41 223 GLU A CA 1
ATOM 1791 C C . GLU A 1 223 ? 4.309 0.281 18.578 1 38.41 223 GLU A C 1
ATOM 1793 O O . GLU A 1 223 ? 3.811 0.93 19.5 1 38.41 223 GLU A O 1
ATOM 1798 N N . LEU A 1 224 ? 4.035 0.42 17.328 1 35.09 224 LEU A N 1
ATOM 1799 C CA . LEU A 1 224 ? 3.123 1.544 17.141 1 35.09 224 LEU A CA 1
ATOM 1800 C C . LEU A 1 224 ? 1.698 1.151 17.531 1 35.09 224 LEU A C 1
ATOM 1802 O O . LEU A 1 224 ? 0.839 2.016 17.703 1 35.09 224 LEU A O 1
ATOM 1806 N N . ASP A 1 225 ? 1.283 -0.037 17.266 1 35.84 225 ASP A N 1
ATOM 1807 C CA . ASP A 1 225 ? -0.08 -0.415 17.625 1 35.84 225 ASP A CA 1
ATOM 1808 C C . ASP A 1 225 ? -0.376 -0.084 19.094 1 35.84 225 ASP A C 1
ATOM 1810 O O . ASP A 1 225 ? -1.53 -0.129 19.516 1 35.84 225 ASP A O 1
ATOM 1814 N N . LYS A 1 226 ? 0.562 -0.297 19.984 1 31.88 226 LYS A N 1
ATOM 1815 C CA . LYS A 1 226 ? 0.136 -0.028 21.359 1 31.88 226 LYS A CA 1
ATOM 1816 C C . LYS A 1 226 ? -0.446 1.377 21.484 1 31.88 226 LYS A C 1
ATOM 1818 O O . LYS A 1 226 ? -0.912 1.766 22.547 1 31.88 226 LYS A O 1
ATOM 1823 N N . ILE A 1 227 ? -0.023 2.285 20.641 1 27.95 227 ILE A N 1
ATOM 1824 C CA . ILE A 1 227 ? -0.655 3.572 20.906 1 27.95 227 ILE A CA 1
ATOM 1825 C C . ILE A 1 227 ? -2.045 3.605 20.281 1 27.95 227 ILE A C 1
ATOM 1827 O O . ILE A 1 227 ? -2.24 3.105 19.172 1 27.95 227 ILE A O 1
ATOM 1831 N N . GLY A 1 228 ? -3.102 3.443 20.969 1 27.34 228 GLY A N 1
ATOM 1832 C CA . GLY A 1 228 ? -4.539 3.672 20.938 1 27.34 228 GLY A CA 1
ATOM 1833 C C . GLY A 1 228 ? -4.988 4.531 19.766 1 27.34 228 GLY A C 1
ATOM 1834 O O . GLY A 1 228 ? -6.07 5.117 19.812 1 27.34 228 GLY A O 1
ATOM 1835 N N . LEU A 1 229 ? -4.203 4.645 18.766 1 25.94 229 LEU A N 1
ATOM 1836 C CA . LEU A 1 229 ? -4.77 5.738 17.969 1 25.94 229 LEU A CA 1
ATOM 1837 C C . LEU A 1 229 ? -6.109 5.332 17.375 1 25.94 229 LEU A C 1
ATOM 1839 O O . LEU A 1 229 ? -6.754 6.133 16.688 1 25.94 229 LEU A O 1
ATOM 1843 N N . ILE A 1 230 ? -6.531 4.113 16.812 1 27.77 230 ILE A N 1
ATOM 1844 C CA . ILE A 1 230 ? -7.926 4.441 16.547 1 27.77 230 ILE A CA 1
ATOM 1845 C C . ILE A 1 230 ? -8.656 4.738 17.844 1 27.77 230 ILE A C 1
ATOM 1847 O O . ILE A 1 230 ? -8.508 4.008 18.828 1 27.77 230 ILE A O 1
ATOM 1851 N N . MET B 1 1 ? 34.812 0.575 0.41 1 38.66 1 MET B N 1
ATOM 1852 C CA . MET B 1 1 ? 34.25 -0.743 0.13 1 38.66 1 MET B CA 1
ATOM 1853 C C . MET B 1 1 ? 32.875 -0.62 -0.515 1 38.66 1 MET B C 1
ATOM 1855 O O . MET B 1 1 ? 32.094 0.283 -0.179 1 38.66 1 MET B O 1
ATOM 1859 N N . ALA B 1 2 ? 32.688 -1.163 -1.668 1 55.75 2 ALA B N 1
ATOM 1860 C CA . ALA B 1 2 ? 31.453 -1.002 -2.404 1 55.75 2 ALA B CA 1
ATOM 1861 C C . ALA B 1 2 ? 30.25 -1.386 -1.543 1 55.75 2 ALA B C 1
ATOM 1863 O O . ALA B 1 2 ? 30.281 -2.395 -0.833 1 55.75 2 ALA B O 1
ATOM 1864 N N . GLN B 1 3 ? 29.391 -0.437 -1.145 1 67.25 3 GLN B N 1
ATOM 1865 C CA . GLN B 1 3 ? 28.219 -0.664 -0.303 1 67.25 3 GLN B CA 1
ATOM 1866 C C . GLN B 1 3 ? 27.391 -1.821 -0.831 1 67.25 3 GLN B C 1
ATOM 1868 O O . GLN B 1 3 ? 27.125 -1.913 -2.033 1 67.25 3 GLN B O 1
ATOM 1873 N N . ARG B 1 4 ? 27.328 -2.982 -0.072 1 81.06 4 ARG B N 1
ATOM 1874 C CA . ARG B 1 4 ? 26.531 -4.156 -0.413 1 81.06 4 ARG B CA 1
ATOM 1875 C C . ARG B 1 4 ? 25.109 -3.758 -0.801 1 81.06 4 ARG B C 1
ATOM 1877 O O . ARG B 1 4 ? 24.484 -2.934 -0.129 1 81.06 4 ARG B O 1
ATOM 1884 N N . LYS B 1 5 ? 24.688 -4.242 -1.963 1 86.44 5 LYS B N 1
ATOM 1885 C CA . LYS B 1 5 ? 23.312 -4.004 -2.393 1 86.44 5 LYS B CA 1
ATOM 1886 C C . LYS B 1 5 ? 22.328 -4.871 -1.603 1 86.44 5 LYS B C 1
ATOM 1888 O O . LYS B 1 5 ? 22.625 -6.035 -1.316 1 86.44 5 LYS B O 1
ATOM 1893 N N . GLU B 1 6 ? 21.25 -4.277 -1.209 1 88.25 6 GLU B N 1
ATOM 1894 C CA . GLU B 1 6 ? 20.172 -5.02 -0.556 1 88.25 6 GLU B CA 1
ATOM 1895 C C . GLU B 1 6 ? 19.375 -5.848 -1.565 1 88.25 6 GLU B C 1
ATOM 1897 O O . GLU B 1 6 ? 19.266 -5.465 -2.73 1 88.25 6 GLU B O 1
ATOM 1902 N N . ASN B 1 7 ? 18.844 -6.918 -1.129 1 95.62 7 ASN B N 1
ATOM 1903 C CA . ASN B 1 7 ? 18.141 -7.828 -2.033 1 95.62 7 ASN B CA 1
ATOM 1904 C C . ASN B 1 7 ? 16.625 -7.695 -1.912 1 95.62 7 ASN B C 1
ATOM 1906 O O . ASN B 1 7 ? 16.094 -7.555 -0.808 1 95.62 7 ASN B O 1
ATOM 1910 N N . ILE B 1 8 ? 15.945 -7.684 -3.008 1 96.12 8 ILE B N 1
ATOM 1911 C CA . ILE B 1 8 ? 14.492 -7.715 -3.092 1 96.12 8 ILE B CA 1
ATOM 1912 C C . ILE B 1 8 ? 14.047 -8.992 -3.797 1 96.12 8 ILE B C 1
ATOM 1914 O O . ILE B 1 8 ? 14.57 -9.344 -4.859 1 96.12 8 ILE B O 1
ATOM 1918 N N . VAL B 1 9 ? 13.117 -9.703 -3.188 1 98.38 9 VAL B N 1
ATOM 1919 C CA . VAL B 1 9 ? 12.547 -10.906 -3.785 1 98.38 9 VAL B CA 1
ATOM 1920 C C . VAL B 1 9 ? 11.188 -10.57 -4.406 1 98.38 9 VAL B C 1
ATOM 1922 O O . VAL B 1 9 ? 10.328 -9.977 -3.752 1 98.38 9 VAL B O 1
ATOM 1925 N N . MET B 1 10 ? 11.016 -10.922 -5.656 1 98.31 10 MET B N 1
ATOM 1926 C CA . MET B 1 10 ? 9.781 -10.656 -6.379 1 98.31 10 MET B CA 1
ATOM 1927 C C . MET B 1 10 ? 9.141 -11.953 -6.859 1 98.31 10 MET B C 1
ATOM 1929 O O . MET B 1 10 ? 9.82 -12.812 -7.422 1 98.31 10 MET B O 1
ATOM 1933 N N . PHE B 1 11 ? 7.852 -12.117 -6.637 1 98.75 11 PHE B N 1
ATOM 1934 C CA . PHE B 1 11 ? 7.172 -13.375 -6.906 1 98.75 11 PHE B CA 1
ATOM 1935 C C . PHE B 1 11 ? 5.812 -13.133 -7.555 1 98.75 11 PHE B C 1
ATOM 1937 O O . PHE B 1 11 ? 4.785 -13.156 -6.879 1 98.75 11 PHE B O 1
ATOM 1944 N N . PRO B 1 12 ? 5.727 -13.055 -8.898 1 97.94 12 PRO B N 1
ATOM 1945 C CA . PRO B 1 12 ? 4.461 -12.859 -9.617 1 97.94 12 PRO B CA 1
ATOM 1946 C C . PRO B 1 12 ? 3.68 -14.156 -9.789 1 97.94 12 PRO B C 1
ATOM 1948 O O . PRO B 1 12 ? 4.266 -15.242 -9.766 1 97.94 12 PRO B O 1
ATOM 1951 N N . LEU B 1 13 ? 2.367 -14 -9.945 1 97.88 13 LEU B N 1
ATOM 1952 C CA . LEU B 1 13 ? 1.53 -15.109 -10.398 1 97.88 13 LEU B CA 1
ATOM 1953 C C . LEU B 1 13 ? 1.954 -15.578 -11.781 1 97.88 13 LEU B C 1
ATOM 1955 O O . LEU B 1 13 ? 2.352 -14.766 -12.625 1 97.88 13 LEU B O 1
ATOM 1959 N N . MET B 1 14 ? 1.796 -16.875 -12 1 97.5 14 MET B N 1
ATOM 1960 C CA . MET B 1 14 ? 2.16 -17.453 -13.289 1 97.5 14 MET B CA 1
ATOM 1961 C C . MET B 1 14 ? 1.138 -17.078 -14.359 1 97.5 14 MET B C 1
ATOM 1963 O O . MET B 1 14 ? 0.425 -17.938 -14.867 1 97.5 14 MET B O 1
ATOM 1967 N N . ALA B 1 15 ? 1.034 -15.891 -14.672 1 95.5 15 ALA B N 1
ATOM 1968 C CA . ALA B 1 15 ? 0.222 -15.297 -15.734 1 95.5 15 ALA B CA 1
ATOM 1969 C C . ALA B 1 15 ? 0.928 -14.094 -16.359 1 95.5 15 ALA B C 1
ATOM 1971 O O . ALA B 1 15 ? 1.521 -13.281 -15.641 1 95.5 15 ALA B O 1
ATOM 1972 N N . GLN B 1 16 ? 0.875 -13.984 -17.688 1 92 16 GLN B N 1
ATOM 1973 C CA . GLN B 1 16 ? 1.629 -12.945 -18.375 1 92 16 GLN B CA 1
ATOM 1974 C C . GLN B 1 16 ? 1.211 -11.555 -17.891 1 92 16 GLN B C 1
ATOM 1976 O O . GLN B 1 16 ? 2.051 -10.664 -17.75 1 92 16 GLN B O 1
ATOM 1981 N N . GLY B 1 17 ? -0.079 -11.414 -17.703 1 91 17 GLY B N 1
ATOM 1982 C CA . GLY B 1 17 ? -0.575 -10.133 -17.219 1 91 17 GLY B CA 1
ATOM 1983 C C . GLY B 1 17 ? -0.027 -9.758 -15.859 1 91 17 GLY B C 1
ATOM 1984 O O . GLY B 1 17 ? -0.08 -8.594 -15.461 1 91 17 GLY B O 1
ATOM 1985 N N . HIS B 1 18 ? 0.472 -10.664 -15.109 1 94.69 18 HIS B N 1
ATOM 1986 C CA . HIS B 1 18 ? 1.087 -10.43 -13.805 1 94.69 18 HIS B CA 1
ATOM 1987 C C . HIS B 1 18 ? 2.607 -10.391 -13.914 1 94.69 18 HIS B C 1
ATOM 1989 O O . HIS B 1 18 ? 3.258 -9.539 -13.305 1 94.69 18 HIS B O 1
ATOM 1995 N N . ILE B 1 19 ? 3.168 -11.234 -14.742 1 94.88 19 ILE B N 1
ATOM 1996 C CA . ILE B 1 19 ? 4.617 -11.359 -14.867 1 94.88 19 ILE B CA 1
ATOM 1997 C C . ILE B 1 19 ? 5.191 -10.094 -15.492 1 94.88 19 ILE B C 1
ATOM 1999 O O . ILE B 1 19 ? 6.199 -9.555 -15.023 1 94.88 19 ILE B O 1
ATOM 2003 N N . ILE B 1 20 ? 4.543 -9.57 -16.453 1 92.25 20 ILE B N 1
ATOM 2004 C CA . ILE B 1 20 ? 5.07 -8.445 -17.234 1 92.25 20 ILE B CA 1
ATOM 2005 C C . ILE B 1 20 ? 5.191 -7.215 -16.328 1 92.25 20 ILE B C 1
ATOM 2007 O O . ILE B 1 20 ? 6.254 -6.594 -16.266 1 92.25 20 ILE B O 1
ATOM 2011 N N . PRO B 1 21 ? 4.102 -6.883 -15.641 1 93.06 21 PRO B N 1
ATOM 2012 C CA . PRO B 1 21 ? 4.262 -5.73 -14.75 1 93.06 21 PRO B CA 1
ATOM 2013 C C . PRO B 1 21 ? 5.316 -5.965 -13.672 1 93.06 21 PRO B C 1
ATOM 2015 O O . PRO B 1 21 ? 6.031 -5.035 -13.289 1 93.06 21 PRO B O 1
ATOM 2018 N N . PHE B 1 22 ? 5.457 -7.117 -13.141 1 95.56 22 PHE B N 1
ATOM 2019 C CA . PHE B 1 22 ? 6.5 -7.426 -12.164 1 95.56 22 PHE B CA 1
ATOM 2020 C C . PHE B 1 22 ? 7.883 -7.242 -12.781 1 95.56 22 PHE B C 1
ATOM 2022 O O . PHE B 1 22 ? 8.789 -6.715 -12.125 1 95.56 22 PHE B O 1
ATOM 2029 N N . LEU B 1 23 ? 8.008 -7.703 -13.984 1 93.69 23 LEU B N 1
ATOM 2030 C CA . LEU B 1 23 ? 9.289 -7.562 -14.656 1 93.69 23 LEU B CA 1
ATOM 2031 C C . LEU B 1 23 ? 9.633 -6.094 -14.875 1 93.69 23 LEU B C 1
ATOM 2033 O O . LEU B 1 23 ? 10.781 -5.684 -14.664 1 93.69 23 LEU B O 1
ATOM 2037 N N . ALA B 1 24 ? 8.68 -5.34 -15.305 1 91.06 24 ALA B N 1
ATOM 2038 C CA . ALA B 1 24 ? 8.891 -3.906 -15.469 1 91.06 24 ALA B CA 1
ATOM 2039 C C . ALA B 1 24 ? 9.367 -3.266 -14.172 1 91.06 24 ALA B C 1
ATOM 2041 O O . ALA B 1 24 ? 10.305 -2.467 -14.172 1 91.06 24 ALA B O 1
ATOM 2042 N N . LEU B 1 25 ? 8.703 -3.629 -13.102 1 91.81 25 LEU B N 1
ATOM 2043 C CA . LEU B 1 25 ? 9.102 -3.117 -11.797 1 91.81 25 LEU B CA 1
ATOM 2044 C C . LEU B 1 25 ? 10.508 -3.576 -11.438 1 91.81 25 LEU B C 1
ATOM 2046 O O . LEU B 1 25 ? 11.32 -2.787 -10.945 1 91.81 25 LEU B O 1
ATOM 2050 N N . ALA B 1 26 ? 10.828 -4.816 -11.68 1 93.81 26 ALA B N 1
ATOM 2051 C CA . ALA B 1 26 ? 12.156 -5.363 -11.406 1 93.81 26 ALA B CA 1
ATOM 2052 C C . ALA B 1 26 ? 13.234 -4.594 -12.156 1 93.81 26 ALA B C 1
ATOM 2054 O O . ALA B 1 26 ? 14.258 -4.223 -11.578 1 93.81 26 ALA B O 1
ATOM 2055 N N . LEU B 1 27 ? 12.961 -4.352 -13.414 1 91.81 27 LEU B N 1
ATOM 2056 C CA . LEU B 1 27 ? 13.922 -3.641 -14.242 1 91.81 27 LEU B CA 1
ATOM 2057 C C . LEU B 1 27 ? 14.102 -2.207 -13.758 1 91.81 27 LEU B C 1
ATOM 2059 O O . LEU B 1 27 ? 15.227 -1.689 -13.734 1 91.81 27 LEU B O 1
ATOM 2063 N N . HIS B 1 28 ? 13.047 -1.614 -13.375 1 88.56 28 HIS B N 1
ATOM 2064 C CA . HIS B 1 28 ? 13.117 -0.269 -12.812 1 88.56 28 HIS B CA 1
ATOM 2065 C C . HIS B 1 28 ? 13.977 -0.24 -11.555 1 88.56 28 HIS B C 1
ATOM 2067 O O . HIS B 1 28 ? 14.852 0.623 -11.414 1 88.56 28 HIS B O 1
ATOM 2073 N N . LEU B 1 29 ? 13.773 -1.17 -10.656 1 88.62 29 LEU B N 1
ATOM 2074 C CA . LEU B 1 29 ? 14.523 -1.248 -9.406 1 88.62 29 LEU B CA 1
ATOM 2075 C C . LEU B 1 29 ? 15.992 -1.561 -9.672 1 88.62 29 LEU B C 1
ATOM 2077 O O . LEU B 1 29 ? 16.875 -0.998 -9.031 1 88.62 29 LEU B O 1
ATOM 2081 N N . GLU B 1 30 ? 16.188 -2.406 -10.641 1 90.81 30 GLU B N 1
ATOM 2082 C CA . GLU B 1 30 ? 17.562 -2.727 -11.031 1 90.81 30 GLU B CA 1
ATOM 2083 C C . GLU B 1 30 ? 18.297 -1.482 -11.516 1 90.81 30 GLU B C 1
ATOM 2085 O O . GLU B 1 30 ? 19.469 -1.281 -11.188 1 90.81 30 GLU B O 1
ATOM 2090 N N . ASN B 1 31 ? 17.609 -0.66 -12.18 1 86.62 31 ASN B N 1
ATOM 2091 C CA . ASN B 1 31 ? 18.203 0.526 -12.789 1 86.62 31 ASN B CA 1
ATOM 2092 C C . ASN B 1 31 ? 18.609 1.553 -11.734 1 86.62 31 ASN B C 1
ATOM 2094 O O . ASN B 1 31 ? 19.422 2.441 -12 1 86.62 31 ASN B O 1
ATOM 2098 N N . THR B 1 32 ? 18.062 1.442 -10.578 1 80.5 32 THR B N 1
ATOM 2099 C CA . THR B 1 32 ? 18.5 2.33 -9.508 1 80.5 32 THR B CA 1
ATOM 2100 C C . THR B 1 32 ? 19.891 1.96 -9.023 1 80.5 32 THR B C 1
ATOM 2102 O O . THR B 1 32 ? 20.562 2.756 -8.352 1 80.5 32 THR B O 1
ATOM 2105 N N . ASN B 1 33 ? 20.344 0.73 -9.289 1 85.81 33 ASN B N 1
ATOM 2106 C CA . ASN B 1 33 ? 21.641 0.18 -8.898 1 85.81 33 ASN B CA 1
ATOM 2107 C C . ASN B 1 33 ? 21.797 0.135 -7.383 1 85.81 33 ASN B C 1
ATOM 2109 O O . ASN B 1 33 ? 22.906 0.283 -6.867 1 85.81 33 ASN B O 1
ATOM 2113 N N . ARG B 1 34 ? 20.703 -0.059 -6.73 1 83.75 34 ARG B N 1
ATOM 2114 C CA . ARG B 1 34 ? 20.734 -0.069 -5.27 1 83.75 34 ARG B CA 1
ATOM 2115 C C . ARG B 1 34 ? 20.344 -1.439 -4.727 1 83.75 34 ARG B C 1
ATOM 2117 O O . ARG B 1 34 ? 20.562 -1.731 -3.549 1 83.75 34 ARG B O 1
ATOM 2124 N N . TYR B 1 35 ? 19.859 -2.217 -5.637 1 90.12 35 TYR B N 1
ATOM 2125 C CA . TYR B 1 35 ? 19.297 -3.492 -5.195 1 90.12 35 TYR B CA 1
ATOM 2126 C C . TYR B 1 35 ? 19.734 -4.625 -6.113 1 90.12 35 TYR B C 1
ATOM 2128 O O . TYR B 1 35 ? 20 -4.406 -7.301 1 90.12 35 TYR B O 1
ATOM 2136 N N . THR B 1 36 ? 19.859 -5.715 -5.492 1 95.06 36 THR B N 1
ATOM 2137 C CA . THR B 1 36 ? 19.797 -6.953 -6.262 1 95.06 36 THR B CA 1
ATOM 2138 C C . THR B 1 36 ? 18.375 -7.52 -6.27 1 95.06 36 THR B C 1
ATOM 2140 O O . THR B 1 36 ? 17.656 -7.418 -5.273 1 95.06 36 THR B O 1
ATOM 2143 N N . ILE B 1 37 ? 18.031 -8.109 -7.406 1 96.62 37 ILE B N 1
ATOM 2144 C CA . ILE B 1 37 ? 16.656 -8.602 -7.547 1 96.62 37 ILE B CA 1
ATOM 2145 C C . ILE B 1 37 ? 16.672 -10.117 -7.746 1 96.62 37 ILE B C 1
ATOM 2147 O O . ILE B 1 37 ? 17.391 -10.633 -8.609 1 96.62 37 ILE B O 1
ATOM 2151 N N . THR B 1 38 ? 15.969 -10.805 -6.902 1 98.12 38 THR B N 1
ATOM 2152 C CA . THR B 1 38 ? 15.633 -12.211 -7.109 1 98.12 38 THR B CA 1
ATOM 2153 C C . THR B 1 38 ? 14.211 -12.352 -7.633 1 98.12 38 THR B C 1
ATOM 2155 O O . THR B 1 38 ? 13.25 -12.023 -6.934 1 98.12 38 THR B O 1
ATOM 2158 N N . PHE B 1 39 ? 14.086 -12.805 -8.82 1 98.31 39 PHE B N 1
ATOM 2159 C CA . PHE B 1 39 ? 12.805 -12.969 -9.484 1 98.31 39 PHE B CA 1
ATOM 2160 C C . PHE B 1 39 ? 12.375 -14.43 -9.5 1 98.31 39 PHE B C 1
ATOM 2162 O O . PHE B 1 39 ? 13 -15.258 -10.172 1 98.31 39 PHE B O 1
ATOM 2169 N N . VAL B 1 40 ? 11.305 -14.734 -8.773 1 98.62 40 VAL B N 1
ATOM 2170 C CA . VAL B 1 40 ? 10.906 -16.109 -8.516 1 98.62 40 VAL B CA 1
ATOM 2171 C C . VAL B 1 40 ? 9.734 -16.484 -9.414 1 98.62 40 VAL B C 1
ATOM 2173 O O . VAL B 1 40 ? 8.758 -15.734 -9.516 1 98.62 40 VAL B O 1
ATOM 2176 N N . ASN B 1 41 ? 9.805 -17.625 -10.086 1 98.25 41 ASN B N 1
ATOM 2177 C CA . ASN B 1 41 ? 8.695 -18.219 -10.82 1 98.25 41 ASN B CA 1
ATOM 2178 C C . ASN B 1 41 ? 8.961 -19.688 -11.156 1 98.25 41 ASN B C 1
ATOM 2180 O O . ASN B 1 41 ? 9.969 -20.25 -10.734 1 98.25 41 ASN B O 1
ATOM 2184 N N . THR B 1 42 ? 8.047 -20.297 -11.781 1 96.62 42 THR B N 1
ATOM 2185 C CA . THR B 1 42 ? 8.195 -21.688 -12.172 1 96.62 42 THR B CA 1
ATOM 2186 C C . THR B 1 42 ? 9.164 -21.828 -13.344 1 96.62 42 THR B C 1
ATOM 2188 O O . THR B 1 42 ? 9.438 -20.844 -14.039 1 96.62 42 THR B O 1
ATOM 2191 N N . PRO B 1 43 ? 9.695 -23.031 -13.562 1 93.56 43 PRO B N 1
ATOM 2192 C CA . PRO B 1 43 ? 10.734 -23.219 -14.586 1 93.56 43 PRO B CA 1
ATOM 2193 C C . PRO B 1 43 ? 10.266 -22.797 -15.977 1 93.56 43 PRO B C 1
ATOM 2195 O O . PRO B 1 43 ? 10.977 -22.062 -16.672 1 93.56 43 PRO B O 1
ATOM 2198 N N . SER B 1 44 ? 9.117 -23.203 -16.359 1 92.06 44 SER B N 1
ATOM 2199 C CA . SER B 1 44 ? 8.633 -22.875 -17.688 1 92.06 44 SER B CA 1
ATOM 2200 C C . SER B 1 44 ? 8.5 -21.359 -17.875 1 92.06 44 SER B C 1
ATOM 2202 O O . SER B 1 44 ? 8.875 -20.828 -18.922 1 92.06 44 SER B O 1
ATOM 2204 N N . ASN B 1 45 ? 7.996 -20.719 -16.875 1 95.06 45 ASN B N 1
ATOM 2205 C CA . ASN B 1 45 ? 7.828 -19.266 -16.969 1 95.06 45 ASN B CA 1
ATOM 2206 C C . ASN B 1 45 ? 9.172 -18.547 -16.984 1 95.06 45 ASN B C 1
ATOM 2208 O O . ASN B 1 45 ? 9.344 -17.562 -17.719 1 95.06 45 ASN B O 1
ATOM 2212 N N . LEU B 1 46 ? 10.133 -19.031 -16.25 1 95.56 46 LEU B N 1
ATOM 2213 C CA . LEU B 1 46 ? 11.438 -18.391 -16.203 1 95.56 46 LEU B CA 1
ATOM 2214 C C . LEU B 1 46 ? 12.188 -18.578 -17.516 1 95.56 46 LEU B C 1
ATOM 2216 O O . LEU B 1 46 ? 12.938 -17.703 -17.953 1 95.56 46 LEU B O 1
ATOM 2220 N N . LYS B 1 47 ? 12.008 -19.719 -18.125 1 91.81 47 LYS B N 1
ATOM 2221 C CA . LYS B 1 47 ? 12.609 -19.938 -19.422 1 91.81 47 LYS B CA 1
ATOM 2222 C C . LYS B 1 47 ? 12.133 -18.906 -20.438 1 91.81 47 LYS B C 1
ATOM 2224 O O . LYS B 1 47 ? 12.938 -18.328 -21.172 1 91.81 47 LYS B O 1
ATOM 2229 N N . LYS B 1 48 ? 10.859 -18.656 -20.422 1 90.06 48 LYS B N 1
ATOM 2230 C CA . LYS B 1 48 ? 10.281 -17.656 -21.312 1 90.06 48 LYS B CA 1
ATOM 2231 C C . LYS B 1 48 ? 10.789 -16.266 -20.969 1 90.06 48 LYS B C 1
ATOM 2233 O O . LYS B 1 48 ? 11.062 -15.445 -21.844 1 90.06 48 LYS B O 1
ATOM 2238 N N . LEU B 1 49 ? 10.906 -16.016 -19.688 1 91.06 49 LEU B N 1
ATOM 2239 C CA . LEU B 1 49 ? 11.328 -14.703 -19.203 1 91.06 49 LEU B CA 1
ATOM 2240 C C . LEU B 1 49 ? 12.789 -14.43 -19.562 1 91.06 49 LEU B C 1
ATOM 2242 O O . LEU B 1 49 ? 13.148 -13.297 -19.875 1 91.06 49 LEU B O 1
ATOM 2246 N N . LYS B 1 50 ? 13.602 -15.406 -19.484 1 89.88 50 LYS B N 1
ATOM 2247 C CA . LYS B 1 50 ? 15.023 -15.273 -19.766 1 89.88 50 LYS B CA 1
ATOM 2248 C C . LYS B 1 50 ? 15.258 -14.68 -21.141 1 89.88 50 LYS B C 1
ATOM 2250 O O . LYS B 1 50 ? 16.141 -13.828 -21.328 1 89.88 50 LYS B O 1
ATOM 2255 N N . SER B 1 51 ? 14.367 -15.016 -22.016 1 85 51 SER B N 1
ATOM 2256 C CA . SER B 1 51 ? 14.5 -14.523 -23.391 1 85 51 SER B CA 1
ATOM 2257 C C . SER B 1 51 ? 14.094 -13.062 -23.484 1 85 51 SER B C 1
ATOM 2259 O O . SER B 1 51 ? 14.547 -12.352 -24.391 1 85 51 SER B O 1
ATOM 2261 N N . SER B 1 52 ? 13.305 -12.609 -22.562 1 82.19 52 SER B N 1
ATOM 2262 C CA . SER B 1 52 ? 12.766 -11.25 -22.594 1 82.19 52 SER B CA 1
ATOM 2263 C C . SER B 1 52 ? 13.633 -10.289 -21.781 1 82.19 52 SER B C 1
ATOM 2265 O O . SER B 1 52 ? 13.477 -9.07 -21.891 1 82.19 52 SER B O 1
ATOM 2267 N N . LEU B 1 53 ? 14.617 -10.766 -21.062 1 89.19 53 LEU B N 1
ATOM 2268 C CA . LEU B 1 53 ? 15.453 -9.914 -20.219 1 89.19 53 LEU B CA 1
ATOM 2269 C C . LEU B 1 53 ? 16.547 -9.242 -21.047 1 89.19 53 LEU B C 1
ATOM 2271 O O . LEU B 1 53 ? 17.094 -9.852 -21.969 1 89.19 53 LEU B O 1
ATOM 2275 N N . PRO B 1 54 ? 16.766 -8.031 -20.672 1 87.94 54 PRO B N 1
ATOM 2276 C CA . PRO B 1 54 ? 17.938 -7.398 -21.297 1 87.94 54 PRO B CA 1
ATOM 2277 C C . PRO B 1 54 ? 19.234 -8.18 -21.031 1 87.94 54 PRO B C 1
ATOM 2279 O O . PRO B 1 54 ? 19.391 -8.797 -19.984 1 87.94 54 PRO B O 1
ATOM 2282 N N . GLN B 1 55 ? 20.109 -8.156 -22 1 85.94 55 GLN B N 1
ATOM 2283 C CA . GLN B 1 55 ? 21.344 -8.922 -21.953 1 85.94 55 GLN B CA 1
ATOM 2284 C C . GLN B 1 55 ? 22.172 -8.555 -20.734 1 85.94 55 GLN B C 1
ATOM 2286 O O . GLN B 1 55 ? 22.812 -9.414 -20.125 1 85.94 55 GLN B O 1
ATOM 2291 N N . ASN B 1 56 ? 22.109 -7.32 -20.266 1 88.69 56 ASN B N 1
ATOM 2292 C CA . ASN B 1 56 ? 22.953 -6.859 -19.156 1 88.69 56 ASN B CA 1
ATOM 2293 C C . ASN B 1 56 ? 22.203 -6.844 -17.844 1 88.69 56 ASN B C 1
ATOM 2295 O O . ASN B 1 56 ? 22.656 -6.258 -16.859 1 88.69 56 ASN B O 1
ATOM 2299 N N . SER B 1 57 ? 21.094 -7.535 -17.891 1 90.75 57 SER B N 1
ATOM 2300 C CA . SER B 1 57 ? 20.328 -7.527 -16.656 1 90.75 57 SER B CA 1
ATOM 2301 C C . SER B 1 57 ? 21 -8.391 -15.586 1 90.75 57 SER B C 1
ATOM 2303 O O . SER B 1 57 ? 21.516 -9.469 -15.891 1 90.75 57 SER B O 1
ATOM 2305 N N . SER B 1 58 ? 21 -7.855 -14.406 1 92.44 58 SER B N 1
ATOM 2306 C CA . SER B 1 58 ? 21.594 -8.578 -13.281 1 92.44 58 SER B CA 1
ATOM 2307 C C . SER B 1 58 ? 20.516 -9.242 -12.43 1 92.44 58 SER B C 1
ATOM 2309 O O . SER B 1 58 ? 20.781 -9.664 -11.297 1 92.44 58 SER B O 1
ATOM 2311 N N . ILE B 1 59 ? 19.312 -9.266 -12.961 1 95.75 59 ILE B N 1
ATOM 2312 C CA . ILE B 1 59 ? 18.219 -9.906 -12.25 1 95.75 59 ILE B CA 1
ATOM 2313 C C . ILE B 1 59 ? 18.484 -11.398 -12.117 1 95.75 59 ILE B C 1
ATOM 2315 O O . ILE B 1 59 ? 18.766 -12.078 -13.109 1 95.75 59 ILE B O 1
ATOM 2319 N N . HIS B 1 60 ? 18.391 -11.914 -10.914 1 96 60 HIS B N 1
ATOM 2320 C CA . HIS B 1 60 ? 18.594 -13.336 -10.633 1 96 60 HIS B CA 1
ATOM 2321 C C . HIS B 1 60 ? 17.266 -14.094 -10.703 1 96 60 HIS B C 1
ATOM 2323 O O . HIS B 1 60 ? 16.375 -13.875 -9.883 1 96 60 HIS B O 1
ATOM 2329 N N . LEU B 1 61 ? 17.234 -15.016 -11.625 1 96.88 61 LEU B N 1
ATOM 2330 C CA . LEU B 1 61 ? 16.031 -15.852 -11.766 1 96.88 61 LEU B CA 1
ATOM 2331 C C . LEU B 1 61 ? 16.125 -17.078 -10.867 1 96.88 61 LEU B C 1
ATOM 2333 O O . LEU B 1 61 ? 17.141 -17.781 -10.859 1 96.88 61 LEU B O 1
ATOM 2337 N N . ARG B 1 62 ? 15.078 -17.266 -10.078 1 97.81 62 ARG B N 1
ATOM 2338 C CA . ARG B 1 62 ? 15.047 -18.406 -9.172 1 97.81 62 ARG B CA 1
ATOM 2339 C C . ARG B 1 62 ? 13.805 -19.25 -9.414 1 97.81 62 ARG B C 1
ATOM 2341 O O . ARG B 1 62 ? 12.68 -18.75 -9.383 1 97.81 62 ARG B O 1
ATOM 2348 N N . GLU B 1 63 ? 14.047 -20.5 -9.617 1 97.38 63 GLU B N 1
ATOM 2349 C CA . GLU B 1 63 ? 12.945 -21.422 -9.891 1 97.38 63 GLU B CA 1
ATOM 2350 C C . GLU B 1 63 ? 12.273 -21.875 -8.594 1 97.38 63 GLU B C 1
ATOM 2352 O O . GLU B 1 63 ? 12.953 -22.125 -7.598 1 97.38 63 GLU B O 1
ATOM 2357 N N . ILE B 1 64 ? 11 -21.984 -8.648 1 97.81 64 ILE B N 1
ATOM 2358 C CA . ILE B 1 64 ? 10.227 -22.594 -7.57 1 97.81 64 ILE B CA 1
ATOM 2359 C C . ILE B 1 64 ? 9.43 -23.781 -8.109 1 97.81 64 ILE B C 1
ATOM 2361 O O . ILE B 1 64 ? 8.805 -23.688 -9.172 1 97.81 64 ILE B O 1
ATOM 2365 N N . PRO B 1 65 ? 9.484 -24.875 -7.402 1 94.44 65 PRO B N 1
ATOM 2366 C CA . PRO B 1 65 ? 8.773 -26.047 -7.902 1 94.44 65 PRO B CA 1
ATOM 2367 C C . PRO B 1 65 ? 7.258 -25.859 -7.914 1 94.44 65 PRO B C 1
ATOM 2369 O O . PRO B 1 65 ? 6.703 -25.203 -7.027 1 94.44 65 PRO B O 1
ATOM 2372 N N . PHE B 1 66 ? 6.652 -26.359 -8.938 1 92.38 66 PHE B N 1
ATOM 2373 C CA . PHE B 1 66 ? 5.203 -26.312 -9.094 1 92.38 66 PHE B CA 1
ATOM 2374 C C . PHE B 1 66 ? 4.66 -27.672 -9.492 1 92.38 66 PHE B C 1
ATOM 2376 O O . PHE B 1 66 ? 5.094 -28.25 -10.492 1 92.38 66 PHE B O 1
ATOM 2383 N N . ASP B 1 67 ? 3.768 -28.188 -8.688 1 88.44 67 ASP B N 1
ATOM 2384 C CA . ASP B 1 67 ? 3.168 -29.484 -9 1 88.44 67 ASP B CA 1
ATOM 2385 C C . ASP B 1 67 ? 1.723 -29.328 -9.469 1 88.44 67 ASP B C 1
ATOM 2387 O O . ASP B 1 67 ? 0.786 -29.578 -8.711 1 88.44 67 ASP B O 1
ATOM 2391 N N . GLY B 1 68 ? 1.546 -29 -10.711 1 90.56 68 GLY B N 1
ATOM 2392 C CA . GLY B 1 68 ? 0.222 -28.844 -11.289 1 90.56 68 GLY B CA 1
ATOM 2393 C C . GLY B 1 68 ? -0.523 -30.141 -11.461 1 90.56 68 GLY B C 1
ATOM 2394 O O . GLY B 1 68 ? -1.749 -30.188 -11.336 1 90.56 68 GLY B O 1
ATOM 2395 N N . ILE B 1 69 ? 0.227 -31.219 -11.625 1 91.62 69 ILE B N 1
ATOM 2396 C CA . ILE B 1 69 ? -0.372 -32.531 -11.867 1 91.62 69 ILE B CA 1
ATOM 2397 C C . ILE B 1 69 ? -1.156 -32.969 -10.633 1 91.62 69 ILE B C 1
ATOM 2399 O O . ILE B 1 69 ? -2.264 -33.5 -10.758 1 91.62 69 ILE B O 1
ATOM 2403 N N . ALA B 1 70 ? -0.65 -32.719 -9.531 1 93.69 70 ALA B N 1
ATOM 2404 C CA . ALA B 1 70 ? -1.31 -33.062 -8.273 1 93.69 70 ALA B CA 1
ATOM 2405 C C . ALA B 1 70 ? -2.648 -32.344 -8.133 1 93.69 70 ALA B C 1
ATOM 2407 O O . ALA B 1 70 ? -3.477 -32.719 -7.301 1 93.69 70 ALA B O 1
ATOM 2408 N N . HIS B 1 71 ? -2.906 -31.344 -8.961 1 93.69 71 HIS B N 1
ATOM 2409 C CA . HIS B 1 71 ? -4.145 -30.578 -8.906 1 93.69 71 HIS B CA 1
ATOM 2410 C C . HIS B 1 71 ? -4.922 -30.688 -10.211 1 93.69 71 HIS B C 1
ATOM 2412 O O . 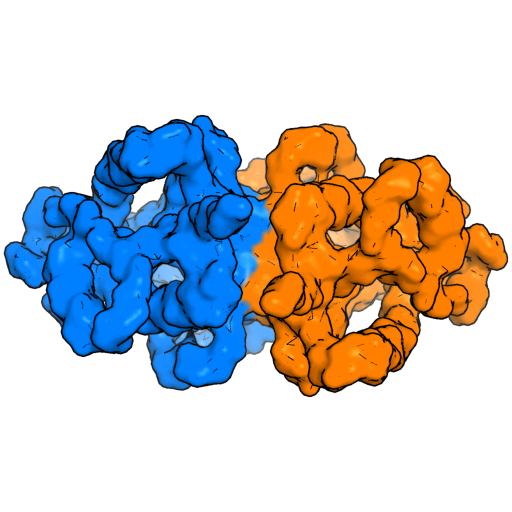HIS B 1 71 ? -5.629 -29.75 -10.602 1 93.69 71 HIS B O 1
ATOM 2418 N N . ASP B 1 72 ? -4.617 -31.688 -10.977 1 94.25 72 ASP B N 1
ATOM 2419 C CA . ASP B 1 72 ? -5.355 -32.062 -12.172 1 94.25 72 ASP B CA 1
ATOM 2420 C C . ASP B 1 72 ? -5.125 -31.062 -13.305 1 94.25 72 ASP B C 1
ATOM 2422 O O . ASP B 1 72 ? -6.035 -30.781 -14.086 1 94.25 72 ASP B O 1
ATOM 2426 N N . LEU B 1 73 ? -4.016 -30.438 -13.25 1 95.56 73 LEU B N 1
ATOM 2427 C CA . LEU B 1 73 ? -3.605 -29.625 -14.391 1 95.56 73 LEU B CA 1
ATOM 2428 C C . LEU B 1 73 ? -2.842 -30.469 -15.406 1 95.56 73 LEU B C 1
ATOM 2430 O O . LEU B 1 73 ? -2.162 -31.438 -15.039 1 95.56 73 LEU B O 1
ATOM 2434 N N . PRO B 1 74 ? -3.07 -30.156 -16.703 1 93.56 74 PRO B N 1
ATOM 2435 C CA . PRO B 1 74 ? -2.289 -30.875 -17.703 1 93.56 74 PRO B CA 1
ATOM 2436 C C . PRO B 1 74 ? -0.783 -30.719 -17.5 1 93.56 74 PRO B C 1
ATOM 2438 O O . PRO B 1 74 ? -0.334 -29.75 -16.906 1 93.56 74 PRO B O 1
ATOM 2441 N N . PRO B 1 75 ? -0.055 -31.688 -17.938 1 88.38 75 PRO B N 1
ATOM 2442 C CA . PRO B 1 75 ? 1.399 -31.594 -17.797 1 88.38 75 PRO B CA 1
ATOM 2443 C C . PRO B 1 75 ? 1.973 -30.359 -18.5 1 88.38 75 PRO B C 1
ATOM 2445 O O . PRO B 1 75 ? 1.446 -29.922 -19.516 1 88.38 75 PRO B O 1
ATOM 2448 N N . CYS B 1 76 ? 2.957 -29.734 -17.969 1 83.38 76 CYS B N 1
ATOM 2449 C CA . CYS B 1 76 ? 3.738 -28.641 -18.531 1 83.38 76 CYS B CA 1
ATOM 2450 C C . CYS B 1 76 ? 2.885 -27.391 -18.703 1 83.38 76 CYS B C 1
ATOM 2452 O O . CYS B 1 76 ? 3.078 -26.625 -19.641 1 83.38 76 CYS B O 1
ATOM 2454 N N . THR B 1 77 ? 1.797 -27.328 -18.031 1 88.19 77 THR B N 1
ATOM 2455 C CA . THR B 1 77 ? 0.979 -26.125 -18.047 1 88.19 77 THR B CA 1
ATOM 2456 C C . THR B 1 77 ? 1.117 -25.344 -16.734 1 88.19 77 THR B C 1
ATOM 2458 O O . THR B 1 77 ? 0.503 -25.719 -15.727 1 88.19 77 THR B O 1
ATOM 2461 N N . GLU B 1 78 ? 1.976 -24.344 -16.703 1 90.25 78 GLU B N 1
ATOM 2462 C CA . GLU B 1 78 ? 2.285 -23.609 -15.484 1 90.25 78 GLU B CA 1
ATOM 2463 C C . GLU B 1 78 ? 1.78 -22.172 -15.555 1 90.25 78 GLU B C 1
ATOM 2465 O O . GLU B 1 78 ? 2.051 -21.359 -14.656 1 90.25 78 GLU B O 1
ATOM 2470 N N . ASN B 1 79 ? 1.093 -21.906 -16.625 1 94.5 79 ASN B N 1
ATOM 2471 C CA . ASN B 1 79 ? 0.665 -20.531 -16.891 1 94.5 79 ASN B CA 1
ATOM 2472 C C . ASN B 1 79 ? -0.809 -20.469 -17.266 1 94.5 79 ASN B C 1
ATOM 2474 O O . ASN B 1 79 ? -1.291 -21.312 -18.031 1 94.5 79 ASN B O 1
ATOM 2478 N N . THR B 1 80 ? -1.443 -19.438 -16.828 1 92.5 80 THR B N 1
ATOM 2479 C CA . THR B 1 80 ? -2.871 -19.312 -17.094 1 92.5 80 THR B CA 1
ATOM 2480 C C . THR B 1 80 ? -3.123 -19.156 -18.594 1 92.5 80 THR B C 1
ATOM 2482 O O . THR B 1 80 ? -4.184 -19.531 -19.094 1 92.5 80 THR B O 1
ATOM 2485 N N . ASP B 1 81 ? -2.148 -18.672 -19.328 1 90.06 81 ASP B N 1
ATOM 2486 C CA . ASP B 1 81 ? -2.297 -18.453 -20.766 1 90.06 81 ASP B CA 1
ATOM 2487 C C . ASP B 1 81 ? -2.418 -19.781 -21.5 1 90.06 81 ASP B C 1
ATOM 2489 O O . ASP B 1 81 ? -2.928 -19.812 -22.625 1 90.06 81 ASP B O 1
ATOM 2493 N N . SER B 1 82 ? -1.961 -20.797 -20.875 1 90.69 82 SER B N 1
ATOM 2494 C CA . SER B 1 82 ? -1.956 -22.094 -21.531 1 90.69 82 SER B CA 1
ATOM 2495 C C . SER B 1 82 ? -3.078 -22.984 -21.016 1 90.69 82 SER B C 1
ATOM 2497 O O . SER B 1 82 ? -3.121 -24.188 -21.312 1 90.69 82 SER B O 1
ATOM 2499 N N . LEU B 1 83 ? -3.975 -22.453 -20.188 1 92.94 83 LEU B N 1
ATOM 2500 C CA . LEU B 1 83 ? -5.008 -23.25 -19.531 1 92.94 83 LEU B CA 1
ATOM 2501 C C . LEU B 1 83 ? -6.398 -22.812 -20 1 92.94 83 LEU B C 1
ATOM 2503 O O . LEU B 1 83 ? -6.66 -21.625 -20.156 1 92.94 83 LEU B O 1
ATOM 2507 N N . PRO B 1 84 ? -7.211 -23.812 -20.312 1 90.75 84 PRO B N 1
ATOM 2508 C CA . PRO B 1 84 ? -8.609 -23.438 -20.516 1 90.75 84 PRO B CA 1
ATOM 2509 C C . PRO B 1 84 ? -9.273 -22.906 -19.25 1 90.75 84 PRO B C 1
ATOM 2511 O O . PRO B 1 84 ? -8.859 -23.25 -18.141 1 90.75 84 PRO B O 1
ATOM 2514 N N . PHE B 1 85 ? -10.25 -22.141 -19.422 1 87.88 85 PHE B N 1
ATOM 2515 C CA . PHE B 1 85 ? -10.93 -21.391 -18.359 1 87.88 85 PHE B CA 1
ATOM 2516 C C . PHE B 1 85 ? -11.43 -22.344 -17.281 1 87.88 85 PHE B C 1
ATOM 2518 O O . PHE B 1 85 ? -11.367 -22.016 -16.094 1 87.88 85 PHE B O 1
ATOM 2525 N N . HIS B 1 86 ? -11.914 -23.469 -17.625 1 89.94 86 HIS B N 1
ATOM 2526 C CA . HIS B 1 86 ? -12.547 -24.359 -16.672 1 89.94 86 HIS B CA 1
ATOM 2527 C C . HIS B 1 86 ? -11.523 -24.953 -15.703 1 89.94 86 HIS B C 1
ATOM 2529 O O . HIS B 1 86 ? -11.883 -25.5 -14.664 1 89.94 86 HIS B O 1
ATOM 2535 N N . LEU B 1 87 ? -10.195 -24.812 -15.945 1 93.69 87 LEU B N 1
ATOM 2536 C CA . LEU B 1 87 ? -9.148 -25.359 -15.094 1 93.69 87 LEU B CA 1
ATOM 2537 C C . LEU B 1 87 ? -8.578 -24.281 -14.172 1 93.69 87 LEU B C 1
ATOM 2539 O O . LEU B 1 87 ? -7.711 -24.562 -13.344 1 93.69 87 LEU B O 1
ATOM 2543 N N . PHE B 1 88 ? -9.086 -23.109 -14.18 1 92.88 88 PHE B N 1
ATOM 2544 C CA . PHE B 1 88 ? -8.57 -22 -13.383 1 92.88 88 PHE B CA 1
ATOM 2545 C C . PHE B 1 88 ? -8.742 -22.281 -11.898 1 92.88 88 PHE B C 1
ATOM 2547 O O . PHE B 1 88 ? -7.832 -22.016 -11.102 1 92.88 88 PHE B O 1
ATOM 2554 N N . PRO B 1 89 ? -9.875 -22.859 -11.5 1 92.88 89 PRO B N 1
ATOM 2555 C CA . PRO B 1 89 ? -9.961 -23.188 -10.07 1 92.88 89 PRO B CA 1
ATOM 2556 C C . PRO B 1 89 ? -8.844 -24.109 -9.617 1 92.88 89 PRO B C 1
ATOM 2558 O O . PRO B 1 89 ? -8.25 -23.891 -8.555 1 92.88 89 PRO B O 1
ATOM 2561 N N . ASN B 1 90 ? -8.562 -25.078 -10.43 1 94.62 90 ASN B N 1
ATOM 2562 C CA . ASN B 1 90 ? -7.461 -26 -10.117 1 94.62 90 ASN B CA 1
ATOM 2563 C C . ASN B 1 90 ? -6.121 -25.266 -10.078 1 94.62 90 ASN B C 1
ATOM 2565 O O . ASN B 1 90 ? -5.297 -25.516 -9.203 1 94.62 90 ASN B O 1
ATOM 2569 N N . PHE B 1 91 ? -5.973 -24.422 -10.977 1 95.75 91 PHE B N 1
ATOM 2570 C CA . PHE B 1 91 ? -4.75 -23.641 -11.07 1 95.75 91 PHE B CA 1
ATOM 2571 C C . PHE B 1 91 ? -4.539 -22.797 -9.812 1 95.75 91 PHE B C 1
ATOM 2573 O O . PHE B 1 91 ? -3.49 -22.891 -9.172 1 95.75 91 PHE B O 1
ATOM 2580 N N . PHE B 1 92 ? -5.488 -22.078 -9.438 1 95 92 PHE B N 1
ATOM 2581 C CA . PHE B 1 92 ? -5.379 -21.203 -8.281 1 95 92 PHE B CA 1
ATOM 2582 C C . PHE B 1 92 ? -5.191 -22 -7 1 95 92 PHE B C 1
ATOM 2584 O O . PHE B 1 92 ? -4.363 -21.641 -6.156 1 95 92 PHE B O 1
ATOM 2591 N N . GLU B 1 93 ? -5.906 -23.062 -6.887 1 93.81 93 GLU B N 1
ATOM 2592 C CA . GLU B 1 93 ? -5.727 -23.922 -5.719 1 93.81 93 GLU B CA 1
ATOM 2593 C C . GLU B 1 93 ? -4.301 -24.453 -5.645 1 93.81 93 GLU B C 1
ATOM 2595 O O . GLU B 1 93 ? -3.723 -24.547 -4.559 1 93.81 93 GLU B O 1
ATOM 2600 N N . SER B 1 94 ? -3.787 -24.781 -6.77 1 94.62 94 SER B N 1
ATOM 2601 C CA . SER B 1 94 ? -2.445 -25.359 -6.828 1 94.62 94 SER B CA 1
ATOM 2602 C C . SER B 1 94 ? -1.397 -24.359 -6.355 1 94.62 94 SER B C 1
ATOM 2604 O O . SER B 1 94 ? -0.332 -24.75 -5.871 1 94.62 94 SER B O 1
ATOM 2606 N N . THR B 1 95 ? -1.668 -23.062 -6.457 1 95.31 95 THR B N 1
ATOM 2607 C CA . THR B 1 95 ? -0.682 -22.062 -6.094 1 95.31 95 THR B CA 1
ATOM 2608 C C . THR B 1 95 ? -0.458 -22.047 -4.582 1 95.31 95 THR B C 1
ATOM 2610 O O . THR B 1 95 ? 0.562 -21.531 -4.109 1 95.31 95 THR B O 1
ATOM 2613 N N . LEU B 1 96 ? -1.35 -22.594 -3.803 1 93.44 96 LEU B N 1
ATOM 2614 C CA . LEU B 1 96 ? -1.188 -22.672 -2.355 1 93.44 96 LEU B CA 1
ATOM 2615 C C . LEU B 1 96 ? -0.018 -23.594 -1.99 1 93.44 96 LEU B C 1
ATOM 2617 O O . LEU B 1 96 ? 0.564 -23.453 -0.911 1 93.44 96 LEU B O 1
ATOM 2621 N N . SER B 1 97 ? 0.334 -24.422 -2.898 1 93.44 97 SER B N 1
ATOM 2622 C CA . SER B 1 97 ? 1.436 -25.344 -2.666 1 93.44 97 SER B CA 1
ATOM 2623 C C . SER B 1 97 ? 2.781 -24.641 -2.721 1 93.44 97 SER B C 1
ATOM 2625 O O . SER B 1 97 ? 3.801 -25.188 -2.305 1 93.44 97 SER B O 1
ATOM 2627 N N . PHE B 1 98 ? 2.775 -23.391 -3.172 1 97.25 98 PHE B N 1
ATOM 2628 C CA . PHE B 1 98 ? 4.016 -22.641 -3.248 1 97.25 98 PHE B CA 1
ATOM 2629 C C . PHE B 1 98 ? 4.512 -22.266 -1.856 1 97.25 98 PHE B C 1
ATOM 2631 O O . PHE B 1 98 ? 5.703 -22.016 -1.662 1 97.25 98 PHE B O 1
ATOM 2638 N N . LYS B 1 99 ? 3.635 -22.219 -0.898 1 96.62 99 LYS B N 1
ATOM 2639 C CA . LYS B 1 99 ? 3.963 -21.625 0.392 1 96.62 99 LYS B CA 1
ATOM 2640 C C . LYS B 1 99 ? 5.168 -22.312 1.028 1 96.62 99 LYS B C 1
ATOM 2642 O O . LYS B 1 99 ? 6.172 -21.656 1.334 1 96.62 99 LYS B O 1
ATOM 2647 N N . PRO B 1 100 ? 5.207 -23.688 1.225 1 96.94 100 PRO B N 1
ATOM 2648 C CA . PRO B 1 100 ? 6.391 -24.312 1.812 1 96.94 100 PRO B CA 1
ATOM 2649 C C . PRO B 1 100 ? 7.629 -24.172 0.933 1 96.94 100 PRO B C 1
ATOM 2651 O O . PRO B 1 100 ? 8.742 -24.047 1.446 1 96.94 100 PRO B O 1
ATOM 2654 N N . HIS B 1 101 ? 7.445 -24.188 -0.376 1 97.88 101 HIS B N 1
ATOM 2655 C CA . HIS B 1 101 ? 8.578 -24.031 -1.286 1 97.88 101 HIS B CA 1
ATOM 2656 C C . HIS B 1 101 ? 9.164 -22.625 -1.197 1 97.88 101 HIS B C 1
ATOM 2658 O O . HIS B 1 101 ? 10.383 -22.453 -1.247 1 97.88 101 HIS B O 1
ATOM 2664 N N . PHE B 1 102 ? 8.273 -21.688 -1.079 1 98.19 102 PHE B N 1
ATOM 2665 C CA . PHE B 1 102 ? 8.719 -20.297 -0.979 1 98.19 102 PHE B CA 1
ATOM 2666 C C . PHE B 1 102 ? 9.461 -20.062 0.331 1 98.19 102 PHE B C 1
ATOM 2668 O O . PHE B 1 102 ? 10.484 -19.375 0.356 1 98.19 102 PHE B O 1
ATOM 2675 N N . ARG B 1 103 ? 9 -20.672 1.396 1 97.38 103 ARG B N 1
ATOM 2676 C CA . ARG B 1 103 ? 9.703 -20.609 2.678 1 97.38 103 ARG B CA 1
ATOM 2677 C C . ARG B 1 103 ? 11.117 -21.156 2.557 1 97.38 103 ARG B C 1
ATOM 2679 O O . ARG B 1 103 ? 12.07 -20.531 3.014 1 97.38 103 ARG B O 1
ATOM 2686 N N . LYS B 1 104 ? 11.211 -22.281 1.972 1 97.19 104 LYS B N 1
ATOM 2687 C CA . LYS B 1 104 ? 12.516 -22.891 1.755 1 97.19 104 LYS B CA 1
ATOM 2688 C C . LYS B 1 104 ? 13.406 -21.984 0.903 1 97.19 104 LYS B C 1
ATOM 2690 O O . LYS B 1 104 ? 14.609 -21.875 1.164 1 97.19 104 LYS B O 1
ATOM 2695 N N . LEU B 1 105 ? 12.812 -21.422 -0.093 1 97.81 105 LEU B N 1
ATOM 2696 C CA . LEU B 1 105 ? 13.555 -20.516 -0.971 1 97.81 105 LEU B CA 1
ATOM 2697 C C . LEU B 1 105 ? 14.117 -19.344 -0.188 1 97.81 105 LEU B C 1
ATOM 2699 O O . LEU B 1 105 ? 15.297 -19 -0.329 1 97.81 105 LEU B O 1
ATOM 2703 N N . ILE B 1 106 ? 13.328 -18.688 0.678 1 97.19 106 ILE B N 1
ATOM 2704 C CA . ILE B 1 106 ? 13.758 -17.531 1.475 1 97.19 106 ILE B CA 1
ATOM 2705 C C . ILE B 1 106 ? 14.875 -17.953 2.426 1 97.19 106 ILE B C 1
ATOM 2707 O O . ILE B 1 106 ? 15.875 -17.25 2.572 1 97.19 106 ILE B O 1
ATOM 2711 N N . ASN B 1 107 ? 14.75 -19.172 2.996 1 95.06 107 ASN B N 1
ATOM 2712 C CA . ASN B 1 107 ? 15.797 -19.703 3.859 1 95.06 107 ASN B CA 1
ATOM 2713 C C . ASN B 1 107 ? 17.109 -19.891 3.094 1 95.06 107 ASN B C 1
ATOM 2715 O O . ASN B 1 107 ? 18.188 -19.594 3.605 1 95.06 107 ASN B O 1
ATOM 2719 N N . GLY B 1 108 ? 16.938 -20.406 1.957 1 95.56 108 GLY B N 1
ATOM 2720 C CA . GLY B 1 108 ? 18.109 -20.594 1.114 1 95.56 108 GLY B CA 1
ATOM 2721 C C . GLY B 1 108 ? 18.812 -19.297 0.769 1 95.56 108 GLY B C 1
ATOM 2722 O O . GLY B 1 108 ? 20.047 -19.25 0.749 1 95.56 108 GLY B O 1
ATOM 2723 N N . LEU B 1 109 ? 18.078 -18.266 0.497 1 94.88 109 LEU B N 1
ATOM 2724 C CA . LEU B 1 109 ? 18.641 -16.969 0.189 1 94.88 109 LEU B CA 1
ATOM 2725 C C . LEU B 1 109 ? 19.406 -16.406 1.385 1 94.88 109 LEU B C 1
ATOM 2727 O O . LEU B 1 109 ? 20.453 -15.773 1.219 1 94.88 109 LEU B O 1
ATOM 2731 N N . PHE B 1 110 ? 18.906 -16.672 2.52 1 91.44 110 PHE B N 1
ATOM 2732 C CA . PHE B 1 110 ? 19.578 -16.266 3.746 1 91.44 110 PHE B CA 1
ATOM 2733 C C . PHE B 1 110 ? 20.984 -16.875 3.822 1 91.44 110 PHE B C 1
ATOM 2735 O O . PHE B 1 110 ? 21.953 -16.172 4.113 1 91.44 110 PHE B O 1
ATOM 2742 N N . ASP B 1 111 ? 21.031 -18.078 3.502 1 91.81 111 ASP B N 1
ATOM 2743 C CA . ASP B 1 111 ? 22.312 -18.797 3.525 1 91.81 111 ASP B CA 1
ATOM 2744 C C . ASP B 1 111 ? 23.25 -18.281 2.438 1 91.81 111 ASP B C 1
ATOM 2746 O O . ASP B 1 111 ? 24.438 -18.062 2.691 1 91.81 111 ASP B O 1
ATOM 2750 N N . GLU B 1 112 ? 22.719 -18.031 1.29 1 93 112 GLU B N 1
ATOM 2751 C CA . GLU B 1 112 ? 23.5 -17.594 0.137 1 93 112 GLU B CA 1
ATOM 2752 C C . GLU B 1 112 ? 24.047 -16.188 0.343 1 93 112 GLU B C 1
ATOM 2754 O O . GLU B 1 112 ? 25.094 -15.836 -0.214 1 93 112 GLU B O 1
ATOM 2759 N N . GLN B 1 113 ? 23.359 -15.406 1.112 1 91.31 113 GLN B N 1
ATOM 2760 C CA . GLN B 1 113 ? 23.734 -14.008 1.305 1 91.31 113 GLN B CA 1
ATOM 2761 C C . GLN B 1 113 ? 24.453 -13.812 2.635 1 91.31 113 GLN B C 1
ATOM 2763 O O . GLN B 1 113 ? 24.391 -12.734 3.23 1 91.31 113 GLN B O 1
ATOM 2768 N N . ASN B 1 114 ? 25.062 -14.812 3.152 1 89.88 114 ASN B N 1
ATOM 2769 C CA . ASN B 1 114 ? 25.875 -14.781 4.363 1 89.88 114 ASN B CA 1
ATOM 2770 C C . ASN B 1 114 ? 25.078 -14.25 5.555 1 89.88 114 ASN B C 1
ATOM 2772 O O . ASN B 1 114 ? 25.562 -13.391 6.293 1 89.88 114 ASN B O 1
ATOM 2776 N N . GLY B 1 115 ? 23.844 -14.656 5.633 1 87.19 115 GLY B N 1
ATOM 2777 C CA . GLY B 1 115 ? 23.031 -14.328 6.793 1 87.19 115 GLY B CA 1
ATOM 2778 C C . GLY B 1 115 ? 22.266 -13.039 6.633 1 87.19 115 GLY B C 1
ATOM 2779 O O . GLY B 1 115 ? 21.547 -12.617 7.547 1 87.19 115 GLY B O 1
ATOM 2780 N N . HIS B 1 116 ? 22.391 -12.484 5.484 1 90.19 116 HIS B N 1
ATOM 2781 C CA . HIS B 1 116 ? 21.625 -11.273 5.23 1 90.19 116 HIS B CA 1
ATOM 2782 C C . HIS B 1 116 ? 20.281 -11.602 4.574 1 90.19 116 HIS B C 1
ATOM 2784 O O . HIS B 1 116 ? 20.25 -12.273 3.543 1 90.19 116 HIS B O 1
ATOM 2790 N N . LYS B 1 117 ? 19.297 -11.141 5.234 1 91.75 117 LYS B N 1
ATOM 2791 C CA . LYS B 1 117 ? 17.953 -11.367 4.695 1 91.75 117 LYS B CA 1
ATOM 2792 C C . LYS B 1 117 ? 17.609 -10.352 3.609 1 91.75 117 LYS B C 1
ATOM 2794 O O . LYS B 1 117 ? 18.156 -9.242 3.602 1 91.75 117 LYS B O 1
ATOM 2799 N N . PRO B 1 118 ? 16.703 -10.766 2.697 1 94.06 118 PRO B N 1
ATOM 2800 C CA . PRO B 1 118 ? 16.156 -9.734 1.81 1 94.06 118 PRO B CA 1
ATOM 2801 C C . PRO B 1 118 ? 15.5 -8.586 2.572 1 94.06 118 PRO B C 1
ATOM 2803 O O . PRO B 1 118 ? 14.938 -8.789 3.65 1 94.06 118 PRO B O 1
ATOM 2806 N N . VAL B 1 119 ? 15.586 -7.445 1.99 1 90.31 119 VAL B N 1
ATOM 2807 C CA . VAL B 1 119 ? 15.023 -6.285 2.674 1 90.31 119 VAL B CA 1
ATOM 2808 C C . VAL B 1 119 ? 13.523 -6.219 2.428 1 90.31 119 VAL B C 1
ATOM 2810 O O . VAL B 1 119 ? 12.789 -5.586 3.193 1 90.31 119 VAL B O 1
ATOM 2813 N N . CYS B 1 120 ? 13.117 -6.934 1.301 1 95.06 120 CYS B N 1
ATOM 2814 C CA . CYS B 1 120 ? 11.711 -6.82 0.922 1 95.06 120 CYS B CA 1
ATOM 2815 C C . CYS B 1 120 ? 11.273 -8.008 0.071 1 95.06 120 CYS B C 1
ATOM 2817 O O . CYS B 1 120 ? 12.047 -8.5 -0.751 1 95.06 120 CYS B O 1
ATOM 2819 N N . ILE B 1 121 ? 10.125 -8.445 0.348 1 97.5 121 ILE B N 1
ATOM 2820 C CA . ILE B 1 121 ? 9.43 -9.383 -0.516 1 97.5 121 ILE B CA 1
ATOM 2821 C C . ILE B 1 121 ? 8.258 -8.688 -1.202 1 97.5 121 ILE B C 1
ATOM 2823 O O . ILE B 1 121 ? 7.348 -8.18 -0.535 1 97.5 121 ILE B O 1
ATOM 2827 N N . ILE B 1 122 ? 8.273 -8.617 -2.502 1 97.75 122 ILE B N 1
ATOM 2828 C CA . ILE B 1 122 ? 7.156 -8.133 -3.299 1 97.75 122 ILE B CA 1
ATOM 2829 C C . ILE B 1 122 ? 6.449 -9.305 -3.967 1 97.75 122 ILE B C 1
ATOM 2831 O O . ILE B 1 122 ? 6.969 -9.891 -4.918 1 97.75 122 ILE B O 1
ATOM 2835 N N . ALA B 1 123 ? 5.273 -9.617 -3.484 1 98.62 123 ALA B N 1
ATOM 2836 C CA . ALA B 1 123 ? 4.539 -10.781 -3.988 1 98.62 123 ALA B CA 1
ATOM 2837 C C . ALA B 1 123 ? 3.252 -10.352 -4.688 1 98.62 123 ALA B C 1
ATOM 2839 O O . ALA B 1 123 ? 2.691 -9.297 -4.383 1 98.62 123 ALA B O 1
ATOM 2840 N N . ASP B 1 124 ? 2.842 -11.133 -5.613 1 98.19 124 ASP B N 1
ATOM 2841 C CA . ASP B 1 124 ? 1.559 -10.922 -6.273 1 98.19 124 ASP B CA 1
ATOM 2842 C C . ASP B 1 124 ? 0.413 -10.922 -5.266 1 98.19 124 ASP B C 1
ATOM 2844 O O . ASP B 1 124 ? 0.444 -11.664 -4.281 1 98.19 124 ASP B O 1
ATOM 2848 N N . MET B 1 125 ? -0.595 -10.172 -5.562 1 96.44 125 MET B N 1
ATOM 2849 C CA . MET B 1 125 ? -1.734 -10.07 -4.656 1 96.44 125 MET B CA 1
ATOM 2850 C C . MET B 1 125 ? -2.352 -11.445 -4.402 1 96.44 125 MET B C 1
ATOM 2852 O O . MET B 1 125 ? -2.99 -11.664 -3.373 1 96.44 125 MET B O 1
ATOM 2856 N N . PHE B 1 126 ? -2.164 -12.445 -5.254 1 96.69 126 PHE B N 1
ATOM 2857 C CA . PHE B 1 126 ? -2.732 -13.781 -5.117 1 96.69 126 PHE B CA 1
ATOM 2858 C C . PHE B 1 126 ? -1.894 -14.633 -4.172 1 96.69 126 PHE B C 1
ATOM 2860 O O . PHE B 1 126 ? -2.305 -15.727 -3.781 1 96.69 126 PHE B O 1
ATOM 2867 N N . PHE B 1 127 ? -0.731 -14.125 -3.848 1 98 127 PHE B N 1
ATOM 2868 C CA . PHE B 1 127 ? 0.162 -14.82 -2.93 1 98 127 PHE B CA 1
ATOM 2869 C C . PHE B 1 127 ? 0.234 -14.102 -1.59 1 98 127 PHE B C 1
ATOM 2871 O O . PHE B 1 127 ? 1.322 -13.883 -1.055 1 98 127 PHE B O 1
ATOM 2878 N N . ALA B 1 128 ? -0.921 -13.797 -1.099 1 96.25 128 ALA B N 1
ATOM 2879 C CA . ALA B 1 128 ? -1.009 -13 0.124 1 96.25 128 ALA B CA 1
ATOM 2880 C C . ALA B 1 128 ? -0.429 -13.758 1.314 1 96.25 128 ALA B C 1
ATOM 2882 O O . ALA B 1 128 ? -0.03 -13.156 2.311 1 96.25 128 ALA B O 1
ATOM 2883 N N . TRP B 1 129 ? -0.305 -15.086 1.247 1 96.56 129 TRP B N 1
ATOM 2884 C CA . TRP B 1 129 ? 0.306 -15.898 2.293 1 96.56 129 TRP B CA 1
ATOM 2885 C C . TRP B 1 129 ? 1.776 -15.539 2.475 1 96.56 129 TRP B C 1
ATOM 2887 O O . TRP B 1 129 ? 2.389 -15.898 3.484 1 96.56 129 TRP B O 1
ATOM 2897 N N . SER B 1 130 ? 2.361 -14.828 1.536 1 97.88 130 SER B N 1
ATOM 2898 C CA . SER B 1 130 ? 3.764 -14.438 1.626 1 97.88 130 SER B CA 1
ATOM 2899 C C . SER B 1 130 ? 4.004 -13.516 2.818 1 97.88 130 SER B C 1
ATOM 2901 O O . SER B 1 130 ? 5.121 -13.445 3.34 1 97.88 130 SER B O 1
ATOM 2903 N N . ALA B 1 131 ? 2.971 -12.812 3.225 1 95.25 131 ALA B N 1
ATOM 2904 C CA . ALA B 1 131 ? 3.092 -11.93 4.383 1 95.25 131 ALA B CA 1
ATOM 2905 C C . ALA B 1 131 ? 3.465 -12.727 5.637 1 95.25 131 ALA B C 1
ATOM 2907 O O . ALA B 1 131 ? 4.277 -12.273 6.445 1 95.25 131 ALA B O 1
ATOM 2908 N N . GLU B 1 132 ? 2.869 -13.883 5.816 1 95 132 GLU B N 1
ATOM 2909 C CA . GLU B 1 132 ? 3.182 -14.734 6.957 1 95 132 GLU B CA 1
ATOM 2910 C C . GLU B 1 132 ? 4.652 -15.148 6.957 1 95 132 GLU B C 1
ATOM 2912 O O . GLU B 1 132 ? 5.324 -15.07 7.988 1 95 132 GLU B O 1
ATOM 2917 N N . ILE B 1 133 ? 5.145 -15.5 5.855 1 96.69 133 ILE B N 1
ATOM 2918 C CA . ILE B 1 133 ? 6.543 -15.898 5.727 1 96.69 133 ILE B CA 1
ATOM 2919 C C . ILE B 1 133 ? 7.445 -14.695 6 1 96.69 133 ILE B C 1
ATOM 2921 O O . ILE B 1 133 ? 8.438 -14.805 6.727 1 96.69 133 ILE B O 1
ATOM 2925 N N . ALA B 1 134 ? 7.125 -13.586 5.402 1 95.44 134 ALA B N 1
ATOM 2926 C CA . ALA B 1 134 ? 7.91 -12.367 5.605 1 95.44 134 ALA B CA 1
ATOM 2927 C C . ALA B 1 134 ? 7.988 -12.008 7.086 1 95.44 134 ALA B C 1
ATOM 2929 O O . ALA B 1 134 ? 9.055 -11.656 7.59 1 95.44 134 ALA B O 1
ATOM 2930 N N . GLN B 1 135 ? 6.879 -12.125 7.738 1 92.12 135 GLN B N 1
ATOM 2931 C CA . GLN B 1 135 ? 6.816 -11.805 9.156 1 92.12 135 GLN B CA 1
ATOM 2932 C C . GLN B 1 135 ? 7.699 -12.742 9.977 1 92.12 135 GLN B C 1
ATOM 2934 O O . GLN B 1 135 ? 8.375 -12.312 10.906 1 92.12 135 GLN B O 1
ATOM 2939 N N . GLU B 1 136 ? 7.688 -13.992 9.594 1 91.94 136 GLU B N 1
ATOM 2940 C CA . GLU B 1 136 ? 8.523 -14.977 10.273 1 91.94 136 GLU B CA 1
ATOM 2941 C C . GLU B 1 136 ? 9.992 -14.57 10.25 1 91.94 136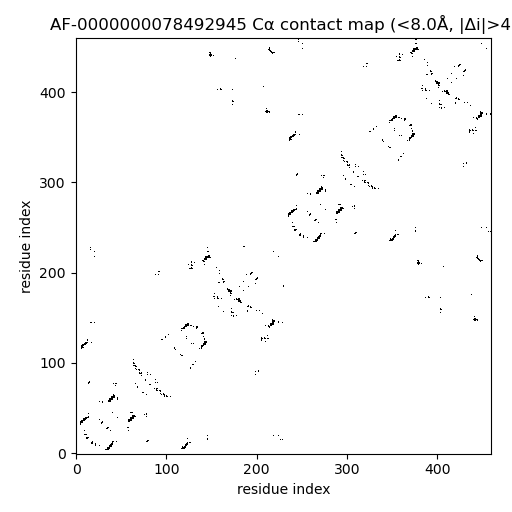 GLU B C 1
ATOM 2943 O O . GLU B 1 136 ? 10.727 -14.797 11.211 1 91.94 136 GLU B O 1
ATOM 2948 N N . TYR B 1 137 ? 10.414 -13.883 9.211 1 91.38 137 TYR B N 1
ATOM 2949 C CA . TYR B 1 137 ? 11.82 -13.57 9.031 1 91.38 137 TYR B CA 1
ATOM 2950 C C . TYR B 1 137 ? 12.094 -12.086 9.266 1 91.38 137 TYR B C 1
ATOM 2952 O O . TYR B 1 137 ? 13.227 -11.625 9.141 1 91.38 137 TYR B O 1
ATOM 2960 N N . GLY B 1 138 ? 11.039 -11.375 9.625 1 89.56 138 GLY B N 1
ATOM 2961 C CA . GLY B 1 138 ? 11.203 -9.945 9.836 1 89.56 138 GLY B CA 1
ATOM 2962 C C . GLY B 1 138 ? 11.531 -9.188 8.562 1 89.56 138 GLY B C 1
ATOM 2963 O O . GLY B 1 138 ? 12.383 -8.297 8.562 1 89.56 138 GLY B O 1
ATOM 2964 N N . ILE B 1 139 ? 11 -9.617 7.43 1 92.62 139 ILE B N 1
ATOM 2965 C CA . ILE B 1 139 ? 11.195 -8.984 6.129 1 92.62 139 ILE B CA 1
ATOM 2966 C C . ILE B 1 139 ? 9.977 -8.156 5.766 1 92.62 139 ILE B C 1
ATOM 2968 O O . ILE B 1 139 ? 8.836 -8.578 5.984 1 92.62 139 ILE B O 1
ATOM 2972 N N . PHE B 1 140 ? 10.195 -6.965 5.242 1 91.81 140 PHE B N 1
ATOM 2973 C CA . PHE B 1 140 ? 9.094 -6.148 4.75 1 91.81 140 PHE B CA 1
ATOM 2974 C C . PHE B 1 140 ? 8.375 -6.844 3.6 1 91.81 140 PHE B C 1
ATOM 2976 O O . PHE B 1 140 ? 9.016 -7.355 2.678 1 91.81 140 PHE B O 1
ATOM 2983 N N . ASN B 1 141 ? 7.102 -6.871 3.678 1 96.12 141 ASN B N 1
ATOM 2984 C CA . ASN B 1 141 ? 6.305 -7.527 2.645 1 96.12 141 ASN B CA 1
ATOM 2985 C C . ASN B 1 141 ? 5.348 -6.547 1.971 1 96.12 141 ASN B C 1
ATOM 2987 O O . ASN B 1 141 ? 4.582 -5.852 2.646 1 96.12 141 ASN B O 1
ATOM 2991 N N . ALA B 1 142 ? 5.383 -6.488 0.659 1 95.81 142 ALA B N 1
ATOM 2992 C CA . ALA B 1 142 ? 4.43 -5.715 -0.132 1 95.81 142 ALA B CA 1
ATOM 2993 C C . ALA B 1 142 ? 3.701 -6.602 -1.137 1 95.81 142 ALA B C 1
ATOM 2995 O O . ALA B 1 142 ? 4.32 -7.422 -1.814 1 95.81 142 ALA B O 1
ATOM 2996 N N . LEU B 1 143 ? 2.391 -6.398 -1.172 1 97.19 143 LEU B N 1
ATOM 2997 C CA . LEU B 1 143 ? 1.643 -6.996 -2.273 1 97.19 143 LEU B CA 1
ATOM 2998 C C . LEU B 1 143 ? 1.647 -6.078 -3.492 1 97.19 143 LEU B C 1
ATOM 3000 O O . LEU B 1 143 ? 1.507 -4.859 -3.359 1 97.19 143 LEU B O 1
ATOM 3004 N N . PHE B 1 144 ? 1.864 -6.68 -4.613 1 97.06 144 PHE B N 1
ATOM 3005 C CA . PHE B 1 144 ? 1.813 -5.91 -5.852 1 97.06 144 PHE B CA 1
ATOM 3006 C C . PHE B 1 144 ? 0.558 -6.246 -6.648 1 97.06 144 PHE B C 1
ATOM 3008 O O . PHE B 1 144 ? 0.288 -7.418 -6.922 1 97.06 144 PHE B O 1
ATOM 3015 N N . VAL B 1 145 ? -0.153 -5.18 -6.957 1 94.06 145 VAL B N 1
ATOM 3016 C CA . VAL B 1 145 ? -1.405 -5.27 -7.699 1 94.06 145 VAL B CA 1
ATOM 3017 C C . VAL B 1 145 ? -1.195 -4.77 -9.125 1 94.06 145 VAL B C 1
ATOM 3019 O O . VAL B 1 145 ? -0.708 -3.654 -9.336 1 94.06 145 VAL B O 1
ATOM 3022 N N . GLY B 1 146 ? -1.507 -5.66 -10.117 1 88.38 146 GLY B N 1
ATOM 3023 C CA . GLY B 1 146 ? -1.292 -5.336 -11.516 1 88.38 146 GLY B CA 1
ATOM 3024 C C . GLY B 1 146 ? -2.186 -4.215 -12.016 1 88.38 146 GLY B C 1
ATOM 3025 O O . GLY B 1 146 ? -1.977 -3.684 -13.109 1 88.38 146 GLY B O 1
ATOM 3026 N N . GLY B 1 147 ? -3.115 -3.766 -11.25 1 84.69 147 GLY B N 1
ATOM 3027 C CA . GLY B 1 147 ? -4.016 -2.664 -11.562 1 84.69 147 GLY B CA 1
ATOM 3028 C C . GLY B 1 147 ? -3.947 -1.537 -10.547 1 84.69 147 GLY B C 1
ATOM 3029 O O . GLY B 1 147 ? -3.035 -1.495 -9.719 1 84.69 147 GLY B O 1
ATOM 3030 N N . GLY B 1 148 ? -4.816 -0.612 -10.781 1 83.38 148 GLY B N 1
ATOM 3031 C CA . GLY B 1 148 ? -4.879 0.51 -9.859 1 83.38 148 GLY B CA 1
ATOM 3032 C C . GLY B 1 148 ? -5.641 0.194 -8.586 1 83.38 148 GLY B C 1
ATOM 3033 O O . GLY B 1 148 ? -6.207 -0.891 -8.445 1 83.38 148 GLY B O 1
ATOM 3034 N N . SER B 1 149 ? -5.559 1.114 -7.695 1 83.44 149 SER B N 1
ATOM 3035 C CA . SER B 1 149 ? -6.203 0.95 -6.395 1 83.44 149 SER B CA 1
ATOM 3036 C C . SER B 1 149 ? -7.715 0.831 -6.535 1 83.44 149 SER B C 1
ATOM 3038 O O . SER B 1 149 ? -8.352 0.062 -5.812 1 83.44 149 SER B O 1
ATOM 3040 N N . PHE B 1 150 ? -8.273 1.535 -7.527 1 79.81 150 PHE B N 1
ATOM 3041 C CA . PHE B 1 150 ? -9.711 1.488 -7.738 1 79.81 150 PHE B CA 1
ATOM 3042 C C . PHE B 1 150 ? -10.148 0.097 -8.18 1 79.81 150 PHE B C 1
ATOM 3044 O O . PHE B 1 150 ? -11.102 -0.464 -7.633 1 79.81 150 PHE B O 1
ATOM 3051 N N . GLY B 1 151 ? -9.469 -0.438 -9.18 1 83.25 151 GLY B N 1
ATOM 3052 C CA . GLY B 1 151 ? -9.773 -1.786 -9.625 1 83.25 151 GLY B CA 1
ATOM 3053 C C . GLY B 1 151 ? -9.594 -2.832 -8.547 1 83.25 151 GLY B C 1
ATOM 3054 O O . GLY B 1 151 ? -10.383 -3.771 -8.445 1 83.25 151 GLY B O 1
ATOM 3055 N N . PHE B 1 152 ? -8.641 -2.631 -7.766 1 87.69 152 PHE B N 1
ATOM 3056 C CA . PHE B 1 152 ? -8.344 -3.537 -6.66 1 87.69 152 PHE B CA 1
ATOM 3057 C C . PHE B 1 152 ? -9.477 -3.529 -5.641 1 87.69 152 PHE B C 1
ATOM 3059 O O . PHE B 1 152 ? -9.922 -4.586 -5.191 1 87.69 152 PHE B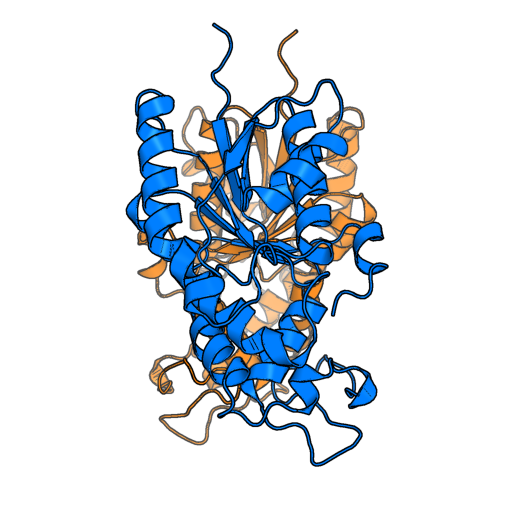 O 1
ATOM 3066 N N . ALA B 1 153 ? -9.93 -2.346 -5.348 1 82.19 153 ALA B N 1
ATOM 3067 C CA . ALA B 1 153 ? -11.039 -2.209 -4.406 1 82.19 153 ALA B CA 1
ATOM 3068 C C . ALA B 1 153 ? -12.312 -2.834 -4.965 1 82.19 153 ALA B C 1
ATOM 3070 O O . ALA B 1 153 ? -13.047 -3.518 -4.246 1 82.19 153 ALA B O 1
ATOM 3071 N N . CYS B 1 154 ? -12.578 -2.637 -6.203 1 82.94 154 CYS B N 1
ATOM 3072 C CA . CYS B 1 154 ? -13.742 -3.24 -6.844 1 82.94 154 CYS B CA 1
ATOM 3073 C C . CYS B 1 154 ? -13.648 -4.762 -6.82 1 82.94 154 CYS B C 1
ATOM 3075 O O . CYS B 1 154 ? -14.625 -5.441 -6.508 1 82.94 154 CYS B O 1
ATOM 3077 N N . PHE B 1 155 ? -12.453 -5.215 -7.184 1 86.19 155 PHE B N 1
ATOM 3078 C CA . PHE B 1 155 ? -12.203 -6.652 -7.191 1 86.19 155 PHE B CA 1
ATOM 3079 C C . PHE B 1 155 ? -12.5 -7.262 -5.828 1 86.19 155 PHE B C 1
ATOM 3081 O O . PHE B 1 155 ? -13.211 -8.266 -5.734 1 86.19 155 PHE B O 1
ATOM 3088 N N . TYR B 1 156 ? -12.047 -6.652 -4.844 1 84.62 156 TYR B N 1
ATOM 3089 C CA . TYR B 1 156 ? -12.273 -7.102 -3.475 1 84.62 156 TYR B CA 1
ATOM 3090 C C . TYR B 1 156 ? -13.766 -7.145 -3.16 1 84.62 156 TYR B C 1
ATOM 3092 O O . TYR B 1 156 ? -14.281 -8.156 -2.682 1 84.62 156 TYR B O 1
ATOM 3100 N N . SER B 1 157 ? -14.477 -6.055 -3.465 1 81.06 157 SER B N 1
ATOM 3101 C CA . SER B 1 157 ? -15.898 -5.945 -3.174 1 81.06 157 SER B CA 1
ATOM 3102 C C . SER B 1 157 ? -16.703 -6.98 -3.951 1 81.06 157 SER B C 1
ATOM 3104 O O . SER B 1 157 ? -17.641 -7.578 -3.414 1 81.06 157 SER B O 1
ATOM 3106 N N . LEU B 1 158 ? -16.344 -7.184 -5.133 1 84.12 158 LEU B N 1
ATOM 3107 C CA . LEU B 1 158 ? -17.062 -8.125 -5.984 1 84.12 158 LEU B CA 1
ATOM 3108 C C . LEU B 1 158 ? -16.969 -9.539 -5.422 1 84.12 158 LEU B C 1
ATOM 3110 O O . LEU B 1 158 ? -17.984 -10.258 -5.379 1 84.12 158 LEU B O 1
ATOM 3114 N N . TRP B 1 159 ? -15.859 -9.93 -4.969 1 86.56 159 TRP B N 1
ATOM 3115 C CA . TRP B 1 159 ? -15.703 -11.281 -4.438 1 86.56 159 TRP B CA 1
ATOM 3116 C C . TRP B 1 159 ? -16.391 -11.414 -3.086 1 86.56 159 TRP B C 1
ATOM 3118 O O . TRP B 1 159 ? -16.891 -12.492 -2.74 1 86.56 159 TRP B O 1
ATOM 3128 N N . LEU B 1 160 ? -16.469 -10.383 -2.355 1 80.31 160 LEU B N 1
ATOM 3129 C CA . LEU B 1 160 ? -17.062 -10.422 -1.021 1 80.31 160 LEU B CA 1
ATOM 3130 C C . LEU B 1 160 ? -18.578 -10.461 -1.099 1 80.31 160 LEU B C 1
ATOM 3132 O O . LEU B 1 160 ? -19.25 -10.953 -0.181 1 80.31 160 LEU B O 1
ATOM 3136 N N . ASN B 1 161 ? -19.125 -9.945 -2.203 1 80.44 161 ASN B N 1
ATOM 3137 C CA . ASN B 1 161 ? -20.578 -9.789 -2.273 1 80.44 161 ASN B CA 1
ATOM 3138 C C . ASN B 1 161 ? -21.188 -10.711 -3.316 1 80.44 161 ASN B C 1
ATOM 3140 O O . ASN B 1 161 ? -22.156 -10.352 -3.982 1 80.44 161 ASN B O 1
ATOM 3144 N N . LEU B 1 162 ? -20.656 -11.773 -3.438 1 85.5 162 LEU B N 1
ATOM 3145 C CA . LEU B 1 162 ? -21.203 -12.773 -4.348 1 85.5 162 LEU B CA 1
ATOM 3146 C C . LEU B 1 162 ? -22.562 -13.273 -3.855 1 85.5 162 LEU B C 1
ATOM 3148 O O . LEU B 1 162 ? -22.859 -13.211 -2.66 1 85.5 162 LEU B O 1
ATOM 3152 N N . PRO B 1 163 ? -23.469 -13.742 -4.68 1 87.12 163 PRO B N 1
ATOM 3153 C CA . PRO B 1 163 ? -23.344 -13.773 -6.141 1 87.12 163 PRO B CA 1
ATOM 3154 C C . PRO B 1 163 ? -23.875 -12.508 -6.805 1 87.12 163 PRO B C 1
ATOM 3156 O O . PRO B 1 163 ? -24.625 -11.75 -6.188 1 87.12 163 PRO B O 1
ATOM 3159 N N . HIS B 1 164 ? -23.359 -12.266 -8.031 1 83.25 164 HIS B N 1
ATOM 3160 C CA . HIS B 1 164 ? -23.828 -11.125 -8.805 1 83.25 164 HIS B CA 1
ATOM 3161 C C . HIS B 1 164 ? -24.703 -11.57 -9.984 1 83.25 164 HIS B C 1
ATOM 3163 O O . HIS B 1 164 ? -24.266 -11.492 -11.133 1 83.25 164 HIS B O 1
ATOM 3169 N N . ARG B 1 165 ? -25.797 -12.195 -9.945 1 76.56 165 ARG B N 1
ATOM 3170 C CA . ARG B 1 165 ? -26.562 -12.82 -11.016 1 76.56 165 ARG B CA 1
ATOM 3171 C C . ARG B 1 165 ? -27.906 -12.109 -11.203 1 76.56 165 ARG B C 1
ATOM 3173 O O . ARG B 1 165 ? -28.578 -12.312 -12.219 1 76.56 165 ARG B O 1
ATOM 3180 N N . ASP B 1 166 ? -28.203 -11.398 -10.414 1 72.94 166 ASP B N 1
ATOM 3181 C CA . ASP B 1 166 ? -29.609 -11.023 -10.391 1 72.94 166 ASP B CA 1
ATOM 3182 C C . ASP B 1 166 ? -29.859 -9.82 -11.297 1 72.94 166 ASP B C 1
ATOM 3184 O O . ASP B 1 166 ? -31 -9.594 -11.727 1 72.94 166 ASP B O 1
ATOM 3188 N N . SER B 1 167 ? -28.875 -9 -11.484 1 75.5 167 SER B N 1
ATOM 3189 C CA . SER B 1 167 ? -29.109 -7.793 -12.273 1 75.5 167 SER B CA 1
ATOM 3190 C C . SER B 1 167 ? -27.953 -7.523 -13.234 1 75.5 167 SER B C 1
ATOM 3192 O O . SER B 1 167 ? -26.828 -7.914 -12.969 1 75.5 167 SER B O 1
ATOM 3194 N N . ASP B 1 168 ? -28.391 -7.012 -14.383 1 82.19 168 ASP B N 1
ATOM 3195 C CA . ASP B 1 168 ? -27.375 -6.633 -15.367 1 82.19 168 ASP B CA 1
ATOM 3196 C C . ASP B 1 168 ? -26.469 -5.535 -14.82 1 82.19 168 ASP B C 1
ATOM 3198 O O . ASP B 1 168 ? -25.312 -5.418 -15.234 1 82.19 168 ASP B O 1
ATOM 3202 N N . GLU B 1 169 ? -27.109 -4.711 -14 1 81.94 169 GLU B N 1
ATOM 3203 C CA . GLU B 1 169 ? -26.344 -3.645 -13.352 1 81.94 169 GLU B CA 1
ATOM 3204 C C . GLU B 1 169 ? -26.562 -3.646 -11.844 1 81.94 169 GLU B C 1
ATOM 3206 O O . GLU B 1 169 ? -27.656 -3.941 -11.367 1 81.94 169 GLU B O 1
ATOM 3211 N N . PHE B 1 170 ? -25.5 -3.406 -11.219 1 80 170 PHE B N 1
ATOM 3212 C CA . PHE B 1 170 ? -25.641 -3.367 -9.766 1 80 170 PHE B CA 1
ATOM 3213 C C . PHE B 1 170 ? -24.594 -2.438 -9.148 1 80 170 PHE B C 1
ATOM 3215 O O . PHE B 1 170 ? -23.609 -2.088 -9.789 1 80 170 PHE B O 1
ATOM 3222 N N . LEU B 1 171 ? -24.875 -1.917 -8.047 1 76.12 171 LEU B N 1
ATOM 3223 C CA . LEU B 1 171 ? -23.953 -1.135 -7.238 1 76.12 171 LEU B CA 1
ATOM 3224 C C . LEU B 1 171 ? -23.219 -2.023 -6.238 1 76.12 171 LEU B C 1
ATOM 3226 O O . LEU B 1 171 ? -23.797 -2.975 -5.707 1 76.12 171 LEU B O 1
ATOM 3230 N N . LEU B 1 172 ? -21.922 -1.683 -6.07 1 76.31 172 LEU B N 1
ATOM 3231 C CA . LEU B 1 172 ? -21.203 -2.371 -5.004 1 76.31 172 LEU B CA 1
ATOM 3232 C C . LEU B 1 172 ? -21.562 -1.797 -3.639 1 76.31 172 LEU B C 1
ATOM 3234 O O . LEU B 1 172 ? -21.453 -0.59 -3.416 1 76.31 172 LEU B O 1
ATOM 3238 N N . PRO B 1 173 ? -22.062 -2.605 -2.812 1 69 173 PRO B N 1
ATOM 3239 C CA . PRO B 1 173 ? -22.562 -2.084 -1.543 1 69 173 PRO B CA 1
ATOM 3240 C C . PRO B 1 173 ? -21.5 -1.337 -0.742 1 69 173 PRO B C 1
ATOM 3242 O O . PRO B 1 173 ? -21.812 -0.354 -0.065 1 69 173 PRO B O 1
ATOM 3245 N N . ASP B 1 174 ? -20.297 -1.763 -0.834 1 65 174 ASP B N 1
ATOM 3246 C CA . ASP B 1 174 ? -19.234 -1.239 0.025 1 65 174 ASP B CA 1
ATOM 3247 C C . ASP B 1 174 ? -18.359 -0.243 -0.729 1 65 174 ASP B C 1
ATOM 3249 O O . ASP B 1 174 ? -17.422 0.319 -0.162 1 65 174 ASP B O 1
ATOM 3253 N N . PHE B 1 175 ? -18.703 -0.076 -1.9 1 68.12 175 PHE B N 1
ATOM 3254 C CA . PHE B 1 175 ? -17.891 0.809 -2.729 1 68.12 175 PHE B CA 1
ATOM 3255 C C . PHE B 1 175 ? -18.781 1.683 -3.611 1 68.12 175 PHE B C 1
ATOM 3257 O O . PHE B 1 175 ? -18.766 1.54 -4.836 1 68.12 175 PHE B O 1
ATOM 3264 N N . PRO B 1 176 ? -19.438 2.566 -2.943 1 65.44 176 PRO B N 1
ATOM 3265 C CA . PRO B 1 176 ? -20.406 3.357 -3.703 1 65.44 176 PRO B CA 1
ATOM 3266 C C . PRO B 1 176 ? -19.75 4.27 -4.734 1 65.44 176 PRO B C 1
ATOM 3268 O O . PRO B 1 176 ? -20.406 4.699 -5.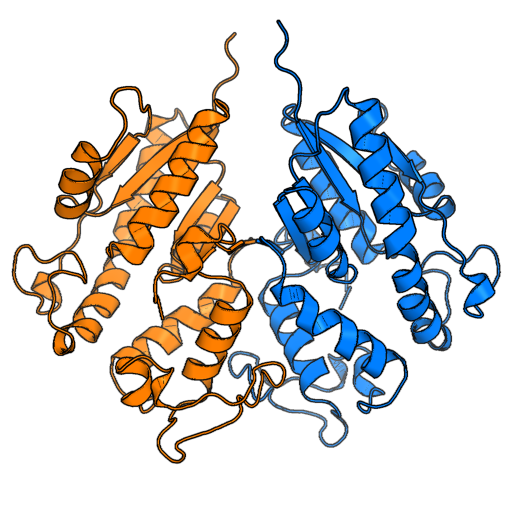691 1 65.44 176 PRO B O 1
ATOM 3271 N N . GLU B 1 177 ? -18.484 4.523 -4.496 1 63.22 177 GLU B N 1
ATOM 3272 C CA . GLU B 1 177 ? -17.766 5.375 -5.445 1 63.22 177 GLU B CA 1
ATOM 3273 C C . GLU B 1 177 ? -17.641 4.695 -6.805 1 63.22 177 GLU B C 1
ATOM 3275 O O . GLU B 1 177 ? -17.406 5.355 -7.816 1 63.22 177 GLU B O 1
ATOM 3280 N N . ALA B 1 178 ? -17.812 3.367 -6.594 1 64 178 ALA B N 1
ATOM 3281 C CA . ALA B 1 178 ? -17.766 2.648 -7.867 1 64 178 ALA B CA 1
ATOM 3282 C C . ALA B 1 178 ? -19.047 2.863 -8.664 1 64 178 ALA B C 1
ATOM 3284 O O . ALA B 1 178 ? -20.141 2.865 -8.102 1 64 178 ALA B O 1
ATOM 3285 N N . SER B 1 179 ? -18.891 3.404 -9.773 1 65.62 179 SER B N 1
ATOM 3286 C CA . SER B 1 179 ? -20.062 3.496 -10.625 1 65.62 179 SER B CA 1
ATOM 3287 C C . SER B 1 179 ? -20.797 2.156 -10.719 1 65.62 179 SER B C 1
ATOM 3289 O O . SER B 1 179 ? -20.266 1.13 -10.281 1 65.62 179 SER B O 1
ATOM 3291 N N . ARG B 1 180 ? -21.984 2.199 -11.242 1 76.12 180 ARG B N 1
ATOM 3292 C CA . ARG B 1 180 ? -22.734 0.971 -11.5 1 76.12 180 ARG B CA 1
ATOM 3293 C C . ARG B 1 180 ? -21.938 0.014 -12.367 1 76.12 180 ARG B C 1
ATOM 3295 O O . ARG B 1 180 ? -21.359 0.422 -13.383 1 76.12 180 ARG B O 1
ATOM 3302 N N . ILE B 1 181 ? -21.797 -1.193 -11.789 1 77.88 181 ILE B N 1
ATOM 3303 C CA . ILE B 1 181 ? -21.047 -2.215 -12.508 1 77.88 181 ILE B CA 1
ATOM 3304 C C . ILE B 1 181 ? -22 -3.043 -13.367 1 77.88 181 ILE B C 1
ATOM 3306 O O . ILE B 1 181 ? -23.047 -3.494 -12.891 1 77.88 181 ILE B O 1
ATOM 3310 N N . HIS B 1 182 ? -21.734 -3.014 -14.617 1 81.56 182 HIS B N 1
ATOM 3311 C CA . HIS B 1 182 ? -22.484 -3.916 -15.492 1 81.56 182 HIS B CA 1
ATOM 3312 C C . HIS B 1 182 ? -21.859 -5.312 -15.5 1 81.56 182 HIS B C 1
ATOM 3314 O O . HIS B 1 182 ? -20.641 -5.453 -15.461 1 81.56 182 HIS B O 1
ATOM 3320 N N . VAL B 1 183 ? -22.641 -6.309 -15.586 1 79.44 183 VAL B N 1
ATOM 3321 C CA . VAL B 1 183 ? -22.219 -7.703 -15.484 1 79.44 183 VAL B CA 1
ATOM 3322 C C . VAL B 1 183 ? -21.188 -8.008 -16.578 1 79.44 183 VAL B C 1
ATOM 3324 O O . VAL B 1 183 ? -20.328 -8.859 -16.391 1 79.44 183 VAL B O 1
ATOM 3327 N N . THR B 1 184 ? -21.266 -7.332 -17.656 1 77.62 184 THR B N 1
ATOM 3328 C CA . THR B 1 184 ? -20.344 -7.586 -18.75 1 77.62 184 THR B CA 1
ATOM 3329 C C . THR B 1 184 ? -18.938 -7.082 -18.406 1 77.62 184 THR B C 1
ATOM 3331 O O . THR B 1 184 ? -17.969 -7.441 -19.078 1 77.62 184 THR B O 1
ATOM 3334 N N . GLN B 1 185 ? -18.844 -6.238 -17.328 1 77.31 185 GLN B N 1
ATOM 3335 C CA . GLN B 1 185 ? -17.547 -5.711 -16.891 1 77.31 185 GLN B CA 1
ATOM 3336 C C . GLN B 1 185 ? -16.828 -6.703 -15.977 1 77.31 185 GLN B C 1
ATOM 3338 O O . GLN B 1 185 ? -15.648 -6.527 -15.664 1 77.31 185 GLN B O 1
ATOM 3343 N N . MET B 1 186 ? -17.547 -7.668 -15.664 1 80.06 186 MET B N 1
ATOM 3344 C CA . MET B 1 186 ? -16.969 -8.68 -14.789 1 80.06 186 MET B CA 1
ATOM 3345 C C . MET B 1 186 ? -16.344 -9.805 -15.594 1 80.06 186 MET B C 1
ATOM 3347 O O . MET B 1 186 ? -16.797 -10.117 -16.703 1 80.06 186 MET B O 1
ATOM 3351 N N . THR B 1 187 ? -15.312 -10.305 -15.023 1 79.38 187 THR B N 1
ATOM 3352 C CA . THR B 1 187 ? -14.742 -11.5 -15.641 1 79.38 187 THR B CA 1
ATOM 3353 C C . THR B 1 187 ? -15.742 -12.648 -15.609 1 79.38 187 THR B C 1
ATOM 3355 O O . THR B 1 187 ? -16.672 -12.648 -14.805 1 79.38 187 THR B O 1
ATOM 3358 N N . LYS B 1 188 ? -15.539 -13.531 -16.453 1 78.81 188 LYS B N 1
ATOM 3359 C CA . LYS B 1 188 ? -16.406 -14.711 -16.516 1 78.81 188 LYS B CA 1
ATOM 3360 C C . LYS B 1 188 ? -16.438 -15.438 -15.18 1 78.81 188 LYS B C 1
ATOM 3362 O O . LYS B 1 188 ? -17.5 -15.914 -14.758 1 78.81 188 LYS B O 1
ATOM 3367 N N . PHE B 1 189 ? -15.438 -15.406 -14.508 1 82.81 189 PHE B N 1
ATOM 3368 C CA . PHE B 1 189 ? -15.367 -16.094 -13.227 1 82.81 189 PHE B CA 1
ATOM 3369 C C . PHE B 1 189 ? -16.25 -15.43 -12.195 1 82.81 189 PHE B C 1
ATOM 3371 O O . PHE B 1 189 ? -16.969 -16.094 -11.445 1 82.81 189 PHE B O 1
ATOM 3378 N N . LEU B 1 190 ? -16.156 -14.203 -12.188 1 85.25 190 LEU B N 1
ATOM 3379 C CA . LEU B 1 190 ? -16.953 -13.477 -11.211 1 85.25 190 LEU B CA 1
ATOM 3380 C C . LEU B 1 190 ? -18.438 -13.625 -11.508 1 85.25 190 LEU B C 1
ATOM 3382 O O . LEU B 1 190 ? -19.266 -13.695 -10.586 1 85.25 190 LEU B O 1
ATOM 3386 N N . ARG B 1 191 ? -18.672 -13.766 -12.75 1 84.62 191 ARG B N 1
ATOM 3387 C CA . ARG B 1 191 ? -20.078 -13.906 -13.148 1 84.62 191 ARG B CA 1
ATOM 3388 C C . ARG B 1 191 ? -20.625 -15.266 -12.734 1 84.62 191 ARG B C 1
ATOM 3390 O O . ARG B 1 191 ? -21.797 -15.375 -12.359 1 84.62 191 ARG B O 1
ATOM 3397 N N . LEU B 1 192 ? -19.812 -16.188 -12.789 1 85.81 192 LEU B N 1
ATOM 3398 C CA . LEU B 1 192 ? -20.266 -17.562 -12.523 1 85.81 192 LEU B CA 1
ATOM 3399 C C . LEU B 1 192 ? -20.141 -17.891 -11.047 1 85.81 192 LEU B C 1
ATOM 3401 O O . LEU B 1 192 ? -20.75 -18.859 -10.57 1 85.81 192 LEU B O 1
ATOM 3405 N N . ALA B 1 193 ? -19.422 -17.125 -10.32 1 89.94 193 ALA B N 1
ATOM 3406 C CA . ALA B 1 193 ? -19.156 -17.422 -8.914 1 89.94 193 ALA B CA 1
ATOM 3407 C C . ALA B 1 193 ? -20.422 -17.281 -8.07 1 89.94 193 ALA B C 1
ATOM 3409 O O . ALA B 1 193 ? -21.203 -16.344 -8.266 1 89.94 193 ALA B O 1
ATOM 3410 N N . ASP B 1 194 ? -20.609 -18.25 -7.195 1 89.12 194 ASP B N 1
ATOM 3411 C CA . ASP B 1 194 ? -21.812 -18.234 -6.359 1 89.12 194 ASP B CA 1
ATOM 3412 C C . ASP B 1 194 ? -21.453 -18.203 -4.879 1 89.12 194 ASP B C 1
ATOM 3414 O O . ASP B 1 194 ? -22.328 -18.312 -4.02 1 89.12 194 ASP B O 1
ATOM 3418 N N . GLY B 1 195 ? -20.219 -18.156 -4.59 1 90.06 195 GLY B N 1
ATOM 3419 C CA . GLY B 1 195 ? -19.781 -18.078 -3.203 1 90.06 195 GLY B CA 1
ATOM 3420 C C . GLY B 1 195 ? -19.391 -19.438 -2.631 1 90.06 195 GLY B C 1
ATOM 3421 O O . GLY B 1 195 ? -18.75 -19.5 -1.58 1 90.06 195 GLY B O 1
ATOM 3422 N N . SER B 1 196 ? -19.734 -20.5 -3.328 1 92 196 SER B N 1
ATOM 3423 C CA . SER B 1 196 ? -19.453 -21.828 -2.814 1 92 196 SER B CA 1
ATOM 3424 C C . SER B 1 196 ? -18.578 -22.625 -3.791 1 92 196 SER B C 1
ATOM 3426 O O . SER B 1 196 ? -18.062 -23.688 -3.445 1 92 196 SER B O 1
ATOM 3428 N N . ASP B 1 197 ? -18.5 -22.094 -4.969 1 92.19 197 ASP B N 1
ATOM 3429 C CA . ASP B 1 197 ? -17.672 -22.766 -5.961 1 92.19 197 ASP B CA 1
ATOM 3430 C C . ASP B 1 197 ? -16.203 -22.734 -5.574 1 92.19 197 ASP B C 1
ATOM 3432 O O . ASP B 1 197 ? -15.812 -22 -4.664 1 92.19 197 ASP B O 1
ATOM 3436 N N . SER B 1 198 ? -15.414 -23.484 -6.242 1 90.94 198 SER B N 1
ATOM 3437 C CA . SER B 1 198 ? -14.008 -23.688 -5.887 1 90.94 198 SER B CA 1
ATOM 3438 C C . SER B 1 198 ? -13.234 -22.375 -5.93 1 90.94 198 SER B C 1
ATOM 3440 O O . SER B 1 198 ? -12.406 -22.109 -5.059 1 90.94 198 SER B O 1
ATOM 3442 N N . LEU B 1 199 ? -13.477 -21.578 -6.879 1 91.44 199 LEU B N 1
ATOM 3443 C CA . LEU B 1 199 ? -12.766 -20.297 -6.984 1 91.44 199 LEU B CA 1
ATOM 3444 C C . LEU B 1 199 ? -13.18 -19.359 -5.863 1 91.44 199 LEU B C 1
ATOM 3446 O O . LEU B 1 199 ? -12.336 -18.641 -5.305 1 91.44 199 LEU B O 1
ATOM 3450 N N . SER B 1 200 ? -14.43 -19.359 -5.586 1 91.56 200 SER B N 1
ATOM 3451 C CA . SER B 1 200 ? -14.906 -18.562 -4.457 1 91.56 200 SER B CA 1
ATOM 3452 C C . SER B 1 200 ? -14.227 -18.984 -3.162 1 91.56 200 SER B C 1
ATOM 3454 O O . SER B 1 200 ? -13.797 -18.125 -2.379 1 91.56 200 SER B O 1
ATOM 3456 N N . VAL B 1 201 ? -14.117 -20.234 -3.002 1 90 201 VAL B N 1
ATOM 3457 C CA . VAL B 1 201 ? -13.477 -20.75 -1.797 1 90 201 VAL B CA 1
ATOM 3458 C C . VAL B 1 201 ? -12.023 -20.312 -1.748 1 90 201 VAL B C 1
ATOM 3460 O O . VAL B 1 201 ? -11.523 -19.922 -0.692 1 90 201 VAL B O 1
ATOM 3463 N N . PHE B 1 202 ? -11.414 -20.344 -2.848 1 92.94 202 PHE B N 1
ATOM 3464 C CA . PHE B 1 202 ? -10.031 -19.891 -2.934 1 92.94 202 PHE B CA 1
ATOM 3465 C C . PHE B 1 202 ? -9.922 -18.422 -2.516 1 92.94 202 PHE B C 1
ATOM 3467 O O . PHE B 1 202 ? -9.094 -18.078 -1.671 1 92.94 202 PHE B O 1
ATOM 3474 N N . PHE B 1 203 ? -10.727 -17.594 -3.076 1 92.19 203 PHE B N 1
ATOM 3475 C CA . PHE B 1 203 ? -10.633 -16.156 -2.822 1 92.19 203 PHE B CA 1
ATOM 3476 C C . PHE B 1 203 ? -11.039 -15.836 -1.391 1 92.19 203 PHE B C 1
ATOM 3478 O O . PHE B 1 203 ? -10.508 -14.906 -0.781 1 92.19 203 PHE B O 1
ATOM 3485 N N . GLN B 1 204 ? -11.914 -16.594 -0.833 1 84.81 204 GLN B N 1
ATOM 3486 C CA . GLN B 1 204 ? -12.297 -16.422 0.565 1 84.81 204 GLN B CA 1
ATOM 3487 C C . GLN B 1 204 ? -11.109 -16.688 1.493 1 84.81 204 GLN B C 1
ATOM 3489 O O . GLN B 1 204 ? -11.023 -16.109 2.578 1 84.81 204 GLN B O 1
ATOM 3494 N N . LYS B 1 205 ? -10.234 -17.484 1.021 1 86.94 205 LYS B N 1
ATOM 3495 C CA . LYS B 1 205 ? -9.031 -17.797 1.795 1 86.94 205 LYS B CA 1
ATOM 3496 C C . LYS B 1 205 ? -7.973 -16.719 1.622 1 86.94 205 LYS B C 1
ATOM 3498 O O . LYS B 1 205 ? -7.305 -16.328 2.586 1 86.94 205 LYS B O 1
ATOM 3503 N N . VAL B 1 206 ? -7.906 -16.188 0.461 1 91.88 206 VAL B N 1
ATOM 3504 C CA . VAL B 1 206 ? -6.781 -15.328 0.094 1 91.88 206 VAL B CA 1
ATOM 3505 C C . VAL B 1 206 ? -7.082 -13.883 0.48 1 91.88 206 VAL B C 1
ATOM 3507 O O . VAL B 1 206 ? -6.215 -13.18 1 1 91.88 206 VAL B O 1
ATOM 3510 N N . LEU B 1 207 ? -8.305 -13.445 0.289 1 89.38 207 LEU B N 1
ATOM 3511 C CA . LEU B 1 207 ? -8.656 -12.039 0.411 1 89.38 207 LEU B CA 1
ATOM 3512 C C . LEU B 1 207 ? -8.375 -11.523 1.819 1 89.38 207 LEU B C 1
ATOM 3514 O O . LEU B 1 207 ? -7.746 -10.477 1.988 1 89.38 207 LEU B O 1
ATOM 3518 N N . PRO B 1 208 ? -8.727 -12.289 2.896 1 84.19 208 PRO B N 1
ATOM 3519 C CA . PRO B 1 208 ? -8.445 -11.789 4.246 1 84.19 208 PRO B CA 1
ATOM 3520 C C . PRO B 1 208 ? -6.949 -11.656 4.523 1 84.19 208 PRO B C 1
ATOM 3522 O O . PRO B 1 208 ? -6.547 -10.852 5.367 1 84.19 208 PRO B O 1
ATOM 3525 N N . GLN B 1 209 ? -6.141 -12.352 3.807 1 91.31 209 GLN B N 1
ATOM 3526 C CA . GLN B 1 209 ? -4.699 -12.344 4.047 1 91.31 209 GLN B CA 1
ATOM 3527 C C . GLN B 1 209 ? -4.059 -11.07 3.518 1 91.31 209 GLN B C 1
ATOM 3529 O O . GLN B 1 209 ? -2.918 -10.75 3.867 1 91.31 209 GLN B O 1
ATOM 3534 N N . TRP B 1 210 ? -4.789 -10.375 2.648 1 91.25 210 TRP B N 1
ATOM 3535 C CA . TRP B 1 210 ? -4.289 -9.086 2.182 1 91.25 210 TRP B CA 1
ATOM 3536 C C . TRP B 1 210 ? -4.035 -8.148 3.352 1 91.25 210 TRP B C 1
ATOM 3538 O O . TRP B 1 210 ? -3.148 -7.293 3.289 1 91.25 210 TRP B O 1
ATOM 3548 N N . MET B 1 211 ? -4.738 -8.414 4.43 1 84.19 211 MET B N 1
ATOM 3549 C CA . MET B 1 211 ? -4.688 -7.523 5.582 1 84.19 211 MET B CA 1
ATOM 3550 C C . MET B 1 211 ? -3.422 -7.754 6.398 1 84.19 211 MET B C 1
ATOM 3552 O O . MET B 1 211 ? -3.119 -6.988 7.312 1 84.19 211 MET B O 1
ATOM 3556 N N . ASN B 1 212 ? -2.652 -8.727 6.031 1 89 212 ASN B N 1
ATOM 3557 C CA . ASN B 1 212 ? -1.424 -9.047 6.75 1 89 212 ASN B CA 1
ATOM 3558 C C . ASN B 1 212 ? -0.206 -8.398 6.102 1 89 212 ASN B C 1
ATOM 3560 O O . ASN B 1 212 ? 0.902 -8.469 6.637 1 89 212 ASN B O 1
ATOM 3564 N N . ALA B 1 213 ? -0.403 -7.715 4.969 1 93.38 213 ALA B N 1
ATOM 3565 C CA . ALA B 1 213 ? 0.72 -7.125 4.242 1 93.38 213 ALA B CA 1
ATOM 3566 C C . ALA B 1 213 ? 1.205 -5.852 4.926 1 93.38 213 ALA B C 1
ATOM 3568 O O . ALA B 1 213 ? 0.418 -5.137 5.555 1 93.38 213 ALA B O 1
ATOM 3569 N N . ASP B 1 214 ? 2.531 -5.555 4.797 1 91.75 214 ASP B N 1
ATOM 3570 C CA . ASP B 1 214 ? 3.109 -4.305 5.285 1 91.75 214 ASP B CA 1
ATOM 3571 C C . ASP B 1 214 ? 2.842 -3.158 4.316 1 91.75 214 ASP B C 1
ATOM 3573 O O . ASP B 1 214 ? 2.912 -1.987 4.695 1 91.75 214 ASP B O 1
ATOM 3577 N N . GLY B 1 215 ? 2.604 -3.455 3.09 1 94.06 215 GLY B N 1
ATOM 3578 C CA . GLY B 1 215 ? 2.295 -2.471 2.064 1 94.06 215 GLY B CA 1
ATOM 3579 C C . GLY B 1 215 ? 1.628 -3.072 0.841 1 94.06 215 GLY B C 1
ATOM 3580 O O . GLY B 1 215 ? 1.678 -4.285 0.634 1 94.06 215 GLY B O 1
ATOM 3581 N N . ILE B 1 216 ? 0.932 -2.238 0.151 1 94.44 216 ILE B N 1
ATOM 3582 C CA . ILE B 1 216 ? 0.365 -2.59 -1.146 1 94.44 216 ILE B CA 1
ATOM 3583 C C . ILE B 1 216 ? 0.866 -1.613 -2.209 1 94.44 216 ILE B C 1
ATOM 3585 O O . ILE B 1 216 ? 0.854 -0.398 -2 1 94.44 216 ILE B O 1
ATOM 3589 N N . LEU B 1 217 ? 1.365 -2.164 -3.289 1 94.88 217 LEU B N 1
ATOM 3590 C CA . LEU B 1 217 ? 1.834 -1.398 -4.438 1 94.88 217 LEU B CA 1
ATOM 3591 C C . LEU B 1 217 ? 0.888 -1.561 -5.621 1 94.88 217 LEU B C 1
ATOM 3593 O O . LEU B 1 217 ? 0.475 -2.678 -5.945 1 94.88 217 LEU B O 1
ATOM 3597 N N . PHE B 1 218 ? 0.564 -0.43 -6.246 1 92.81 218 PHE B N 1
ATOM 3598 C CA . PHE B 1 218 ? -0.336 -0.464 -7.391 1 92.81 218 PHE B CA 1
ATOM 3599 C C . PHE B 1 218 ? 0.408 -0.12 -8.68 1 92.81 218 PHE B C 1
ATOM 3601 O O . PHE B 1 218 ? 1.262 0.77 -8.688 1 92.81 218 PHE B O 1
ATOM 3608 N N . ASN B 1 219 ? 0.18 -0.909 -9.656 1 85.19 219 ASN B N 1
ATOM 3609 C CA . ASN B 1 219 ? 0.725 -0.579 -10.969 1 85.19 219 ASN B CA 1
ATOM 3610 C C . ASN B 1 219 ? 0.013 0.622 -11.586 1 85.19 219 ASN B C 1
ATOM 3612 O O . ASN B 1 219 ? -1.14 0.516 -12.008 1 85.19 219 ASN B O 1
ATOM 3616 N N . THR B 1 220 ? 0.495 1.861 -11.336 1 66.5 220 THR B N 1
ATOM 3617 C CA . THR B 1 220 ? -0.146 3.061 -11.867 1 66.5 220 THR B CA 1
ATOM 3618 C C . THR B 1 220 ? 0.401 3.4 -13.25 1 66.5 220 THR B C 1
ATOM 3620 O O . THR B 1 220 ? 0.056 4.438 -13.828 1 66.5 220 THR B O 1
ATOM 3623 N N . VAL B 1 221 ? 1.383 2.754 -13.695 1 54.94 221 VAL B N 1
ATOM 3624 C CA . VAL B 1 221 ? 1.915 3.051 -15.023 1 54.94 221 VAL B CA 1
ATOM 3625 C C . VAL B 1 221 ? 0.857 2.754 -16.078 1 54.94 221 VAL B C 1
ATOM 3627 O O . VAL B 1 221 ? 0.122 1.769 -15.977 1 54.94 221 VAL B O 1
ATOM 3630 N N . GLU B 1 222 ? 0.183 3.824 -16.562 1 48.34 222 GLU B N 1
ATOM 3631 C CA . GLU B 1 222 ? -0.808 3.859 -17.641 1 48.34 222 GLU B CA 1
ATOM 3632 C C . GLU B 1 222 ? -0.749 2.594 -18.484 1 48.34 222 GLU B C 1
ATOM 3634 O O . GLU B 1 222 ? -1.773 2.129 -18.984 1 48.34 222 GLU B O 1
ATOM 3639 N N . GLU B 1 223 ? 0.375 2.17 -18.812 1 37.56 223 GLU B N 1
ATOM 3640 C CA . GLU B 1 223 ? 0.341 1.115 -19.828 1 37.56 223 GLU B CA 1
ATOM 3641 C C . GLU B 1 223 ? -0.336 -0.142 -19.281 1 37.56 223 GLU B C 1
ATOM 3643 O O . GLU B 1 223 ? -0.917 -0.917 -20.047 1 37.56 223 GLU B O 1
ATOM 3648 N N . LEU B 1 224 ? -0.218 -0.317 -18.062 1 34.09 224 LEU B N 1
ATOM 3649 C CA . LEU B 1 224 ? -0.786 -1.601 -17.656 1 34.09 224 LEU B CA 1
ATOM 3650 C C . LEU B 1 224 ? -2.307 -1.521 -17.578 1 34.09 224 LEU B C 1
ATOM 3652 O O . LEU B 1 224 ? -2.984 -2.549 -17.531 1 34.09 224 LEU B O 1
ATOM 3656 N N . ASP B 1 225 ? -2.871 -0.478 -17.172 1 36.59 225 ASP B N 1
ATOM 3657 C CA . ASP B 1 225 ? -4.324 -0.352 -17.109 1 36.59 225 ASP B CA 1
ATOM 3658 C C . ASP B 1 225 ? -4.973 -0.796 -18.422 1 36.59 225 ASP B C 1
ATOM 3660 O O . ASP B 1 225 ? -6.199 -0.921 -18.5 1 36.59 225 ASP B O 1
ATOM 3664 N N . LYS B 1 226 ? -4.406 -0.345 -19.562 1 31.98 226 LYS B N 1
ATOM 3665 C CA . LYS B 1 226 ? -5.113 -0.773 -20.766 1 31.98 226 LYS B CA 1
ATOM 3666 C C . LYS B 1 226 ? -5.266 -2.291 -20.797 1 31.98 226 LYS B C 1
ATOM 3668 O O . LYS B 1 226 ? -5.871 -2.836 -21.719 1 31.98 226 LYS B O 1
ATOM 3673 N N . ILE B 1 227 ? -4.273 -2.975 -20.172 1 26.98 227 ILE B N 1
ATOM 3674 C CA . ILE B 1 227 ? -4.504 -4.406 -20.328 1 26.98 227 ILE B CA 1
ATOM 3675 C C . ILE B 1 227 ? -5.59 -4.863 -19.359 1 26.98 227 ILE B C 1
ATOM 3677 O O . ILE B 1 227 ? -5.617 -4.43 -18.203 1 26.98 227 ILE B O 1
ATOM 3681 N N . GLY B 1 228 ? -6.707 -5.129 -19.797 1 27.72 228 GLY B N 1
ATOM 3682 C CA . GLY B 1 228 ? -7.902 -5.832 -19.359 1 27.72 228 GLY B CA 1
ATOM 3683 C C . GLY B 1 228 ? -7.652 -6.754 -18.188 1 27.72 228 GLY B C 1
ATOM 3684 O O . GLY B 1 228 ? -7.508 -7.969 -18.359 1 27.72 228 GLY B O 1
ATOM 3685 N N . LEU B 1 229 ? -6.758 -6.504 -17.422 1 26.86 229 LEU B N 1
ATOM 3686 C CA . LEU B 1 229 ? -6.656 -7.617 -16.484 1 26.86 229 LEU B CA 1
ATOM 3687 C C . LEU B 1 229 ? -8.008 -7.906 -15.828 1 26.86 229 LEU B C 1
ATOM 3689 O O . LEU B 1 229 ? -8.164 -8.914 -15.133 1 26.86 229 LEU B O 1
ATOM 3693 N N . ILE B 1 230 ? -8.828 -7.051 -15.148 1 28.03 230 ILE B N 1
ATOM 3694 C CA . ILE B 1 230 ? -9.883 -7.969 -14.734 1 28.03 230 ILE B CA 1
ATOM 3695 C C . ILE B 1 230 ? -10.57 -8.547 -15.969 1 28.03 230 ILE B C 1
ATOM 3697 O O . ILE B 1 230 ? -10.914 -7.816 -16.891 1 28.03 230 ILE B O 1
#

InterPro domains:
  IPR058980 Glycosyltransferase, N-terminal domain [PF26168] (8-141)

Sequence (460 aa):
MAQRKENIVMFPLMAQGHIIPFLALALHLENTNRYTITFVNTPSNLKKLKSSLPQNSSIHLREIPFDGIAHDLPPCTENTDSLPFHLFPNFFESTLSFKPHFRKLINGLFDEQNGHKPVCIIADMFFAWSAEIAQEYGIFNALFVGGGSFGFACFYSLWLNLPHRDSDEFLLPDFPEASRIHVTQMTKFLRLADGSDSLSVFFQKVLPQWMNADGILFNTVEELDKIGLIMAQRKENIVMFPLMAQGHIIPFLALALHLENTNRYTITFVNTPSNLKKLKSSLPQNSSIHLREIPFDGIAHDLPPCTENTDSLPFHLFPNFFESTLSFKPHFRKLINGLFDEQNGHKPVCIIADMFFAWSAEIAQEYGIFNALFVGGGSFGFACFYSLWLNLPHRDSDEFLLPDFPEASRIHVTQMTKFLRLADGSDSLSVFFQKVLPQWMNADGILFNTVEELDKIGLI

Nearest PDB structures (foldseek):
  8hjh-assembly1_A  TM=7.596E-01  e=1.927E-11  Siraitia grosvenorii
  8hjh-assembly2_B  TM=7.505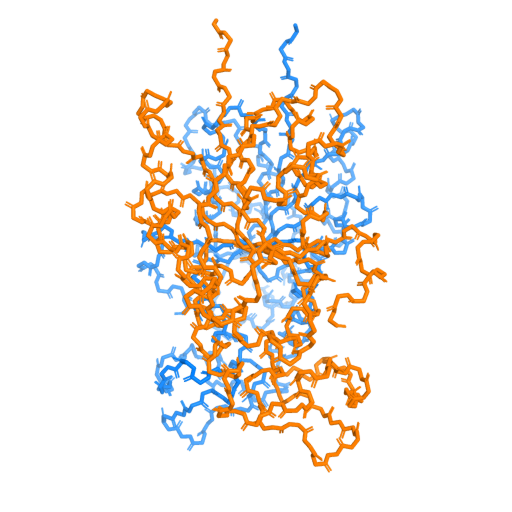E-01  e=2.329E-11  Siraitia grosvenorii
  2acw-assembly1_A  TM=7.224E-01  e=1.651E-10  Medicago truncatula
  8ie4-assembly3_C  TM=6.829E-01  e=1.170E-09  Gentiana crassicaulis
  6ija-assembly4_D  TM=7.101E-01  e=4.140E-09  Arabidopsis thaliana

Secondary structure (DSSP, 8-state):
---PPEEEEEE--SSHHHHHHHHHHHHHHHHTTSEEEEEEE-HHHHHHHHHHS-TT--PEEEE-----GGGTPPTT--SGGGS-GGGHHHHHHHGGGHHHHHHHHHHHHHHHTTTPPPSEEEEEGGGTTHHHHHHHHT-EEEEEESS-HHHHHHHHHHHHT----S-SEE--TT-TTSPPEEGGGS-HHHHH--SSSHHHHHHHHHGGGGGG-SEEEE---HHHHTS---/---PPEEEEEE--SSHHHHHHHHHHHHHHHHTTSEEEEEEE-HHHHHHHHHHS-TT--PEEEE-----GGGTPPTT--SGGGS-GGGHHHHHHHGGGHHHHHHHHHHHHHHHTTTPPPSEEEEEGGGTTHHHHHHHHT-EEEEEESS-HHHHHHHHHHHHT----S-SEE--TT-TTSPPEEGGGS-HHHHH--SSSHHHHHHHHHGGGGGG-SEEEE---HHHHTS---